Protein AF-0000000087012219 (afdb_homodimer)

Sequence (410 aa):
MEQKRIHEIPEWAFEFHGHRCPAMPLGYLAGEYALKLLGIEKEKDTNTYVFSETGDEHHQGCFDDGVQAATGCTYGKGNYKRLQYGKMAIIVYKPGKGAVRIRPKPEILDGCSKFEFFKYRKSGIPASQVPREVSDEVINYVLSKDFEELFYYEFLKDFTYSSPKKTMARIVCDDCGEPTYENYIKIFNGKKLCPRCYEIERNKRMEQKRIHEIPEWAFEFHGHRCPAMPLGYLAGEYALKLLGIEKEKDTNTYVFSETGDEHHQGCFDDGVQAATGCTYGKGNYKRLQYGKMAIIVYKPGKGAVRIRPKPEILDGCSKFEFFKYRKSGIPASQVPREVSDEVINYVLSKDFEELFYYEFLKDFTYSSPKKTMARIVCDDCGEPTYENYIKIFNGKKLCPRCYEIERNKR

pLDDT: mean 96.24, std 5.94, range [43.69, 98.94]

Solvent-accessible surface area (backbone atoms only — not comparable to full-atom values): 21608 Å² total; per-residue (Å²): 125,88,67,64,62,78,54,86,77,63,66,59,56,38,61,45,53,28,39,60,53,47,40,27,57,53,18,22,51,50,25,43,50,49,32,58,75,62,70,52,74,65,28,38,62,72,70,40,36,35,45,28,27,28,43,78,55,39,74,64,21,34,21,50,42,15,25,21,55,41,31,14,27,31,65,21,65,52,23,36,45,69,66,56,31,30,21,77,32,37,32,43,36,29,86,96,70,44,28,37,36,40,29,63,33,67,68,51,58,56,54,51,61,73,34,68,45,46,56,44,44,74,70,69,45,55,57,61,71,49,55,64,70,47,31,46,52,45,31,34,57,60,26,40,48,54,68,75,70,40,36,47,73,45,77,38,89,86,62,80,85,80,81,77,79,59,46,86,52,67,38,62,16,72,78,84,64,46,62,17,30,54,92,42,53,38,79,55,97,88,35,48,20,31,44,65,57,42,53,55,57,57,62,74,98,126,88,67,63,63,76,54,84,76,61,67,58,57,39,61,44,53,30,40,62,53,47,40,27,58,52,18,21,50,50,24,43,49,49,31,57,75,60,70,52,73,67,29,37,61,74,71,38,37,36,44,27,26,28,41,79,54,39,74,65,21,35,20,49,42,14,25,20,55,42,30,14,27,30,66,20,65,55,22,35,44,70,68,56,29,30,22,78,32,36,32,42,35,27,85,96,69,44,27,37,34,38,28,64,33,67,67,51,59,56,56,52,60,71,34,67,47,45,55,44,43,73,70,69,46,53,56,62,72,50,56,64,70,47,30,46,52,45,32,35,57,60,26,39,47,53,68,75,72,40,36,48,71,46,76,38,88,86,61,80,87,80,80,77,78,59,45,84,53,66,39,62,16,71,79,84,65,47,61,18,31,53,93,41,53,38,79,56,97,86,35,50,20,30,43,64,58,41,53,54,58,56,63,74,98

Structure (mmCIF, N/CA/C/O backbone):
data_AF-0000000087012219-model_v1
#
loop_
_entity.id
_entity.type
_entity.pdbx_description
1 polymer 'Formylmethanofuran dehydrogenase'
#
loop_
_atom_site.group_PDB
_atom_site.id
_atom_site.type_symbol
_atom_site.label_atom_id
_atom_site.label_alt_id
_atom_site.label_comp_id
_atom_site.label_asym_id
_atom_site.label_entity_id
_atom_site.label_seq_id
_atom_site.pdbx_PDB_ins_code
_atom_site.Cartn_x
_atom_site.Cartn_y
_atom_site.Cartn_z
_atom_site.occupancy
_atom_site.B_iso_or_equiv
_atom_site.auth_seq_id
_atom_site.auth_comp_id
_atom_site.auth_asym_id
_atom_site.auth_atom_id
_atom_site.pdbx_PDB_model_num
ATOM 1 N N . MET A 1 1 ? 3.199 -18.016 -31.938 1 43.69 1 MET A N 1
ATOM 2 C CA . MET A 1 1 ? 1.943 -17.375 -32.312 1 43.69 1 MET A CA 1
ATOM 3 C C . MET A 1 1 ? 1.642 -16.188 -31.422 1 43.69 1 MET A C 1
ATOM 5 O O . MET A 1 1 ? 1.841 -16.25 -30.219 1 43.69 1 MET A O 1
ATOM 9 N N . GLU A 1 2 ? 1.68 -14.969 -31.938 1 57.09 2 GLU A N 1
ATOM 10 C CA . GLU A 1 2 ? 1.457 -13.758 -31.156 1 57.09 2 GLU A CA 1
ATOM 11 C C . GLU A 1 2 ? 0.183 -13.867 -30.328 1 57.09 2 GLU A C 1
ATOM 13 O O . GLU A 1 2 ? -0.894 -14.141 -30.859 1 57.09 2 GLU A O 1
ATOM 18 N N . GLN A 1 3 ? 0.296 -14.383 -29.078 1 70 3 GLN A N 1
ATOM 19 C CA . GLN A 1 3 ? -0.884 -14.523 -28.234 1 70 3 GLN A CA 1
ATOM 20 C C . GLN A 1 3 ? -1.681 -13.219 -28.188 1 70 3 GLN A C 1
ATOM 22 O O . GLN A 1 3 ? -1.117 -12.148 -27.938 1 70 3 GLN A O 1
ATOM 27 N N . LYS A 1 4 ? -2.906 -13.281 -28.703 1 83.75 4 LYS A N 1
ATOM 28 C CA . LYS A 1 4 ? -3.795 -12.117 -28.719 1 83.75 4 LYS A CA 1
ATOM 29 C C . LYS A 1 4 ? -4.219 -11.742 -27.297 1 83.75 4 LYS A C 1
ATOM 31 O O . LYS A 1 4 ? -4.723 -12.578 -26.547 1 83.75 4 LYS A O 1
ATOM 36 N N . ARG A 1 5 ? -3.959 -10.508 -26.922 1 91.62 5 ARG A N 1
ATOM 37 C CA . ARG A 1 5 ? -4.363 -9.992 -25.609 1 91.62 5 ARG A CA 1
ATOM 38 C C . ARG A 1 5 ? -5.879 -9.82 -25.531 1 91.62 5 ARG A C 1
ATOM 40 O O . ARG A 1 5 ? -6.496 -9.297 -26.469 1 91.62 5 ARG A O 1
ATOM 47 N N . ILE A 1 6 ? -6.43 -10.312 -24.438 1 95.81 6 ILE A N 1
ATOM 48 C CA . ILE A 1 6 ? -7.859 -10.086 -24.266 1 95.81 6 ILE A CA 1
ATOM 49 C C . ILE A 1 6 ? -8.094 -9.117 -23.109 1 95.81 6 ILE A C 1
ATOM 51 O O . ILE A 1 6 ? -9.227 -8.688 -22.875 1 95.81 6 ILE A O 1
ATOM 55 N N . HIS A 1 7 ? -7.082 -8.891 -22.312 1 97.81 7 HIS A N 1
ATOM 56 C CA . HIS A 1 7 ? -7.113 -7.879 -21.266 1 97.81 7 HIS A CA 1
ATOM 57 C C . HIS A 1 7 ? -6.117 -6.758 -21.547 1 97.81 7 HIS A C 1
ATOM 59 O O . HIS A 1 7 ? -5.172 -6.941 -22.312 1 97.81 7 HIS A O 1
ATOM 65 N N . GLU A 1 8 ? -6.348 -5.625 -20.984 1 97.25 8 GLU A N 1
ATOM 66 C CA . GLU A 1 8 ? -5.426 -4.492 -21.031 1 97.25 8 GLU A CA 1
ATOM 67 C C . GLU A 1 8 ? -5.168 -3.926 -19.641 1 97.25 8 GLU A C 1
ATOM 69 O O . GLU A 1 8 ? -6.086 -3.826 -18.828 1 97.25 8 GLU A O 1
ATOM 74 N N . ILE A 1 9 ? -3.926 -3.613 -19.391 1 98.12 9 ILE A N 1
ATOM 75 C CA . ILE A 1 9 ? -3.535 -2.936 -18.156 1 98.12 9 ILE A CA 1
ATOM 76 C C . ILE A 1 9 ? -3.199 -1.477 -18.469 1 98.12 9 ILE A C 1
ATOM 78 O O . ILE A 1 9 ? -2.396 -1.188 -19.359 1 98.12 9 ILE A O 1
ATOM 82 N N . PRO A 1 10 ? -3.832 -0.59 -17.766 1 98.38 10 PRO A N 1
ATOM 83 C CA . PRO A 1 10 ? -3.459 0.803 -18.016 1 98.38 10 PRO A CA 1
ATOM 84 C C . PRO A 1 10 ? -1.983 1.081 -17.734 1 98.38 10 PRO A C 1
ATOM 86 O O . PRO A 1 10 ? -1.426 0.559 -16.766 1 98.38 10 PRO A O 1
ATOM 89 N N . GLU A 1 11 ? -1.405 1.896 -18.516 1 97.88 11 GLU A N 1
ATOM 90 C CA . GLU A 1 11 ? 0.024 2.182 -18.422 1 97.88 11 GLU A CA 1
ATOM 91 C C . GLU A 1 11 ? 0.384 2.781 -17.062 1 97.88 11 GLU A C 1
ATOM 93 O O . GLU A 1 11 ? 1.468 2.529 -16.531 1 97.88 11 GLU A O 1
ATOM 98 N N . TRP A 1 12 ? -0.512 3.549 -16.5 1 98.5 12 TRP A N 1
ATOM 99 C CA . TRP A 1 12 ? -0.206 4.211 -15.242 1 98.5 12 TRP A CA 1
ATOM 100 C C . TRP A 1 12 ? -0.005 3.189 -14.125 1 98.5 12 TRP A C 1
ATOM 102 O O . TRP A 1 12 ? 0.666 3.471 -13.133 1 98.5 12 TRP A O 1
ATOM 112 N N . ALA A 1 13 ? -0.682 1.972 -14.281 1 98.69 13 ALA A N 1
ATOM 113 C CA . ALA A 1 13 ? -0.475 0.932 -13.281 1 98.69 13 ALA A CA 1
ATOM 114 C C . ALA A 1 13 ? 0.978 0.465 -13.266 1 98.69 13 ALA A C 1
ATOM 116 O O . ALA A 1 13 ? 1.541 0.203 -12.195 1 98.69 13 ALA A O 1
ATOM 117 N N . PHE A 1 14 ? 1.592 0.393 -14.422 1 98.56 14 PHE A N 1
ATOM 118 C CA . PHE A 1 14 ? 3.006 0.052 -14.523 1 98.56 14 PHE A CA 1
ATOM 119 C C . PHE A 1 14 ? 3.875 1.188 -13.992 1 98.56 14 PHE A C 1
ATOM 121 O O . PHE A 1 14 ? 4.906 0.945 -13.359 1 98.56 14 PHE A O 1
ATOM 128 N N . GLU A 1 15 ? 3.477 2.426 -14.266 1 98.25 15 GLU A N 1
ATOM 129 C CA . GLU A 1 15 ? 4.195 3.584 -13.742 1 98.25 15 GLU A CA 1
ATOM 130 C C . GLU A 1 15 ? 4.172 3.604 -12.211 1 98.25 15 GLU A C 1
ATOM 132 O O . GLU A 1 15 ? 5.203 3.83 -11.578 1 98.25 15 GLU A O 1
ATOM 137 N N . PHE A 1 16 ? 3.031 3.328 -11.633 1 98.81 16 PHE A N 1
ATOM 138 C CA . PHE A 1 16 ? 2.895 3.238 -10.18 1 98.81 16 PHE A CA 1
ATOM 139 C C . PHE A 1 16 ? 3.816 2.164 -9.617 1 98.81 16 PHE A C 1
ATOM 141 O O . PHE A 1 16 ? 4.551 2.41 -8.656 1 98.81 16 PHE A O 1
ATOM 148 N N . HIS A 1 17 ? 3.791 1.037 -10.266 1 98.81 17 HIS A N 1
ATOM 149 C CA . HIS A 1 17 ? 4.52 -0.129 -9.781 1 98.81 17 HIS A CA 1
ATOM 150 C C . HIS A 1 17 ? 6.023 0.033 -9.984 1 98.81 17 HIS A C 1
ATOM 152 O O . HIS A 1 17 ? 6.82 -0.384 -9.141 1 98.81 17 HIS A O 1
ATOM 158 N N . GLY A 1 18 ? 6.41 0.544 -11.164 1 98.44 18 GLY A N 1
ATOM 159 C CA . GLY A 1 18 ? 7.809 0.884 -11.375 1 98.44 18 GLY A CA 1
ATOM 160 C C . GLY A 1 18 ? 8.5 -0.023 -12.375 1 98.44 18 GLY A C 1
ATOM 161 O O . GLY A 1 18 ? 9.594 0.293 -12.852 1 98.44 18 GLY A O 1
ATOM 162 N N . HIS A 1 19 ? 7.887 -1.202 -12.719 1 98.75 19 HIS A N 1
ATOM 163 C CA . HIS A 1 19 ? 8.508 -2.098 -13.688 1 98.75 19 HIS A CA 1
ATOM 164 C C . HIS A 1 19 ? 7.473 -3.006 -14.344 1 98.75 19 HIS A C 1
ATOM 166 O O . HIS A 1 19 ? 6.301 -2.992 -13.961 1 98.75 19 HIS A O 1
ATOM 172 N N . ARG A 1 20 ? 7.895 -3.643 -15.352 1 98.38 20 ARG A N 1
ATOM 173 C CA . ARG A 1 20 ? 7.062 -4.617 -16.047 1 98.38 20 ARG A CA 1
ATOM 174 C C . ARG A 1 20 ? 7.395 -6.039 -15.609 1 98.38 20 ARG A C 1
ATOM 176 O O . ARG A 1 20 ? 8.539 -6.48 -15.727 1 98.38 20 ARG A O 1
ATOM 183 N N . CYS A 1 21 ? 6.453 -6.727 -15.047 1 98.31 21 CYS A N 1
ATOM 184 C CA . CYS A 1 21 ? 6.535 -8.102 -14.562 1 98.31 21 CYS A CA 1
ATOM 185 C C . CYS A 1 21 ? 5.188 -8.805 -14.688 1 98.31 21 CYS A C 1
ATOM 187 O O . CYS A 1 21 ? 4.164 -8.156 -14.914 1 98.31 21 CYS A O 1
ATOM 189 N N . PRO A 1 22 ? 5.133 -10.07 -14.594 1 97.88 22 PRO A N 1
ATOM 190 C CA . PRO A 1 22 ? 3.846 -10.75 -14.75 1 97.88 22 PRO A CA 1
ATOM 191 C C . PRO A 1 22 ? 2.98 -10.68 -13.5 1 97.88 22 PRO A C 1
ATOM 193 O O . PRO A 1 22 ? 1.76 -10.844 -13.578 1 97.88 22 PRO A O 1
ATOM 196 N N . ALA A 1 23 ? 3.537 -10.469 -12.32 1 98.12 23 ALA A N 1
ATOM 197 C CA . ALA A 1 23 ? 2.799 -10.555 -11.062 1 98.12 23 ALA A CA 1
ATOM 198 C C . ALA A 1 23 ? 1.826 -9.391 -10.914 1 98.12 23 ALA A C 1
ATOM 200 O O . ALA A 1 23 ? 0.687 -9.57 -10.477 1 98.12 23 ALA A O 1
ATOM 201 N N . MET A 1 24 ? 2.283 -8.18 -11.281 1 98.75 24 MET A N 1
ATOM 202 C CA . MET A 1 24 ? 1.419 -7.012 -11.125 1 98.75 24 MET A CA 1
ATOM 203 C C . MET A 1 24 ? 0.188 -7.125 -12.016 1 98.75 24 MET A C 1
ATOM 205 O O . MET A 1 24 ? -0.942 -7.004 -11.547 1 98.75 24 MET A O 1
ATOM 209 N N . PRO A 1 25 ? 0.302 -7.48 -13.297 1 98.75 25 PRO A N 1
ATOM 210 C CA . PRO A 1 25 ? -0.893 -7.676 -14.125 1 98.75 25 PRO A CA 1
ATOM 211 C C . PRO A 1 25 ? -1.787 -8.805 -13.609 1 98.75 25 PRO A C 1
ATOM 213 O O . PRO A 1 25 ? -3.014 -8.711 -13.695 1 98.75 25 PRO A O 1
ATOM 216 N N . LEU A 1 26 ? -1.193 -9.875 -13.172 1 98.81 26 LEU A N 1
ATOM 217 C CA . LEU A 1 26 ? -1.979 -10.969 -12.602 1 98.81 26 LEU A CA 1
ATOM 218 C C . LEU A 1 26 ? -2.828 -10.469 -11.438 1 98.81 26 LEU A C 1
ATOM 220 O O . LEU A 1 26 ? -4.016 -10.789 -11.352 1 98.81 26 LEU A O 1
ATOM 224 N N . GLY A 1 27 ? -2.221 -9.68 -10.539 1 98.88 27 GLY A N 1
ATOM 225 C CA . GLY A 1 27 ? -2.957 -9.07 -9.445 1 98.88 27 GLY A CA 1
ATOM 226 C C . GLY A 1 27 ? -4.047 -8.125 -9.922 1 98.88 27 GLY A C 1
ATOM 227 O O . GLY A 1 27 ? -5.148 -8.109 -9.359 1 98.88 27 GLY A O 1
ATOM 228 N N . TYR A 1 28 ? -3.691 -7.316 -10.898 1 98.94 28 TYR A N 1
ATOM 229 C CA . TYR A 1 28 ? -4.668 -6.395 -11.469 1 98.94 28 TYR A CA 1
ATOM 230 C C . TYR A 1 28 ? -5.902 -7.145 -11.961 1 98.94 28 TYR A C 1
ATOM 232 O O . TYR A 1 28 ? -7.031 -6.762 -11.648 1 98.94 28 TYR A O 1
ATOM 240 N N . LEU A 1 29 ? -5.707 -8.219 -12.664 1 98.94 29 LEU A N 1
ATOM 241 C CA . LEU A 1 29 ? -6.812 -9 -13.211 1 98.94 29 LEU A CA 1
ATOM 242 C C . LEU A 1 29 ? -7.59 -9.688 -12.102 1 98.94 29 LEU A C 1
ATOM 244 O O . LEU A 1 29 ? -8.812 -9.836 -12.188 1 98.94 29 LEU A O 1
ATOM 248 N N . ALA A 1 30 ? -6.898 -10.156 -11.047 1 98.94 30 ALA A N 1
ATOM 249 C CA . ALA A 1 30 ? -7.594 -10.719 -9.891 1 98.94 30 ALA A CA 1
ATOM 250 C C . ALA A 1 30 ? -8.547 -9.695 -9.273 1 98.94 30 ALA A C 1
ATOM 252 O O . ALA A 1 30 ? -9.695 -10.023 -8.953 1 98.94 30 ALA A O 1
ATOM 253 N N . GLY A 1 31 ? -8.047 -8.5 -9.094 1 98.94 31 GLY A N 1
ATOM 254 C CA . GLY A 1 31 ? -8.883 -7.438 -8.57 1 98.94 31 GLY A CA 1
ATOM 255 C C . GLY A 1 31 ? -10.078 -7.121 -9.453 1 98.94 31 GLY A C 1
ATOM 256 O O . GLY A 1 31 ? -11.203 -6.996 -8.969 1 98.94 31 GLY A O 1
ATOM 257 N N . GLU A 1 32 ? -9.797 -6.988 -10.758 1 98.88 32 GLU A N 1
ATOM 258 C CA . GLU A 1 32 ? -10.867 -6.723 -11.711 1 98.88 32 GLU A CA 1
ATOM 259 C C . GLU A 1 32 ? -11.93 -7.816 -11.664 1 98.88 32 GLU A C 1
ATOM 261 O O . GLU A 1 32 ? -13.125 -7.523 -11.688 1 98.88 32 GLU A O 1
ATOM 266 N N . TYR A 1 33 ? -11.477 -9.031 -11.672 1 98.94 33 TYR A N 1
ATOM 267 C CA . TYR A 1 33 ? -12.398 -10.172 -11.648 1 98.94 33 TYR A CA 1
ATOM 268 C C . TYR A 1 33 ? -13.25 -10.148 -10.391 1 98.94 33 TYR A C 1
ATOM 270 O O . TYR A 1 33 ? -14.461 -10.406 -10.453 1 98.94 33 TYR A O 1
ATOM 278 N N . ALA A 1 34 ? -12.656 -9.844 -9.242 1 98.94 34 ALA A N 1
ATOM 279 C CA . ALA A 1 34 ? -13.391 -9.758 -7.98 1 98.94 34 ALA A CA 1
ATOM 280 C C . ALA A 1 34 ? -14.5 -8.711 -8.07 1 98.94 34 ALA A C 1
ATOM 282 O O . ALA A 1 34 ? -15.633 -8.961 -7.645 1 98.94 34 ALA A O 1
ATOM 283 N N . LEU A 1 35 ? -14.148 -7.52 -8.602 1 98.94 35 LEU A N 1
ATOM 284 C CA . LEU A 1 35 ? -15.141 -6.461 -8.758 1 98.94 35 LEU A CA 1
ATOM 285 C C . LEU A 1 35 ? -16.297 -6.918 -9.648 1 98.94 35 LEU A C 1
ATOM 287 O O . LEU A 1 35 ? -17.453 -6.68 -9.336 1 98.94 35 LEU A O 1
ATOM 291 N N . LYS A 1 36 ? -15.945 -7.574 -10.727 1 98.88 36 LYS A N 1
ATOM 292 C CA . LYS A 1 36 ? -16.938 -8.086 -11.656 1 98.88 36 LYS A CA 1
ATOM 293 C C . LYS A 1 36 ? -17.859 -9.102 -10.977 1 98.88 36 LYS A C 1
ATOM 295 O O . LYS A 1 36 ? -19.094 -9.016 -11.102 1 98.88 36 LYS A O 1
ATOM 300 N N . LEU A 1 37 ? -17.297 -10.031 -10.281 1 98.81 37 LEU A N 1
ATOM 301 C CA . LEU A 1 37 ? -18.062 -11.094 -9.625 1 98.81 37 LEU A CA 1
ATOM 302 C C . LEU A 1 37 ? -19.016 -10.516 -8.586 1 98.81 37 LEU A C 1
ATOM 304 O O . LEU A 1 37 ? -20.141 -11.008 -8.438 1 98.81 37 LEU A O 1
ATOM 308 N N . LEU A 1 38 ? -18.562 -9.484 -7.895 1 98.69 38 LEU A N 1
ATOM 309 C CA . LEU A 1 38 ? -19.391 -8.883 -6.852 1 98.69 38 LEU A CA 1
ATOM 310 C C . LEU A 1 38 ? -20.359 -7.867 -7.441 1 98.69 38 LEU A C 1
ATOM 312 O O . LEU A 1 38 ? -21.297 -7.426 -6.766 1 98.69 38 LEU A O 1
ATOM 316 N N . GLY A 1 39 ? -20.109 -7.461 -8.703 1 98.62 39 GLY A N 1
ATOM 317 C CA . GLY A 1 39 ? -20.953 -6.469 -9.359 1 98.62 39 GLY A CA 1
ATOM 318 C C . GLY A 1 39 ? -20.766 -5.074 -8.789 1 98.62 39 GLY A C 1
ATOM 319 O O . GLY A 1 39 ? -21.75 -4.352 -8.578 1 98.62 39 GLY A O 1
ATOM 320 N N . ILE A 1 40 ? -19.547 -4.754 -8.453 1 98.62 40 ILE A N 1
ATOM 321 C CA . ILE A 1 40 ? -19.297 -3.443 -7.871 1 98.62 40 ILE A CA 1
ATOM 322 C C . ILE A 1 40 ? -18.25 -2.701 -8.711 1 98.62 40 ILE A C 1
ATOM 324 O O . ILE A 1 40 ? -17.594 -3.303 -9.555 1 98.62 40 ILE A O 1
ATOM 328 N N . GLU A 1 41 ? -18.109 -1.389 -8.5 1 98.38 41 GLU A N 1
ATOM 329 C CA . GLU A 1 41 ? -17.156 -0.537 -9.203 1 98.38 41 GLU A CA 1
ATOM 330 C C . GLU A 1 41 ? -15.875 -0.352 -8.391 1 98.38 41 GLU A C 1
ATOM 332 O O . GLU A 1 41 ? -15.828 -0.702 -7.207 1 98.38 41 GLU A O 1
ATOM 337 N N . LYS A 1 42 ? -14.859 0.143 -9.078 1 98.69 42 LYS A N 1
ATOM 338 C CA . LYS A 1 42 ? -13.609 0.5 -8.414 1 98.69 42 LYS A CA 1
ATOM 339 C C . LYS A 1 42 ? -13.867 1.414 -7.219 1 98.69 42 LYS A C 1
ATOM 341 O O . LYS A 1 42 ? -14.664 2.35 -7.305 1 98.69 42 LYS A O 1
ATOM 346 N N . GLU A 1 43 ? -13.25 1.15 -6.098 1 98.75 43 GLU A N 1
ATOM 347 C CA . GLU A 1 43 ? -13.469 1.875 -4.848 1 98.75 43 GLU A CA 1
ATOM 348 C C . GLU A 1 43 ? -12.852 3.268 -4.902 1 98.75 43 GLU A C 1
ATOM 350 O O . GLU A 1 43 ? -11.664 3.414 -5.215 1 98.75 43 GLU A O 1
ATOM 355 N N . LYS A 1 44 ? -13.602 4.25 -4.609 1 98.5 44 LYS A N 1
ATOM 356 C CA . LYS A 1 44 ? -13.094 5.617 -4.59 1 98.5 44 LYS A CA 1
ATOM 357 C C . LYS A 1 44 ? -12.727 6.051 -3.172 1 98.5 44 LYS A C 1
ATOM 359 O O . LYS A 1 44 ? -11.852 6.898 -2.982 1 98.5 44 LYS A O 1
ATOM 364 N N . ASP A 1 45 ? -13.391 5.395 -2.186 1 97.94 45 ASP A N 1
ATOM 365 C CA . ASP A 1 45 ? -13.211 5.758 -0.784 1 97.94 45 ASP A CA 1
ATOM 366 C C . ASP A 1 45 ? -12.812 4.547 0.053 1 97.94 45 ASP A C 1
ATOM 368 O O . ASP A 1 45 ? -11.828 3.869 -0.256 1 97.94 45 ASP A O 1
ATOM 372 N N . THR A 1 46 ? -13.555 4.25 1.12 1 96.69 46 THR A N 1
ATOM 373 C CA . THR A 1 46 ? -13.094 3.201 2.021 1 96.69 46 THR A CA 1
ATOM 374 C C . THR A 1 46 ? -14.227 2.232 2.355 1 96.69 46 THR A C 1
ATOM 376 O O . THR A 1 46 ? -14.32 1.751 3.484 1 96.69 46 THR A O 1
ATOM 379 N N . ASN A 1 47 ? -15.047 1.967 1.356 1 96.38 47 ASN A N 1
ATOM 380 C CA . ASN A 1 47 ? -16.219 1.138 1.636 1 96.38 47 ASN A CA 1
ATOM 381 C C . ASN A 1 47 ? -16.078 -0.252 1.021 1 96.38 47 ASN A C 1
ATOM 383 O O . ASN A 1 47 ? -17.047 -1.012 0.967 1 96.38 47 ASN A O 1
ATOM 387 N N . THR A 1 48 ? -15.062 -0.619 0.381 1 98.62 48 THR A N 1
ATOM 388 C CA . THR A 1 48 ? -14.648 -1.936 -0.087 1 98.62 48 THR A CA 1
ATOM 389 C C . THR A 1 48 ? -13.297 -2.318 0.511 1 98.62 48 THR A C 1
ATOM 391 O O . THR A 1 48 ? -12.414 -1.471 0.658 1 98.62 48 THR A O 1
ATOM 394 N N . TYR A 1 49 ? -13.148 -3.596 0.886 1 98.81 49 TYR A N 1
ATOM 395 C CA . TYR A 1 49 ? -11.93 -4.039 1.555 1 98.81 49 TYR A CA 1
ATOM 396 C C . TYR A 1 49 ? -11.273 -5.184 0.792 1 98.81 49 TYR A C 1
ATOM 398 O O . TYR A 1 49 ? -11.961 -6.047 0.242 1 98.81 49 TYR A O 1
ATOM 406 N N . VAL A 1 50 ? -9.984 -5.164 0.792 1 98.94 50 VAL A N 1
ATOM 407 C CA . VAL A 1 50 ? -9.203 -6.277 0.262 1 98.94 50 VAL A CA 1
ATOM 408 C C . VAL A 1 50 ? -8.344 -6.879 1.371 1 98.94 50 VAL A C 1
ATOM 410 O O . VAL A 1 50 ? -7.621 -6.16 2.066 1 98.94 50 VAL A O 1
ATOM 413 N N . PHE A 1 51 ? -8.453 -8.117 1.569 1 98.81 51 PHE A N 1
ATOM 414 C CA . PHE A 1 51 ? -7.566 -8.93 2.395 1 98.81 51 PHE A CA 1
ATOM 415 C C . PHE A 1 51 ? -6.695 -9.828 1.527 1 98.81 51 PHE A C 1
ATOM 417 O O . PHE A 1 51 ? -7.176 -10.828 0.981 1 98.81 51 PHE A O 1
ATOM 424 N N . SER A 1 52 ? -5.5 -9.445 1.382 1 98.81 52 SER A N 1
ATOM 425 C CA . SER A 1 52 ? -4.559 -10.234 0.596 1 98.81 52 SER A CA 1
ATOM 426 C C . SER A 1 52 ? -3.951 -11.359 1.427 1 98.81 52 SER A C 1
ATOM 428 O O . SER A 1 52 ? -3.486 -11.133 2.545 1 98.81 52 SER A O 1
ATOM 430 N N . GLU A 1 53 ? -3.889 -12.531 0.903 1 98.56 53 GLU A N 1
ATOM 431 C CA . GLU A 1 53 ? -3.309 -13.664 1.623 1 98.56 53 GLU A CA 1
ATOM 432 C C . GLU A 1 53 ? -1.803 -13.75 1.389 1 98.56 53 GLU A C 1
ATOM 434 O O . GLU A 1 53 ? -1.151 -14.695 1.844 1 98.56 53 GLU A O 1
ATOM 439 N N . THR A 1 54 ? -1.251 -12.75 0.713 1 97.75 54 THR A N 1
ATOM 440 C CA . THR A 1 54 ? 0.194 -12.688 0.519 1 97.75 54 THR A CA 1
ATOM 441 C C . THR A 1 54 ? 0.9 -12.344 1.828 1 97.75 54 THR A C 1
ATOM 443 O O . THR A 1 54 ? 0.279 -12.344 2.893 1 97.75 54 THR A O 1
ATOM 446 N N . GLY A 1 55 ? 2.184 -12.148 1.683 1 95.25 55 GLY A N 1
ATOM 447 C CA . GLY A 1 55 ? 3.006 -11.734 2.809 1 95.25 55 GLY A CA 1
ATOM 448 C C . GLY A 1 55 ? 4.18 -10.867 2.402 1 95.25 55 GLY A C 1
ATOM 449 O O . GLY A 1 55 ? 4.309 -10.492 1.234 1 95.25 55 GLY A O 1
ATOM 450 N N . ASP A 1 56 ? 5.016 -10.547 3.355 1 93.69 56 ASP A N 1
ATOM 451 C CA . ASP A 1 56 ? 6.086 -9.578 3.15 1 93.69 56 ASP A CA 1
ATOM 452 C C . ASP A 1 56 ? 7.344 -10.258 2.617 1 93.69 56 ASP A C 1
ATOM 454 O O . ASP A 1 56 ? 8.227 -9.602 2.057 1 93.69 56 ASP A O 1
ATOM 458 N N . GLU A 1 57 ? 7.441 -11.539 2.709 1 93.44 57 GLU A N 1
ATOM 459 C CA . GLU A 1 57 ? 8.742 -12.18 2.551 1 93.44 57 GLU A CA 1
ATOM 460 C C . GLU A 1 57 ? 8.742 -13.148 1.372 1 93.44 57 GLU A C 1
ATOM 462 O O . GLU A 1 57 ? 9.328 -14.234 1.451 1 93.44 57 GLU A O 1
ATOM 467 N N . HIS A 1 58 ? 8.094 -12.688 0.289 1 92.56 58 HIS A N 1
ATOM 468 C CA . HIS A 1 58 ? 8.148 -13.484 -0.929 1 92.56 58 HIS A CA 1
ATOM 469 C C . HIS A 1 58 ? 8.266 -12.602 -2.166 1 92.56 58 HIS A C 1
ATOM 471 O O . HIS A 1 58 ? 7.945 -11.414 -2.115 1 92.56 58 HIS A O 1
ATOM 477 N N . HIS A 1 59 ? 8.734 -13.023 -3.387 1 88 59 HIS A N 1
ATOM 478 C CA . HIS A 1 59 ? 9.125 -12.258 -4.566 1 88 59 HIS A CA 1
ATOM 479 C C . HIS A 1 59 ? 7.91 -11.883 -5.402 1 88 59 HIS A C 1
ATOM 481 O O . HIS A 1 59 ? 8 -11.016 -6.281 1 88 59 HIS A O 1
ATOM 487 N N . GLN A 1 60 ? 6.781 -12.344 -5.176 1 92.06 60 GLN A N 1
ATOM 488 C CA . GLN A 1 60 ? 5.629 -12.039 -6.02 1 92.06 60 GLN A CA 1
ATOM 489 C C . GLN A 1 60 ? 4.66 -11.102 -5.305 1 92.06 60 GLN A C 1
ATOM 491 O O . GLN A 1 60 ? 3.445 -11.18 -5.512 1 92.06 60 GLN A O 1
ATOM 496 N N . GLY A 1 61 ? 5.328 -10.211 -4.52 1 96.12 61 GLY A N 1
ATOM 497 C CA . GLY A 1 61 ? 4.527 -9.211 -3.838 1 96.12 61 GLY A CA 1
ATOM 498 C C . GLY A 1 61 ? 3.943 -8.172 -4.777 1 96.12 61 GLY A C 1
ATOM 499 O O . GLY A 1 61 ? 2.959 -7.508 -4.445 1 96.12 61 GLY A O 1
ATOM 500 N N . CYS A 1 62 ? 4.469 -8.055 -6.016 1 98.31 62 CYS A N 1
ATOM 501 C CA . CYS A 1 62 ? 3.98 -7.133 -7.035 1 98.31 62 CYS A CA 1
ATOM 502 C C . CYS A 1 62 ? 2.5 -7.363 -7.316 1 98.31 62 CYS A C 1
ATOM 504 O O . CYS A 1 62 ? 1.793 -6.449 -7.738 1 98.31 62 CYS A O 1
ATOM 506 N N . PHE A 1 63 ? 2.053 -8.617 -7.051 1 98.75 63 PHE A N 1
ATOM 507 C CA . PHE A 1 63 ? 0.652 -9.008 -7.156 1 98.75 63 PHE A CA 1
ATOM 508 C C . PHE A 1 63 ? -0.243 -8.016 -6.422 1 98.75 63 PHE A C 1
ATOM 510 O O . PHE A 1 63 ? -1.267 -7.578 -6.957 1 98.75 63 PHE A O 1
ATOM 517 N N . ASP A 1 64 ? 0.176 -7.559 -5.305 1 98.88 64 ASP A N 1
ATOM 518 C CA . ASP A 1 64 ? -0.626 -6.688 -4.449 1 98.88 64 ASP A CA 1
ATOM 519 C C . ASP A 1 64 ? -0.748 -5.289 -5.051 1 98.88 64 ASP A C 1
ATOM 521 O O . ASP A 1 64 ? -1.767 -4.617 -4.871 1 98.88 64 ASP A O 1
ATOM 525 N N . ASP A 1 65 ? 0.293 -4.832 -5.734 1 98.94 65 ASP A N 1
ATOM 526 C CA . ASP A 1 65 ? 0.192 -3.523 -6.375 1 98.94 65 ASP A CA 1
ATOM 527 C C . ASP A 1 65 ? -0.847 -3.541 -7.496 1 98.94 65 ASP A C 1
ATOM 529 O O . ASP A 1 65 ? -1.552 -2.553 -7.711 1 98.94 65 ASP A O 1
ATOM 533 N N . GLY A 1 66 ? -0.917 -4.641 -8.203 1 98.94 66 GLY A N 1
ATOM 534 C CA . GLY A 1 66 ? -1.965 -4.789 -9.203 1 98.94 66 GLY A CA 1
ATOM 535 C C . GLY A 1 66 ? -3.361 -4.758 -8.609 1 98.94 66 GLY A C 1
ATOM 536 O O . GLY A 1 66 ? -4.25 -4.086 -9.133 1 98.94 66 GLY A O 1
ATOM 537 N N . VAL A 1 67 ? -3.541 -5.488 -7.52 1 98.94 67 VAL A N 1
ATOM 538 C CA . VAL A 1 67 ? -4.844 -5.547 -6.863 1 98.94 67 VAL A CA 1
ATOM 539 C C . VAL A 1 67 ? -5.25 -4.148 -6.398 1 98.94 67 VAL A C 1
ATOM 541 O O . VAL A 1 67 ? -6.391 -3.729 -6.602 1 98.94 67 VAL A O 1
ATOM 544 N N . GLN A 1 68 ? -4.301 -3.424 -5.785 1 98.94 68 GLN A N 1
ATOM 545 C CA . GLN A 1 68 ? -4.594 -2.059 -5.359 1 98.94 68 GLN A CA 1
ATOM 546 C C . GLN A 1 68 ? -5.055 -1.201 -6.531 1 98.94 68 GLN A C 1
ATOM 548 O O . GLN A 1 68 ? -6.07 -0.507 -6.441 1 98.94 68 GLN A O 1
ATOM 553 N N . ALA A 1 69 ? -4.281 -1.297 -7.621 1 98.94 69 ALA A N 1
ATOM 554 C CA . ALA A 1 69 ? -4.551 -0.464 -8.789 1 98.94 69 ALA A CA 1
ATOM 555 C C . ALA A 1 69 ? -5.918 -0.782 -9.391 1 98.94 69 ALA A C 1
ATOM 557 O O . ALA A 1 69 ? -6.641 0.121 -9.82 1 98.94 69 ALA A O 1
ATOM 558 N N . ALA A 1 70 ? -6.297 -2.02 -9.398 1 98.94 70 ALA A N 1
ATOM 559 C CA . ALA A 1 70 ? -7.531 -2.453 -10.047 1 98.94 70 ALA A CA 1
ATOM 560 C C . ALA A 1 70 ? -8.75 -2.143 -9.18 1 98.94 70 ALA A C 1
ATOM 562 O O . ALA A 1 70 ? -9.789 -1.728 -9.695 1 98.94 70 ALA A O 1
ATOM 563 N N . THR A 1 71 ? -8.625 -2.342 -7.867 1 98.94 71 THR A N 1
ATOM 564 C CA . THR A 1 71 ? -9.797 -2.318 -6.988 1 98.94 71 THR A CA 1
ATOM 565 C C . THR A 1 71 ? -10.008 -0.921 -6.414 1 98.94 71 THR A C 1
ATOM 567 O O . THR A 1 71 ? -11.109 -0.592 -5.965 1 98.94 71 THR A O 1
ATOM 570 N N . GLY A 1 72 ? -8.945 -0.147 -6.332 1 98.81 72 GLY A N 1
ATOM 571 C CA . GLY A 1 72 ? -9.023 1.132 -5.645 1 98.81 72 GLY A CA 1
ATOM 572 C C . GLY A 1 72 ? -8.938 1.005 -4.137 1 98.81 72 GLY A C 1
ATOM 573 O O . GLY A 1 72 ? -9.031 2.002 -3.418 1 98.81 72 GLY A O 1
ATOM 574 N N . CYS A 1 73 ? -8.867 -0.234 -3.67 1 98.88 73 CYS A N 1
ATOM 575 C CA . CYS A 1 73 ? -8.492 -0.456 -2.277 1 98.88 73 CYS A CA 1
ATOM 576 C C . CYS A 1 73 ? -6.984 -0.337 -2.088 1 98.88 73 CYS A C 1
ATOM 578 O O . CYS A 1 73 ? -6.219 -1.092 -2.689 1 98.88 73 CYS A O 1
ATOM 580 N N . THR A 1 74 ? -6.57 0.614 -1.278 1 98.81 74 THR A N 1
ATOM 581 C CA . THR A 1 74 ? -5.145 0.91 -1.223 1 98.81 74 THR A CA 1
ATOM 582 C C . THR A 1 74 ? -4.629 0.824 0.212 1 98.81 74 THR A C 1
ATOM 584 O O . THR A 1 74 ? -5.406 0.921 1.163 1 98.81 74 THR A O 1
ATOM 587 N N . TYR A 1 75 ? -3.352 0.61 0.313 1 98.44 75 TYR A N 1
ATOM 588 C CA . TYR A 1 75 ? -2.664 0.597 1.6 1 98.44 75 TYR A CA 1
ATOM 589 C C . TYR A 1 75 ? -2.848 1.923 2.328 1 98.44 75 TYR A C 1
ATOM 591 O O . TYR A 1 75 ? -3.113 1.944 3.533 1 98.44 75 TYR A O 1
ATOM 599 N N . GLY A 1 76 ? -2.801 3.049 1.63 1 98.25 76 GLY A N 1
ATOM 600 C CA . GLY A 1 76 ? -2.947 4.379 2.205 1 98.25 76 GLY A CA 1
ATOM 601 C C . GLY A 1 76 ? -4.32 4.621 2.803 1 98.25 76 GLY A C 1
ATOM 602 O O . GLY A 1 76 ? -4.434 5.105 3.93 1 98.25 76 GLY A O 1
ATOM 603 N N . LYS A 1 77 ? -5.359 4.223 2.107 1 97.31 77 LYS A N 1
ATOM 604 C CA . LYS A 1 77 ? -6.727 4.457 2.564 1 97.31 77 LYS A CA 1
ATOM 605 C C . LYS A 1 77 ? -7.09 3.521 3.715 1 97.31 77 LYS A C 1
ATOM 607 O O . LYS A 1 77 ? -8.117 3.709 4.375 1 97.31 77 LYS A O 1
ATOM 612 N N . GLY A 1 78 ? -6.289 2.443 3.91 1 97.06 78 GLY A N 1
ATOM 613 C CA . GLY A 1 78 ? -6.504 1.548 5.035 1 97.06 78 GLY A CA 1
ATOM 614 C C . GLY A 1 78 ? -7.484 0.429 4.73 1 97.06 78 GLY A C 1
ATOM 615 O O . GLY A 1 78 ? -7.918 -0.288 5.637 1 97.06 78 GLY A O 1
ATOM 616 N N . ASN A 1 79 ? -7.852 0.287 3.492 1 98.06 79 ASN A N 1
ATOM 617 C CA . ASN A 1 79 ? -8.797 -0.763 3.135 1 98.06 79 ASN A CA 1
ATOM 618 C C . ASN A 1 79 ? -8.133 -1.868 2.322 1 98.06 79 ASN A C 1
ATOM 620 O O . ASN A 1 79 ? -8.797 -2.584 1.573 1 98.06 79 ASN A O 1
ATOM 624 N N . TYR A 1 80 ? -6.797 -2 2.4 1 98.38 80 TYR A N 1
ATOM 625 C CA . TYR A 1 80 ? -5.973 -3.082 1.873 1 98.38 80 TYR A CA 1
ATOM 626 C C . TYR A 1 80 ? -5.062 -3.648 2.955 1 98.38 80 TYR A C 1
ATOM 628 O O . TYR A 1 80 ? -4.25 -2.922 3.537 1 98.38 80 TYR A O 1
ATOM 636 N N . LYS A 1 81 ? -5.164 -4.875 3.217 1 97.31 81 LYS A N 1
ATOM 637 C CA . LYS A 1 81 ? -4.371 -5.5 4.273 1 97.31 81 LYS A CA 1
ATOM 638 C C . LYS A 1 81 ? -3.846 -6.863 3.832 1 97.31 81 LYS A C 1
ATOM 640 O O . LYS A 1 81 ? -4.555 -7.625 3.17 1 97.31 81 LYS A O 1
ATOM 645 N N . ARG A 1 82 ? -2.645 -7.219 4.25 1 97.81 82 ARG A N 1
ATOM 646 C CA . ARG A 1 82 ? -2.086 -8.555 4.062 1 97.81 82 ARG A CA 1
ATOM 647 C C . ARG A 1 82 ? -2.389 -9.453 5.262 1 97.81 82 ARG A C 1
ATOM 649 O O . ARG A 1 82 ? -2.277 -9.016 6.41 1 97.81 82 ARG A O 1
ATOM 656 N N . LEU A 1 83 ? -2.707 -10.688 4.965 1 97.69 83 LEU A N 1
ATOM 657 C CA . LEU A 1 83 ? -3.01 -11.648 6.02 1 97.69 83 LEU A CA 1
ATOM 658 C C . LEU A 1 83 ? -1.773 -12.461 6.387 1 97.69 83 LEU A C 1
ATOM 660 O O . LEU A 1 83 ? -1.801 -13.242 7.34 1 97.69 83 LEU A O 1
ATOM 664 N N . GLN A 1 84 ? -0.716 -12.352 5.637 1 97.12 84 GLN A N 1
ATOM 665 C CA . GLN A 1 84 ? 0.577 -12.969 5.902 1 97.12 84 GLN A CA 1
ATOM 666 C C . GLN A 1 84 ? 0.49 -14.492 5.793 1 97.12 84 GLN A C 1
ATOM 668 O O . GLN A 1 84 ? 1.131 -15.211 6.562 1 97.12 84 GLN A O 1
ATOM 673 N N . TYR A 1 85 ? -0.266 -14.969 4.863 1 97.44 85 TYR A N 1
ATOM 674 C CA . TYR A 1 85 ? -0.416 -16.406 4.684 1 97.44 85 TYR A CA 1
ATOM 675 C C . TYR A 1 85 ? 0.594 -16.938 3.672 1 97.44 85 TYR A C 1
ATOM 677 O O . TYR A 1 85 ? 0.755 -18.156 3.525 1 97.44 85 TYR A O 1
ATOM 685 N N . GLY A 1 86 ? 1.28 -16.047 2.963 1 96.94 86 GLY A N 1
ATOM 686 C CA . GLY A 1 86 ? 2.229 -16.484 1.95 1 96.94 86 GLY A CA 1
ATOM 687 C C . GLY A 1 86 ? 1.563 -17.156 0.76 1 96.94 86 GLY A C 1
ATOM 688 O O . GLY A 1 86 ? 2.111 -18.094 0.184 1 96.94 86 GLY A O 1
ATOM 689 N N . LYS A 1 87 ? 0.362 -16.734 0.438 1 96.69 87 LYS A N 1
ATOM 690 C CA . LYS A 1 87 ? -0.404 -17.25 -0.694 1 96.69 87 LYS A CA 1
ATOM 691 C C . LYS A 1 87 ? -0.766 -16.141 -1.665 1 96.69 87 LYS A C 1
ATOM 693 O O . LYS A 1 87 ? -1.096 -15.023 -1.245 1 96.69 87 LYS A O 1
ATOM 698 N N . MET A 1 88 ? -0.692 -16.453 -2.92 1 96.5 88 MET A N 1
ATOM 699 C CA . MET A 1 88 ? -1.221 -15.5 -3.887 1 96.5 88 MET A CA 1
ATOM 700 C C . MET A 1 88 ? -2.736 -15.625 -4.008 1 96.5 88 MET A C 1
ATOM 702 O O . MET A 1 88 ? -3.236 -16.344 -4.867 1 96.5 88 MET A O 1
ATOM 706 N N . ALA A 1 89 ? -3.395 -14.906 -3.164 1 98.5 89 ALA A N 1
ATOM 707 C CA . ALA A 1 89 ? -4.855 -14.875 -3.143 1 98.5 89 ALA A CA 1
ATOM 708 C C . ALA A 1 89 ? -5.367 -13.609 -2.459 1 98.5 89 ALA A C 1
ATOM 710 O O . ALA A 1 89 ? -4.656 -13 -1.657 1 98.5 89 ALA A O 1
ATOM 711 N N . ILE A 1 90 ? -6.578 -13.273 -2.812 1 98.88 90 ILE A N 1
ATOM 712 C CA . ILE A 1 90 ? -7.184 -12.109 -2.178 1 98.88 90 ILE A CA 1
ATOM 713 C C . ILE A 1 90 ? -8.633 -12.414 -1.816 1 98.88 90 ILE A C 1
ATOM 715 O O . ILE A 1 90 ? -9.273 -13.258 -2.445 1 98.88 90 ILE A O 1
ATOM 719 N N . ILE A 1 91 ? -9.094 -11.758 -0.835 1 98.94 91 ILE A N 1
ATOM 720 C CA . ILE A 1 91 ? -10.508 -11.625 -0.507 1 98.94 91 ILE A CA 1
ATOM 721 C C . ILE A 1 91 ? -10.953 -10.18 -0.709 1 98.94 91 ILE A C 1
ATOM 723 O O . ILE A 1 91 ? -10.352 -9.25 -0.156 1 98.94 91 ILE A O 1
ATOM 727 N N . VAL A 1 92 ? -11.93 -10.008 -1.533 1 98.94 92 VAL A N 1
ATOM 728 C CA . VAL A 1 92 ? -12.555 -8.695 -1.683 1 98.94 92 VAL A CA 1
ATOM 729 C C . VAL A 1 92 ? -13.93 -8.703 -1.013 1 98.94 92 VAL A C 1
ATOM 731 O O . VAL A 1 92 ? -14.734 -9.609 -1.238 1 98.94 92 VAL A O 1
ATOM 734 N N . TYR A 1 93 ? -14.133 -7.711 -0.156 1 98.88 93 TYR A N 1
ATOM 735 C CA . TYR A 1 93 ? -15.367 -7.645 0.62 1 98.88 93 TYR A CA 1
ATOM 736 C C . TYR A 1 93 ? -16 -6.266 0.512 1 98.88 93 TYR A C 1
ATOM 738 O O . TYR A 1 93 ? -15.32 -5.246 0.646 1 98.88 93 TYR A O 1
ATOM 746 N N . LYS A 1 94 ? -17.25 -6.188 0.226 1 98.44 94 LYS A N 1
ATOM 747 C CA . LYS A 1 94 ? -18.078 -4.98 0.277 1 98.44 94 LYS A CA 1
ATOM 748 C C . LYS A 1 94 ? -19.328 -5.207 1.122 1 98.44 94 LYS A C 1
ATOM 750 O O . LYS A 1 94 ? -20.141 -6.062 0.803 1 98.44 94 LYS A O 1
ATOM 755 N N . PRO A 1 95 ? -19.406 -4.469 2.186 1 97.5 95 PRO A N 1
ATOM 756 C CA . PRO A 1 95 ? -20.641 -4.582 2.975 1 97.5 95 PRO A CA 1
ATOM 757 C C . PRO A 1 95 ? -21.891 -4.449 2.125 1 97.5 95 PRO A C 1
ATOM 759 O O . PRO A 1 95 ? -21.984 -3.547 1.288 1 97.5 95 PRO A O 1
ATOM 762 N N . GLY A 1 96 ? -22.812 -5.344 2.348 1 96.12 96 GLY A N 1
ATOM 763 C CA . GLY A 1 96 ? -24.062 -5.309 1.606 1 96.12 96 GLY A CA 1
ATOM 764 C C . GLY A 1 96 ? -24 -6.066 0.295 1 96.12 96 GLY A C 1
ATOM 765 O O . GLY A 1 96 ? -25.031 -6.379 -0.298 1 96.12 96 GLY A O 1
ATOM 766 N N . LYS A 1 97 ? -22.828 -6.395 -0.245 1 97.56 97 LYS A N 1
ATOM 767 C CA . LYS A 1 97 ? -22.672 -7.109 -1.51 1 97.56 97 LYS A CA 1
ATOM 768 C C . LYS A 1 97 ? -22.109 -8.508 -1.285 1 97.56 97 LYS A C 1
ATOM 770 O O . LYS A 1 97 ? -22.531 -9.469 -1.941 1 97.56 97 LYS A O 1
ATOM 775 N N . GLY A 1 98 ? -21.125 -8.57 -0.262 1 98.19 98 GLY A N 1
ATOM 776 C CA . GLY A 1 98 ? -20.547 -9.875 0.034 1 98.19 98 GLY A CA 1
ATOM 777 C C . GLY A 1 98 ? -19.047 -9.914 -0.132 1 98.19 98 GLY A C 1
ATOM 778 O O . GLY A 1 98 ? -18.391 -8.867 -0.166 1 98.19 98 GLY A O 1
ATOM 779 N N . ALA A 1 99 ? -18.531 -11.133 -0.089 1 98.88 99 ALA A N 1
ATOM 780 C CA . ALA A 1 99 ? -17.094 -11.359 -0.192 1 98.88 99 ALA A CA 1
ATOM 781 C C . ALA A 1 99 ? -16.781 -12.461 -1.198 1 98.88 99 ALA A C 1
ATOM 783 O O . ALA A 1 99 ? -17.516 -13.453 -1.289 1 98.88 99 ALA A O 1
ATOM 784 N N . VAL A 1 100 ? -15.711 -12.281 -1.937 1 98.94 100 VAL A N 1
ATOM 785 C CA . VAL A 1 100 ? -15.234 -13.297 -2.869 1 98.94 100 VAL A CA 1
ATOM 786 C C . VAL A 1 100 ? -13.727 -13.484 -2.703 1 98.94 100 VAL A C 1
ATOM 788 O O . VAL A 1 100 ? -12.992 -12.516 -2.518 1 98.94 100 VAL A O 1
ATOM 791 N N . ARG A 1 101 ? -13.297 -14.688 -2.611 1 98.88 101 ARG A N 1
ATOM 792 C CA . ARG A 1 101 ? -11.883 -15.055 -2.621 1 98.88 101 ARG A CA 1
ATOM 793 C C . ARG A 1 101 ? -11.438 -15.469 -4.016 1 98.88 101 ARG A C 1
ATOM 795 O O . ARG A 1 101 ? -12.109 -16.266 -4.676 1 98.88 101 ARG A O 1
ATOM 802 N N . ILE A 1 102 ? -10.328 -14.938 -4.492 1 98.88 102 ILE A N 1
ATOM 803 C CA . ILE A 1 102 ? -9.773 -15.227 -5.809 1 98.88 102 ILE A CA 1
ATOM 804 C C . ILE A 1 102 ? -8.312 -15.656 -5.672 1 98.88 102 ILE A C 1
ATOM 806 O O . ILE A 1 102 ? -7.555 -15.055 -4.906 1 98.88 102 ILE A O 1
ATOM 810 N N . ARG A 1 103 ? -7.914 -16.688 -6.352 1 98.44 103 ARG A N 1
ATOM 811 C CA . ARG A 1 103 ? -6.52 -17.109 -6.371 1 98.44 103 ARG A CA 1
ATOM 812 C C . ARG A 1 103 ? -6.129 -17.641 -7.746 1 98.44 103 ARG A C 1
ATOM 814 O O . ARG A 1 103 ? -6.93 -18.297 -8.422 1 98.44 103 ARG A O 1
ATOM 821 N N . PRO A 1 104 ? -4.93 -17.281 -8.195 1 98.38 104 PRO A N 1
ATOM 822 C CA . PRO A 1 104 ? -4.465 -17.828 -9.469 1 98.38 104 PRO A CA 1
ATOM 823 C C . PRO A 1 1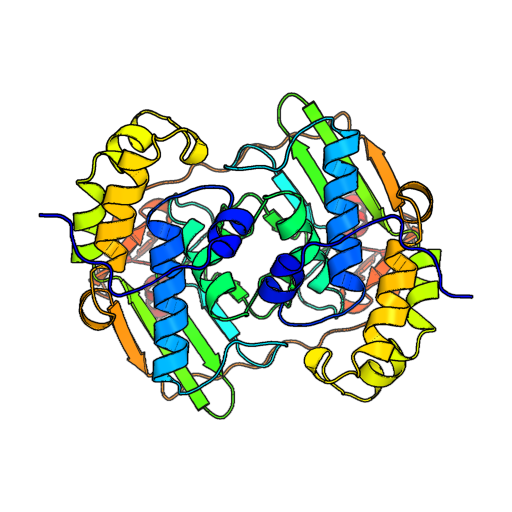04 ? -4.375 -19.359 -9.461 1 98.38 104 PRO A C 1
ATOM 825 O O . PRO A 1 104 ? -3.998 -19.953 -8.453 1 98.38 104 PRO A O 1
ATOM 828 N N . LYS A 1 105 ? -4.707 -19.938 -10.578 1 97.69 105 LYS A N 1
ATOM 829 C CA . LYS A 1 105 ? -4.512 -21.375 -10.734 1 97.69 105 LYS A CA 1
ATOM 830 C C . LYS A 1 105 ? -3.025 -21.719 -10.742 1 97.69 105 LYS A C 1
ATOM 832 O O . LYS A 1 105 ? -2.217 -21.016 -11.344 1 97.69 105 LYS A O 1
ATOM 837 N N . PRO A 1 106 ? -2.691 -22.781 -10.039 1 93.81 106 PRO A N 1
ATOM 838 C CA . PRO A 1 106 ? -1.281 -23.172 -9.984 1 93.81 106 PRO A CA 1
ATOM 839 C C . PRO A 1 106 ? -0.665 -23.344 -11.375 1 93.81 106 PRO A C 1
ATOM 841 O O . PRO A 1 106 ? 0.514 -23.047 -11.57 1 93.81 106 PRO A O 1
ATOM 844 N N . GLU A 1 107 ? -1.405 -23.797 -12.328 1 94.69 107 GLU A N 1
ATOM 845 C CA . GLU A 1 107 ? -0.926 -24.031 -13.695 1 94.69 107 GLU A CA 1
ATOM 846 C C . GLU A 1 107 ? -0.476 -22.719 -14.344 1 94.69 107 GLU A C 1
ATOM 848 O O . GLU A 1 107 ? 0.453 -22.703 -15.148 1 94.69 107 GLU A O 1
ATOM 853 N N . ILE A 1 108 ? -1.155 -21.672 -13.992 1 96.06 108 ILE A N 1
ATOM 854 C CA . ILE A 1 108 ? -0.814 -20.375 -14.539 1 96.06 108 ILE A CA 1
ATOM 855 C C . ILE A 1 108 ? 0.526 -19.906 -13.969 1 96.06 108 ILE A C 1
ATOM 857 O O . ILE A 1 108 ? 1.395 -19.438 -14.711 1 96.06 108 ILE A O 1
ATOM 861 N N . LEU A 1 109 ? 0.703 -20.031 -12.664 1 93.38 109 LEU A N 1
ATOM 862 C CA . LEU A 1 109 ? 1.952 -19.656 -12.008 1 93.38 109 LEU A CA 1
ATOM 863 C C . LEU A 1 109 ? 3.115 -20.484 -12.547 1 93.38 109 LEU A C 1
ATOM 865 O O . LEU A 1 109 ? 4.188 -19.953 -12.836 1 93.38 109 LEU A O 1
ATOM 869 N N . ASP A 1 110 ? 2.852 -21.766 -12.664 1 92.44 110 ASP A N 1
ATOM 870 C CA . ASP A 1 110 ? 3.865 -22.672 -13.211 1 92.44 110 ASP A CA 1
ATOM 871 C C . ASP A 1 110 ? 4.199 -22.297 -14.656 1 92.44 110 ASP A C 1
ATOM 873 O O . ASP A 1 110 ? 5.359 -22.359 -15.062 1 92.44 110 ASP A O 1
ATOM 877 N N . GLY A 1 111 ? 3.178 -21.984 -15.43 1 94.31 111 GLY A N 1
ATOM 878 C CA . GLY A 1 111 ? 3.379 -21.562 -16.812 1 94.31 111 GLY A CA 1
ATOM 879 C C . GLY A 1 111 ? 4.223 -20.312 -16.938 1 94.31 111 GLY A C 1
ATOM 880 O O . GLY A 1 111 ? 5.113 -20.25 -17.781 1 94.31 111 GLY A O 1
ATOM 881 N N . CYS A 1 112 ? 3.98 -19.344 -16.109 1 94.62 112 CYS A N 1
ATOM 882 C CA . CYS A 1 112 ? 4.754 -18.109 -16.109 1 94.62 112 CYS A CA 1
ATOM 883 C C . CYS A 1 112 ? 6.23 -18.391 -15.859 1 94.62 112 CYS A C 1
ATOM 885 O O . CYS A 1 112 ? 7.098 -17.781 -16.484 1 94.62 112 CYS A O 1
ATOM 887 N N . SER A 1 113 ? 6.531 -19.344 -14.992 1 92.88 113 SER A N 1
ATOM 888 C CA . SER A 1 113 ? 7.887 -19.594 -14.516 1 92.88 113 SER A CA 1
ATOM 889 C C . SER A 1 113 ? 8.766 -20.141 -15.641 1 92.88 113 SER A C 1
ATOM 891 O O . SER A 1 113 ? 9.992 -20.156 -15.508 1 92.88 113 SER A O 1
ATOM 893 N N . LYS A 1 114 ? 8.195 -20.547 -16.734 1 95.44 114 LYS A N 1
ATOM 894 C CA . LYS A 1 114 ? 8.922 -21.156 -17.844 1 95.44 114 LYS A CA 1
ATOM 895 C C . LYS A 1 114 ? 9.477 -20.109 -18.797 1 95.44 114 LYS A C 1
ATOM 897 O O . LYS A 1 114 ? 10.312 -20.406 -19.656 1 95.44 114 LYS A O 1
ATOM 902 N N . PHE A 1 115 ? 9.031 -18.875 -18.641 1 97.19 115 PHE A N 1
ATOM 903 C CA . PHE A 1 115 ? 9.438 -17.812 -19.547 1 97.19 115 PHE A CA 1
ATOM 904 C C . PHE A 1 115 ? 10.82 -17.281 -19.188 1 97.19 115 PHE A C 1
ATOM 906 O O . PHE A 1 115 ? 11.242 -17.391 -18.031 1 97.19 115 PHE A O 1
ATOM 913 N N . GLU A 1 116 ? 11.398 -16.703 -20.172 1 97.88 116 GLU A N 1
ATOM 914 C CA . GLU A 1 116 ? 12.766 -16.188 -20.047 1 97.88 116 GLU A CA 1
ATOM 915 C C . GLU A 1 116 ? 12.859 -15.141 -18.938 1 97.88 116 GLU A C 1
ATOM 917 O O . GLU A 1 116 ? 13.914 -14.984 -18.312 1 97.88 116 GLU A O 1
ATOM 922 N N . PHE A 1 117 ? 11.852 -14.461 -18.656 1 97.81 117 PHE A N 1
ATOM 923 C CA . PHE A 1 117 ? 11.789 -13.445 -17.609 1 97.81 117 PHE A CA 1
ATOM 924 C C . PHE A 1 117 ? 12.328 -13.984 -16.297 1 97.81 117 PHE A C 1
ATOM 926 O O . PHE A 1 117 ? 13.164 -13.344 -15.641 1 97.81 117 PHE A O 1
ATOM 933 N N . PHE A 1 118 ? 11.922 -15.195 -15.922 1 96.12 118 PHE A N 1
ATOM 934 C CA . PHE A 1 118 ? 12.281 -15.742 -14.625 1 96.12 118 PHE A CA 1
ATOM 935 C C . PHE A 1 118 ? 13.727 -16.219 -14.617 1 96.12 118 PHE A C 1
ATOM 937 O O . PHE A 1 118 ? 14.352 -16.328 -13.555 1 96.12 118 PHE A O 1
ATOM 944 N N . LYS A 1 119 ? 14.25 -16.531 -15.773 1 96.75 119 LYS A N 1
ATOM 945 C CA . LYS A 1 119 ? 15.688 -16.812 -15.852 1 96.75 119 LYS A CA 1
ATOM 946 C C . LYS A 1 119 ? 16.5 -15.562 -15.516 1 96.75 119 LYS A C 1
ATOM 948 O O . LYS A 1 119 ? 17.5 -15.641 -14.789 1 96.75 119 LYS A O 1
ATOM 953 N N . TYR A 1 120 ? 16.047 -14.453 -16.094 1 97.62 120 TYR A N 1
ATOM 954 C CA . TYR A 1 120 ? 16.703 -13.188 -15.773 1 97.62 120 TYR A CA 1
ATOM 955 C C . TYR A 1 120 ? 16.625 -12.898 -14.273 1 97.62 120 TYR A C 1
ATOM 957 O O . TYR A 1 120 ? 17.641 -12.578 -13.648 1 97.62 120 TYR A O 1
ATOM 965 N N . ARG A 1 121 ? 15.492 -13.102 -13.734 1 95.62 121 ARG A N 1
ATOM 966 C CA . ARG A 1 121 ? 15.289 -12.789 -12.32 1 95.62 121 ARG A CA 1
ATOM 967 C C . ARG A 1 121 ? 16.141 -13.695 -11.438 1 95.62 121 ARG A C 1
ATOM 969 O O . ARG A 1 121 ? 16.766 -13.227 -10.477 1 95.62 121 ARG A O 1
ATOM 976 N N . LYS A 1 122 ? 16.203 -14.961 -11.758 1 93.94 122 LYS A N 1
ATOM 977 C CA . LYS A 1 122 ? 16.984 -15.938 -11.008 1 93.94 122 LYS A CA 1
ATOM 978 C C . LYS A 1 122 ? 18.469 -15.609 -11.047 1 93.94 122 LYS A C 1
ATOM 980 O O . LYS A 1 122 ? 19.219 -15.953 -10.125 1 93.94 122 LYS A O 1
ATOM 985 N N . SER A 1 123 ? 18.859 -14.891 -12.055 1 96 123 SER A N 1
ATOM 986 C CA . SER A 1 123 ? 20.266 -14.523 -12.211 1 96 123 SER A CA 1
ATOM 987 C C . SER A 1 123 ? 20.578 -13.227 -11.484 1 96 123 SER A C 1
ATOM 989 O O . SER A 1 123 ? 21.688 -12.703 -11.594 1 96 123 SER A O 1
ATOM 991 N N . GLY A 1 124 ? 19.609 -12.656 -10.852 1 94.06 124 GLY A N 1
ATOM 992 C CA . GLY A 1 124 ? 19.859 -11.492 -10.016 1 94.06 124 GLY A CA 1
ATOM 993 C C . GLY A 1 124 ? 19.562 -10.18 -10.727 1 94.06 124 GLY A C 1
ATOM 994 O O . GLY A 1 124 ? 19.781 -9.102 -10.172 1 94.06 124 GLY A O 1
ATOM 995 N N . ILE A 1 125 ? 19.016 -10.281 -11.93 1 97.12 125 ILE A N 1
ATOM 996 C CA . ILE A 1 125 ? 18.688 -9.078 -12.688 1 97.12 125 ILE A CA 1
ATOM 997 C C . ILE A 1 125 ? 17.359 -8.508 -12.188 1 97.12 125 ILE A C 1
ATOM 999 O O . ILE A 1 125 ? 16.344 -9.211 -12.164 1 97.12 125 ILE A O 1
ATOM 1003 N N . PRO A 1 126 ? 17.391 -7.223 -11.734 1 97 126 PRO A N 1
ATOM 1004 C CA . PRO A 1 126 ? 16.109 -6.629 -11.312 1 97 126 PRO A CA 1
ATOM 1005 C C . PRO A 1 126 ? 15.094 -6.547 -12.445 1 97 126 PRO A C 1
ATOM 1007 O O . PRO A 1 126 ? 15.469 -6.457 -13.617 1 97 126 PRO A O 1
ATOM 1010 N N . ALA A 1 127 ? 13.859 -6.543 -12.094 1 97.88 127 ALA A N 1
ATOM 1011 C CA . ALA A 1 127 ? 12.781 -6.578 -13.078 1 97.88 127 ALA A CA 1
ATOM 1012 C C . ALA A 1 127 ? 12.875 -5.391 -14.031 1 97.88 127 ALA A C 1
ATOM 1014 O O . ALA A 1 127 ? 12.609 -5.527 -15.227 1 97.88 127 ALA A O 1
ATOM 1015 N N . SER A 1 128 ? 13.25 -4.227 -13.547 1 98.31 128 SER A N 1
ATOM 1016 C CA . SER A 1 128 ? 13.297 -3.016 -14.359 1 98.31 128 SER A CA 1
ATOM 1017 C C . SER A 1 128 ? 14.383 -3.109 -15.43 1 98.31 128 SER A C 1
ATOM 1019 O O . SER A 1 128 ? 14.398 -2.32 -16.375 1 98.31 128 SER A O 1
ATOM 1021 N N . GLN A 1 129 ? 15.258 -4.066 -15.273 1 98.31 129 GLN A N 1
ATOM 1022 C CA . GLN A 1 129 ? 16.391 -4.188 -16.188 1 98.31 129 GLN A CA 1
ATOM 1023 C C . GLN A 1 129 ? 16.203 -5.367 -17.141 1 98.31 129 GLN A C 1
ATOM 1025 O O . GLN A 1 129 ? 17.047 -5.625 -17.984 1 98.31 129 GLN A O 1
ATOM 1030 N N . VAL A 1 130 ? 15.156 -6.117 -16.969 1 98.62 130 VAL A N 1
ATOM 1031 C CA . VAL A 1 130 ? 14.82 -7.172 -17.922 1 98.62 130 VAL A CA 1
ATOM 1032 C C . VAL A 1 130 ? 14.367 -6.547 -19.25 1 98.62 130 VAL A C 1
ATOM 1034 O O . VAL A 1 130 ? 13.578 -5.602 -19.25 1 98.62 130 VAL A O 1
ATOM 1037 N N . PRO A 1 131 ? 14.883 -7.027 -20.375 1 98.5 131 PRO A N 1
ATOM 1038 C CA . PRO A 1 131 ? 14.453 -6.465 -21.656 1 98.5 131 PRO A CA 1
ATOM 1039 C C . PRO A 1 131 ? 12.938 -6.457 -21.828 1 98.5 131 PRO A C 1
ATOM 1041 O O . PRO A 1 131 ? 12.266 -7.41 -21.438 1 98.5 131 PRO A O 1
ATOM 1044 N N . ARG A 1 132 ? 12.438 -5.41 -22.391 1 97.94 132 ARG A N 1
ATOM 1045 C CA . ARG A 1 132 ? 11 -5.199 -22.531 1 97.94 132 ARG A CA 1
ATOM 1046 C C . ARG A 1 132 ? 10.344 -6.363 -23.266 1 97.94 132 ARG A C 1
ATOM 1048 O O . ARG A 1 132 ? 9.258 -6.812 -22.891 1 97.94 132 ARG A O 1
ATOM 1055 N N . GLU A 1 133 ? 10.953 -6.816 -24.297 1 97.69 133 GLU A N 1
ATOM 1056 C CA . GLU A 1 133 ? 10.398 -7.906 -25.078 1 97.69 133 GLU A CA 1
ATOM 1057 C C . GLU A 1 133 ? 10.219 -9.164 -24.234 1 97.69 133 GLU A C 1
ATOM 1059 O O . GLU A 1 133 ? 9.25 -9.906 -24.422 1 97.69 133 GLU A O 1
ATOM 1064 N N . VAL A 1 134 ? 11.18 -9.391 -23.359 1 98.19 134 VAL A N 1
ATOM 1065 C CA . VAL A 1 134 ? 11.148 -10.555 -22.484 1 98.19 134 VAL A CA 1
ATOM 1066 C C . VAL A 1 134 ? 10.031 -10.398 -21.453 1 98.19 134 VAL A C 1
ATOM 1068 O O . VAL A 1 134 ? 9.234 -11.328 -21.25 1 98.19 134 VAL A O 1
ATOM 1071 N N . SER A 1 135 ? 9.898 -9.242 -20.828 1 98.25 135 SER A N 1
ATOM 1072 C CA . SER A 1 135 ? 8.828 -8.977 -19.875 1 98.25 135 SER A CA 1
ATOM 1073 C C . SER A 1 135 ? 7.461 -9.047 -20.562 1 98.25 135 SER A C 1
ATOM 1075 O O . SER A 1 135 ? 6.523 -9.641 -20.016 1 98.25 135 SER A O 1
ATOM 1077 N N . ASP A 1 136 ? 7.371 -8.516 -21.75 1 97.44 136 ASP A N 1
ATOM 1078 C CA . ASP A 1 136 ? 6.094 -8.453 -22.453 1 97.44 136 ASP A CA 1
ATOM 1079 C C . ASP A 1 136 ? 5.609 -9.852 -22.844 1 97.44 136 ASP A C 1
ATOM 1081 O O . ASP A 1 136 ? 4.402 -10.109 -22.859 1 97.44 136 ASP A O 1
ATOM 1085 N N . GLU A 1 137 ? 6.516 -10.727 -23.125 1 97.81 137 GLU A N 1
ATOM 1086 C CA . GLU A 1 137 ? 6.129 -12.086 -23.5 1 97.81 137 GLU A CA 1
ATOM 1087 C C . GLU A 1 137 ? 5.328 -12.75 -22.375 1 97.81 137 GLU A C 1
ATOM 1089 O O . GLU A 1 137 ? 4.25 -13.297 -22.625 1 97.81 137 GLU A O 1
ATOM 1094 N N . VAL A 1 138 ? 5.832 -12.727 -21.172 1 98.06 138 VAL A N 1
ATOM 1095 C CA . VAL A 1 138 ? 5.156 -13.383 -20.047 1 98.06 138 VAL A CA 1
ATOM 1096 C C . VAL A 1 138 ? 3.92 -12.578 -19.656 1 98.06 138 VAL A C 1
ATOM 1098 O O . VAL A 1 138 ? 2.902 -13.148 -19.25 1 98.06 138 VAL A O 1
ATOM 1101 N N . ILE A 1 139 ? 3.973 -11.234 -19.734 1 98.38 139 ILE A N 1
ATOM 1102 C CA . ILE A 1 139 ? 2.811 -10.398 -19.453 1 98.38 139 ILE A CA 1
ATOM 1103 C C . ILE A 1 139 ? 1.691 -10.719 -20.438 1 98.38 139 ILE A C 1
ATOM 1105 O O . ILE A 1 139 ? 0.531 -10.867 -20.047 1 98.38 139 ILE A O 1
ATOM 1109 N N . ASN A 1 140 ? 2.055 -10.852 -21.703 1 97.94 140 ASN A N 1
ATOM 1110 C CA . ASN A 1 140 ? 1.078 -11.188 -22.734 1 97.94 140 ASN A CA 1
ATOM 1111 C C . ASN A 1 140 ? 0.443 -12.555 -22.484 1 97.94 140 ASN A C 1
ATOM 1113 O O . ASN A 1 140 ? -0.742 -12.75 -22.75 1 97.94 140 ASN A O 1
ATOM 1117 N N . TYR A 1 141 ? 1.226 -13.469 -22.031 1 97.81 141 TYR A N 1
ATOM 1118 C CA . TYR A 1 141 ? 0.693 -14.773 -21.641 1 97.81 141 TYR A CA 1
ATOM 1119 C C . TYR A 1 141 ? -0.427 -14.617 -20.625 1 97.81 141 TYR A C 1
ATOM 1121 O O . TYR A 1 141 ? -1.509 -15.18 -20.781 1 97.81 141 TYR A O 1
ATOM 1129 N N . VAL A 1 142 ? -0.235 -13.781 -19.609 1 98.25 142 VAL A N 1
ATOM 1130 C CA . VAL A 1 142 ? -1.223 -13.531 -18.562 1 98.25 142 VAL A CA 1
ATOM 1131 C C . VAL A 1 142 ? -2.439 -12.828 -19.156 1 98.25 142 VAL A C 1
ATOM 1133 O O . VAL A 1 142 ? -3.58 -13.227 -18.891 1 98.25 142 VAL A O 1
ATOM 1136 N N . LEU A 1 143 ? -2.189 -11.883 -20.047 1 98.5 143 LEU A N 1
ATOM 1137 C CA . LEU A 1 143 ? -3.244 -11.016 -20.562 1 98.5 143 LEU A CA 1
ATOM 1138 C C . LEU A 1 143 ? -4.043 -11.719 -21.641 1 98.5 143 LEU A C 1
ATOM 1140 O O . LEU A 1 143 ? -5.102 -11.242 -22.062 1 98.5 143 LEU A O 1
ATOM 1144 N N . SER A 1 144 ? -3.559 -12.867 -22.109 1 97.94 144 SER A N 1
ATOM 1145 C CA . SER A 1 144 ? -4.219 -13.602 -23.188 1 97.94 144 SER A CA 1
ATOM 1146 C C . SER A 1 144 ? -5.227 -14.602 -22.641 1 97.94 144 SER A C 1
ATOM 1148 O O . SER A 1 144 ? -5.969 -15.227 -23.391 1 97.94 144 SER A O 1
ATOM 1150 N N . LYS A 1 145 ? -5.305 -14.773 -21.391 1 97.88 145 LYS A N 1
ATOM 1151 C CA . LYS A 1 145 ? -6.176 -15.758 -20.75 1 97.88 145 LYS A CA 1
ATOM 1152 C C . LYS A 1 145 ? -7.402 -15.086 -20.141 1 97.88 145 LYS A C 1
ATOM 1154 O O . LYS A 1 145 ? -7.305 -14 -19.562 1 97.88 145 LYS A O 1
ATOM 1159 N N . ASP A 1 146 ? -8.484 -15.719 -20.25 1 97.69 146 ASP A N 1
ATOM 1160 C CA . ASP A 1 146 ? -9.656 -15.125 -19.609 1 97.69 146 ASP A CA 1
ATOM 1161 C C . ASP A 1 146 ? -9.633 -15.359 -18.094 1 97.69 146 ASP A C 1
ATOM 1163 O O . ASP A 1 146 ? -8.773 -16.078 -17.594 1 97.69 146 ASP A O 1
ATOM 1167 N N . PHE A 1 147 ? -10.523 -14.781 -17.391 1 98.62 147 PHE A N 1
ATOM 1168 C CA . PHE A 1 147 ? -10.555 -14.812 -15.93 1 98.62 147 PHE A CA 1
ATOM 1169 C C . PHE A 1 147 ? -10.648 -16.25 -15.422 1 98.62 147 PHE A C 1
ATOM 1171 O O . PHE A 1 147 ? -9.945 -16.625 -14.484 1 98.62 147 PHE A O 1
ATOM 1178 N N . GLU A 1 148 ? -11.453 -17.094 -16.062 1 98.06 148 GLU A N 1
ATOM 1179 C CA . GLU A 1 148 ? -11.688 -18.469 -15.602 1 98.06 148 GLU A CA 1
ATOM 1180 C C . GLU A 1 148 ? -10.477 -19.344 -15.859 1 98.06 148 GLU A C 1
ATOM 1182 O O . GLU A 1 148 ? -10.281 -20.359 -15.172 1 98.06 148 GLU A O 1
ATOM 1187 N N . GLU A 1 149 ? -9.727 -19 -16.859 1 98.06 149 GLU A N 1
ATOM 1188 C CA . GLU A 1 149 ? -8.469 -19.703 -17.094 1 98.06 149 GLU A CA 1
ATOM 1189 C C . GLU A 1 149 ? -7.418 -19.312 -16.062 1 98.06 149 GLU A C 1
ATOM 1191 O O . GLU A 1 149 ? -6.582 -20.141 -15.68 1 98.06 149 GLU A O 1
ATOM 1196 N N . LEU A 1 150 ? -7.531 -18.141 -15.547 1 98.69 150 LEU A N 1
ATOM 1197 C CA . LEU A 1 150 ? -6.492 -17.594 -14.688 1 98.69 150 LEU A CA 1
ATOM 1198 C C . LEU A 1 150 ? -6.75 -17.969 -13.227 1 98.69 150 LEU A C 1
ATOM 1200 O O . LEU A 1 150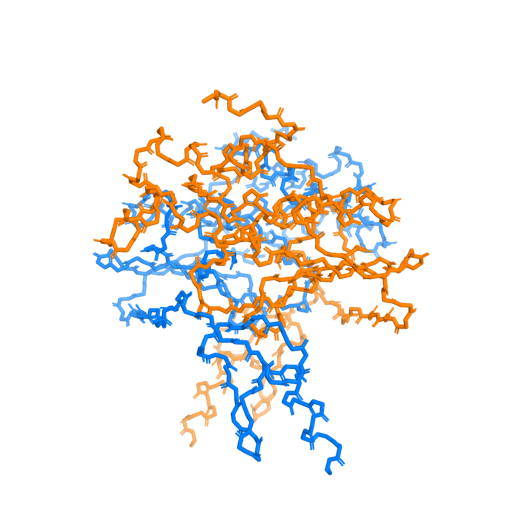 ? -5.809 -18.188 -12.461 1 98.69 150 LEU A O 1
ATOM 1204 N N . PHE A 1 151 ? -8.102 -18.031 -12.867 1 98.81 151 PHE A N 1
ATOM 1205 C CA . PHE A 1 151 ? -8.344 -17.953 -11.43 1 98.81 151 PHE A CA 1
ATOM 1206 C C . PHE A 1 151 ? -9.352 -19.016 -10.992 1 98.81 151 PHE A C 1
ATOM 1208 O O . PHE A 1 151 ? -10.242 -19.391 -11.766 1 98.81 151 PHE A O 1
ATOM 1215 N N . TYR A 1 152 ? -9.148 -19.453 -9.781 1 98.75 152 TYR A N 1
ATOM 1216 C CA . TYR A 1 152 ? -10.242 -20 -8.977 1 98.75 152 TYR A CA 1
ATOM 1217 C C . TYR A 1 152 ? -10.906 -18.906 -8.156 1 98.75 152 TYR A C 1
ATOM 1219 O O . TYR A 1 152 ? -10.266 -17.922 -7.785 1 98.75 152 TYR A O 1
ATOM 1227 N N . TYR A 1 153 ? -12.211 -19.031 -7.934 1 98.69 153 TYR A N 1
ATOM 1228 C CA . TYR A 1 153 ? -12.883 -18.109 -7.027 1 98.69 153 TYR A CA 1
ATOM 1229 C C . TYR A 1 153 ? -13.898 -18.844 -6.164 1 98.69 153 TYR A C 1
ATOM 1231 O O . TYR A 1 153 ? -14.305 -19.969 -6.484 1 98.69 153 TYR A O 1
ATOM 1239 N N . GLU A 1 154 ? -14.234 -18.281 -5.074 1 98.44 154 GLU A N 1
ATOM 1240 C CA . GLU A 1 154 ? -15.266 -18.766 -4.156 1 98.44 154 GLU A CA 1
ATOM 1241 C C . GLU A 1 154 ? -15.914 -17.609 -3.402 1 98.44 154 GLU A C 1
ATOM 1243 O O . GLU A 1 154 ? -15.219 -16.75 -2.852 1 98.44 154 GLU A O 1
ATOM 1248 N N . PHE A 1 155 ? -17.25 -17.578 -3.449 1 98.62 155 PHE A N 1
ATOM 1249 C CA . PHE A 1 155 ? -17.969 -16.625 -2.615 1 98.62 155 PHE A CA 1
ATOM 1250 C C . PHE A 1 155 ? -17.938 -17.047 -1.152 1 98.62 155 PHE A C 1
ATOM 1252 O O . PHE A 1 155 ? -18.109 -18.234 -0.842 1 98.62 155 PHE A O 1
ATOM 1259 N N . LEU A 1 156 ? -17.672 -16.062 -0.323 1 98.25 156 LEU A N 1
ATOM 1260 C CA . LEU A 1 156 ? -17.625 -16.328 1.108 1 98.25 156 LEU A CA 1
ATOM 1261 C C . LEU A 1 156 ? -18.906 -15.867 1.795 1 98.25 156 LEU A C 1
ATOM 1263 O O . LEU A 1 156 ? -19.047 -14.68 2.111 1 98.25 156 LEU A O 1
ATOM 1267 N N . LYS A 1 157 ? -19.891 -16.609 2.078 1 94.88 157 LYS A N 1
ATOM 1268 C CA . LYS A 1 157 ? -21.234 -16.281 2.535 1 94.88 157 LYS A CA 1
ATOM 1269 C C . LYS A 1 157 ? -21.219 -15.664 3.932 1 94.88 157 LYS A C 1
ATOM 1271 O O . LYS A 1 157 ? -21.969 -14.734 4.215 1 94.88 157 LYS A O 1
ATOM 1276 N N . ASP A 1 158 ? -20.328 -16.125 4.828 1 93.62 158 ASP A N 1
ATOM 1277 C CA . ASP A 1 158 ? -20.391 -15.672 6.215 1 93.62 158 ASP A CA 1
ATOM 1278 C C . ASP A 1 158 ? -19.25 -14.719 6.535 1 93.62 158 ASP A C 1
ATOM 1280 O O . ASP A 1 158 ? -18.969 -14.438 7.703 1 93.62 158 ASP A O 1
ATOM 1284 N N . PHE A 1 159 ? -18.781 -14.203 5.504 1 96.38 159 PHE A N 1
ATOM 1285 C CA . PHE A 1 159 ? -17.656 -13.297 5.734 1 96.38 159 PHE A CA 1
ATOM 1286 C C . PHE A 1 159 ? -18.156 -11.898 6.078 1 96.38 159 PHE A C 1
ATOM 1288 O O . PHE A 1 159 ? -18.984 -11.328 5.355 1 96.38 159 PHE A O 1
ATOM 1295 N N . THR A 1 160 ? -17.766 -11.297 7.211 1 95.44 160 THR A N 1
ATOM 1296 C CA . THR A 1 160 ? -18.078 -9.922 7.605 1 95.44 160 THR A CA 1
ATOM 1297 C C . THR A 1 160 ? -16.844 -9.25 8.195 1 95.44 160 THR A C 1
ATOM 1299 O O . THR A 1 160 ? -15.961 -9.914 8.75 1 95.44 160 THR A O 1
ATOM 1302 N N . TYR A 1 161 ? -16.812 -7.961 7.938 1 96.56 161 TYR A N 1
ATOM 1303 C CA . TYR A 1 161 ? -15.719 -7.172 8.469 1 96.56 161 TYR A CA 1
ATOM 1304 C C . TYR A 1 161 ? -16.172 -5.754 8.805 1 96.56 161 TYR A C 1
ATOM 1306 O O . TYR A 1 161 ? -16.969 -5.164 8.07 1 96.56 161 TYR A O 1
ATOM 1314 N N . SER A 1 162 ? -15.711 -5.289 9.969 1 93.06 162 SER A N 1
ATOM 1315 C CA . SER A 1 162 ? -15.875 -3.893 10.352 1 93.06 162 SER A CA 1
ATOM 1316 C C . SER A 1 162 ? -14.531 -3.227 10.609 1 93.06 162 SER A C 1
ATOM 1318 O O . SER A 1 162 ? -13.703 -3.76 11.352 1 93.06 162 SER A O 1
ATOM 1320 N N . SER A 1 163 ? -14.344 -2.109 9.961 1 90.75 163 SER A N 1
ATOM 1321 C CA . SER A 1 163 ? -13.086 -1.395 10.117 1 90.75 163 SER A CA 1
ATOM 1322 C C . SER A 1 163 ? -13.008 -0.693 11.469 1 90.75 163 SER A C 1
ATOM 1324 O O . SER A 1 163 ? -14.023 -0.203 11.977 1 90.75 163 SER A O 1
ATOM 1326 N N . PRO A 1 164 ? -11.789 -0.614 12.008 1 88.44 164 PRO A N 1
ATOM 1327 C CA . PRO A 1 164 ? -11.648 0.16 13.242 1 88.44 164 PRO A CA 1
ATOM 1328 C C . PRO A 1 164 ? -11.953 1.643 13.055 1 88.44 164 PRO A C 1
ATOM 1330 O O . PRO A 1 164 ? -11.812 2.168 11.945 1 88.44 164 PRO A O 1
ATOM 1333 N N . LYS A 1 165 ? -12.352 2.232 14.164 1 88.75 165 LYS A N 1
ATOM 1334 C CA . LYS A 1 165 ? -12.625 3.666 14.141 1 88.75 165 LYS A CA 1
ATOM 1335 C C . LYS A 1 165 ? -11.336 4.461 13.922 1 88.75 165 LYS A C 1
ATOM 1337 O O . LYS A 1 165 ? -10.297 4.137 14.5 1 88.75 165 LYS A O 1
ATOM 1342 N N . LYS A 1 166 ? -11.445 5.441 13.109 1 92.38 166 LYS A N 1
ATOM 1343 C CA . LYS A 1 166 ? -10.328 6.34 12.836 1 92.38 166 LYS A CA 1
ATOM 1344 C C . LYS A 1 166 ? -10.508 7.676 13.547 1 92.38 166 LYS A C 1
ATOM 1346 O O . LYS A 1 166 ? -11.633 8.078 13.852 1 92.38 166 LYS A O 1
ATOM 1351 N N . THR A 1 167 ? -9.398 8.289 13.852 1 90.94 167 THR A N 1
ATOM 1352 C CA . THR A 1 167 ? -9.453 9.578 14.531 1 90.94 167 THR A CA 1
ATOM 1353 C C . THR A 1 167 ? -8.758 10.656 13.703 1 90.94 167 THR A C 1
ATOM 1355 O O . THR A 1 167 ? -7.98 10.352 12.805 1 90.94 167 THR A O 1
ATOM 1358 N N . MET A 1 168 ? -9.141 11.93 13.938 1 89.81 168 MET A N 1
ATOM 1359 C CA . MET A 1 168 ? -8.477 13.078 13.344 1 89.81 168 MET A CA 1
ATOM 1360 C C . MET A 1 168 ? -7.793 13.93 14.414 1 89.81 168 MET A C 1
ATOM 1362 O O . MET A 1 168 ? -7.047 14.859 14.094 1 89.81 168 MET A O 1
ATOM 1366 N N . ALA A 1 169 ? -8.031 13.586 15.609 1 91.81 169 ALA A N 1
ATOM 1367 C CA . ALA A 1 169 ? -7.5 14.375 16.719 1 91.81 169 ALA A CA 1
ATOM 1368 C C . ALA A 1 169 ? -6.016 14.086 16.922 1 91.81 169 ALA A C 1
ATOM 1370 O O . ALA A 1 169 ? -5.598 12.93 16.938 1 91.81 169 ALA A O 1
ATOM 1371 N N . ARG A 1 170 ? -5.258 15.156 17.125 1 93.62 170 ARG A N 1
ATOM 1372 C CA . ARG A 1 170 ? -3.824 15.039 17.359 1 93.62 170 ARG A CA 1
ATOM 1373 C C . ARG A 1 170 ? -3.463 15.539 18.766 1 93.62 170 ARG A C 1
ATOM 1375 O O . ARG A 1 170 ? -4.055 16.5 19.25 1 93.62 170 ARG A O 1
ATOM 1382 N N . ILE A 1 171 ? -2.59 14.828 19.359 1 96.56 171 ILE A N 1
ATOM 1383 C CA . ILE A 1 171 ? -2.033 15.203 20.656 1 96.56 171 ILE A CA 1
ATOM 1384 C C . ILE A 1 171 ? -0.516 15.328 20.547 1 96.56 171 ILE A C 1
ATOM 1386 O O . ILE A 1 171 ? 0.139 14.5 19.922 1 96.56 171 ILE A O 1
ATOM 1390 N N . VAL A 1 172 ? 0.029 16.375 21.156 1 97 172 VAL A N 1
ATOM 1391 C CA . VAL A 1 172 ? 1.47 16.594 21.109 1 97 172 VAL A CA 1
ATOM 1392 C C . VAL A 1 172 ? 2.16 15.68 22.125 1 97 172 VAL A C 1
ATOM 1394 O O . VAL A 1 172 ? 1.759 15.609 23.281 1 97 172 VAL A O 1
ATOM 1397 N N . CYS A 1 173 ? 3.086 14.93 21.703 1 97.81 173 CYS A N 1
ATOM 1398 C CA . CYS A 1 173 ? 3.895 14.078 22.578 1 97.81 173 CYS A CA 1
ATOM 1399 C C . CYS A 1 173 ? 4.691 14.914 23.562 1 97.81 173 CYS A C 1
ATOM 1401 O O . CYS A 1 173 ? 5.363 15.867 23.188 1 97.81 173 CYS A O 1
ATOM 1403 N N . ASP A 1 174 ? 4.746 14.539 24.75 1 98.25 174 ASP A N 1
ATOM 1404 C CA . ASP A 1 174 ? 5.387 15.305 25.812 1 98.25 174 ASP A CA 1
ATOM 1405 C C . ASP A 1 174 ? 6.91 15.227 25.703 1 98.25 174 ASP A C 1
ATOM 1407 O O . ASP A 1 174 ? 7.621 16.047 26.297 1 98.25 174 ASP A O 1
ATOM 1411 N N . ASP A 1 175 ? 7.434 14.305 24.953 1 97.44 175 ASP A N 1
ATOM 1412 C CA . ASP A 1 175 ? 8.875 14.117 24.875 1 97.44 175 ASP A CA 1
ATOM 1413 C C . ASP A 1 175 ? 9.445 14.75 23.609 1 97.44 175 ASP A C 1
ATOM 1415 O O . ASP A 1 175 ? 10.227 15.703 23.672 1 97.44 175 ASP A O 1
ATOM 1419 N N . CYS A 1 176 ? 8.961 14.406 22.453 1 96.88 176 CYS A N 1
ATOM 1420 C CA . CYS A 1 176 ? 9.578 14.867 21.203 1 96.88 176 CYS A CA 1
ATOM 1421 C C . CYS A 1 176 ? 8.914 16.141 20.719 1 96.88 176 CYS A C 1
ATOM 1423 O O . CYS A 1 176 ? 9.43 16.812 19.828 1 96.88 176 CYS A O 1
ATOM 1425 N N . GLY A 1 177 ? 7.668 16.484 21.219 1 96.94 177 GLY A N 1
ATOM 1426 C CA . GLY A 1 177 ? 6.984 17.703 20.859 1 96.94 177 GLY A CA 1
ATOM 1427 C C . GLY A 1 177 ? 6.258 17.625 19.531 1 96.94 177 GLY A C 1
ATOM 1428 O O . GLY A 1 177 ? 5.781 18.641 19.016 1 96.94 177 GLY A O 1
ATOM 1429 N N . GLU A 1 178 ? 6.176 16.469 18.953 1 96.75 178 GLU A N 1
ATOM 1430 C CA . GLU A 1 178 ? 5.508 16.297 17.656 1 96.75 178 GLU A CA 1
ATOM 1431 C C . GLU A 1 178 ? 4.074 15.812 17.844 1 96.75 178 GLU A C 1
ATOM 1433 O O . GLU A 1 178 ? 3.77 15.102 18.812 1 96.75 178 GLU A O 1
ATOM 1438 N N . PRO A 1 179 ? 3.248 16.203 16.938 1 95.75 179 PRO A N 1
ATOM 1439 C CA . PRO A 1 179 ? 1.87 15.719 17.016 1 95.75 179 PRO A CA 1
ATOM 1440 C C . PRO A 1 179 ? 1.744 14.242 16.641 1 95.75 179 PRO A C 1
ATOM 1442 O O . PRO A 1 179 ? 2.443 13.766 15.75 1 95.75 179 PRO A O 1
ATOM 1445 N N . THR A 1 180 ? 0.905 13.523 17.359 1 96.38 180 THR A N 1
ATOM 1446 C CA . THR A 1 180 ? 0.503 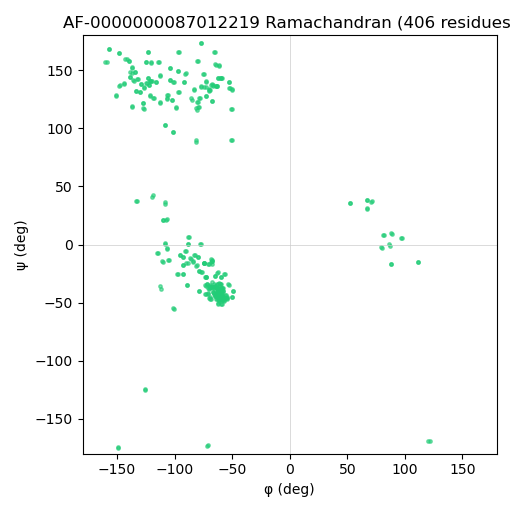12.141 17.125 1 96.38 180 THR A CA 1
ATOM 1447 C C . THR A 1 180 ? -1.005 11.977 17.297 1 96.38 180 THR A C 1
ATOM 1449 O O . THR A 1 180 ? -1.613 12.625 18.156 1 96.38 180 THR A O 1
ATOM 1452 N N . TYR A 1 181 ? -1.579 11.172 16.453 1 96.31 181 TYR A N 1
ATOM 1453 C CA . TYR A 1 181 ? -3.016 10.961 16.594 1 96.31 181 TYR A CA 1
ATOM 1454 C C . TYR A 1 181 ? -3.348 10.328 17.938 1 96.31 181 TYR A C 1
ATOM 1456 O O . TYR A 1 181 ? -2.623 9.453 18.406 1 96.31 181 TYR A O 1
ATOM 1464 N N . GLU A 1 182 ? -4.438 10.734 18.5 1 96.81 182 GLU A N 1
ATOM 1465 C CA . GLU A 1 182 ? -4.77 10.523 19.906 1 96.81 182 GLU A CA 1
ATOM 1466 C C . GLU A 1 182 ? -4.824 9.031 20.234 1 96.81 182 GLU A C 1
ATOM 1468 O O . GLU A 1 182 ? -4.434 8.625 21.328 1 96.81 182 GLU A O 1
ATOM 1473 N N . ASN A 1 183 ? -5.262 8.18 19.312 1 96.5 183 ASN A N 1
ATOM 1474 C CA . ASN A 1 183 ? -5.453 6.762 19.594 1 96.5 183 ASN A CA 1
ATOM 1475 C C . ASN A 1 183 ? -4.129 6.012 19.609 1 96.5 183 ASN A C 1
ATOM 1477 O O . ASN A 1 183 ? -4.082 4.832 19.984 1 96.5 183 ASN A O 1
ATOM 1481 N N . TYR A 1 184 ? -3.02 6.715 19.375 1 97.25 184 TYR A N 1
ATOM 1482 C CA . TYR A 1 184 ? -1.699 6.094 19.406 1 97.25 184 TYR A CA 1
ATOM 1483 C C . TYR A 1 184 ? -0.943 6.496 20.672 1 97.25 184 TYR A C 1
ATOM 1485 O O . TYR A 1 184 ? 0.099 5.918 20.984 1 97.25 184 TYR A O 1
ATOM 1493 N N . ILE A 1 185 ? -1.438 7.496 21.359 1 97.75 185 ILE A N 1
ATOM 1494 C CA . ILE A 1 185 ? -0.745 8.023 22.531 1 97.75 185 ILE A CA 1
ATOM 1495 C C . ILE A 1 185 ? -0.689 6.957 23.609 1 97.75 185 ILE A C 1
ATOM 1497 O O . ILE A 1 185 ? -1.672 6.25 23.844 1 97.75 185 ILE A O 1
ATOM 1501 N N . LYS A 1 186 ? 0.438 6.867 24.188 1 97.5 186 LYS A N 1
ATOM 1502 C CA . LYS A 1 186 ? 0.664 6.039 25.375 1 97.5 186 LYS A CA 1
ATOM 1503 C C . LYS A 1 186 ? 0.959 6.898 26.594 1 97.5 186 LYS A C 1
ATOM 1505 O O . LYS A 1 186 ? 1.548 7.977 26.484 1 97.5 186 LYS A O 1
ATOM 1510 N N . ILE A 1 187 ? 0.475 6.383 27.703 1 97.31 187 ILE A N 1
ATOM 1511 C CA . ILE A 1 187 ? 0.793 7.066 28.953 1 97.31 187 ILE A CA 1
ATOM 1512 C C . ILE A 1 187 ? 1.899 6.312 29.688 1 97.31 187 ILE A C 1
ATOM 1514 O O . ILE A 1 187 ? 1.801 5.102 29.906 1 97.31 187 ILE A O 1
ATOM 1518 N N . PHE A 1 188 ? 2.932 7 29.984 1 96.44 188 PHE A N 1
ATOM 1519 C CA . PHE A 1 188 ? 4.051 6.438 30.734 1 96.44 188 PHE A CA 1
ATOM 1520 C C . PHE A 1 188 ? 4.543 7.422 31.781 1 96.44 188 PHE A C 1
ATOM 1522 O O . PHE A 1 188 ? 4.949 8.539 31.453 1 96.44 188 PHE A O 1
ATOM 1529 N N . ASN A 1 189 ? 4.48 6.996 33.125 1 95.75 189 ASN A N 1
ATOM 1530 C CA . ASN A 1 189 ? 4.891 7.844 34.219 1 95.75 189 ASN A CA 1
ATOM 1531 C C . ASN A 1 189 ? 4.207 9.211 34.156 1 95.75 189 ASN A C 1
ATOM 1533 O O . ASN A 1 189 ? 4.871 10.242 34.281 1 95.75 189 ASN A O 1
ATOM 1537 N N . GLY A 1 190 ? 2.963 9.227 33.719 1 96.69 190 GLY A N 1
ATOM 1538 C CA . GLY A 1 190 ? 2.143 10.43 33.719 1 96.69 190 GLY A CA 1
ATOM 1539 C C . GLY A 1 190 ? 2.316 11.273 32.469 1 96.69 190 GLY A C 1
ATOM 1540 O O . GLY A 1 190 ? 1.658 12.305 32.312 1 96.69 190 GLY A O 1
ATOM 1541 N N . LYS A 1 191 ? 3.146 10.875 31.609 1 97.75 191 LYS A N 1
ATOM 1542 C CA . LYS A 1 191 ? 3.398 11.617 30.375 1 97.75 191 LYS A CA 1
ATOM 1543 C C . LYS A 1 191 ? 2.66 11 29.188 1 97.75 191 LYS A C 1
ATOM 1545 O O . LYS A 1 191 ? 2.578 9.773 29.078 1 97.75 191 LYS A O 1
ATOM 1550 N N . LYS A 1 192 ? 2.092 11.844 28.312 1 98.38 192 LYS A N 1
ATOM 1551 C CA . LYS A 1 192 ? 1.562 11.414 27.016 1 98.38 192 LYS A CA 1
ATOM 1552 C C . LYS A 1 192 ? 2.678 11.266 25.984 1 98.38 192 LYS A C 1
ATOM 1554 O O . LYS A 1 192 ? 3.285 12.25 25.578 1 98.38 192 LYS A O 1
ATOM 1559 N N . LEU A 1 193 ? 2.877 10.055 25.531 1 98.44 193 LEU A N 1
ATOM 1560 C CA . LEU A 1 193 ? 4 9.773 24.641 1 98.44 193 LEU A CA 1
ATOM 1561 C C . LEU A 1 193 ? 3.523 9.133 23.344 1 98.44 193 LEU A C 1
ATOM 1563 O O . LEU A 1 193 ? 2.613 8.297 23.344 1 98.44 193 LEU A O 1
ATOM 1567 N N . CYS A 1 194 ? 4.16 9.602 22.281 1 98.06 194 CYS A N 1
ATOM 1568 C CA . CYS A 1 194 ? 3.979 8.836 21.047 1 98.06 194 CYS A CA 1
ATOM 1569 C C . CYS A 1 194 ? 4.594 7.445 21.172 1 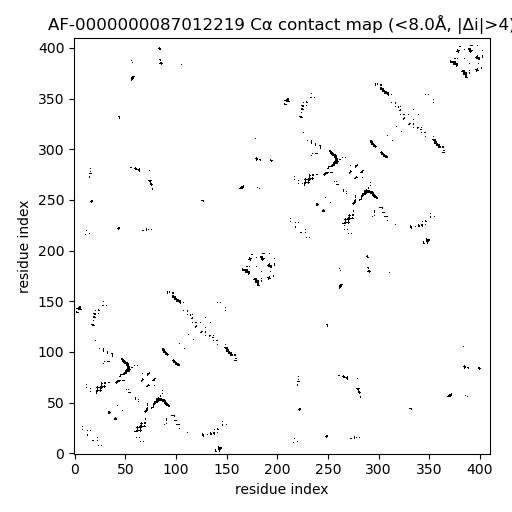98.06 194 CYS A C 1
ATOM 1571 O O . CYS A 1 194 ? 5.422 7.207 22.062 1 98.06 194 CYS A O 1
ATOM 1573 N N . PRO A 1 195 ? 4.289 6.543 20.297 1 97.75 195 PRO A N 1
ATOM 1574 C CA . PRO A 1 195 ? 4.793 5.172 20.406 1 97.75 195 PRO A CA 1
ATOM 1575 C C . PRO A 1 195 ? 6.316 5.098 20.344 1 97.75 195 PRO A C 1
ATOM 1577 O O . PRO A 1 195 ? 6.93 4.312 21.078 1 97.75 195 PRO A O 1
ATOM 1580 N N . ARG A 1 196 ? 6.922 5.875 19.547 1 96.38 196 ARG A N 1
ATOM 1581 C CA . ARG A 1 196 ? 8.375 5.875 19.422 1 96.38 196 ARG A CA 1
ATOM 1582 C C . ARG A 1 196 ? 9.031 6.281 20.75 1 96.38 196 ARG A C 1
ATOM 1584 O O . ARG A 1 196 ? 9.922 5.59 21.234 1 96.38 196 ARG A O 1
ATOM 1591 N N . CYS A 1 197 ? 8.562 7.426 21.297 1 97.62 197 CYS A N 1
ATOM 1592 C CA . CYS A 1 197 ? 9.109 7.922 22.562 1 97.62 197 CYS A CA 1
ATOM 1593 C C . CYS A 1 197 ? 8.805 6.965 23.703 1 97.62 197 CYS A C 1
ATOM 1595 O O . CYS A 1 197 ? 9.617 6.805 24.609 1 97.62 197 CYS A O 1
ATOM 1597 N N . TYR A 1 198 ? 7.605 6.355 23.625 1 97.81 198 TYR A N 1
ATOM 1598 C CA . TYR A 1 198 ? 7.227 5.363 24.625 1 97.81 198 TYR A CA 1
ATOM 1599 C C . TYR A 1 198 ? 8.219 4.207 24.656 1 97.81 198 TYR A C 1
ATOM 1601 O O . TYR A 1 198 ? 8.656 3.783 25.719 1 97.81 198 TYR A O 1
ATOM 1609 N N . GLU A 1 199 ? 8.539 3.682 23.453 1 96 199 GLU A N 1
ATOM 1610 C CA . GLU A 1 199 ? 9.477 2.568 23.359 1 96 199 GLU A CA 1
ATOM 1611 C C . GLU A 1 199 ? 10.852 2.953 23.891 1 96 199 GLU A C 1
ATOM 1613 O O . GLU A 1 199 ? 11.508 2.156 24.562 1 96 199 GLU A O 1
ATOM 1618 N N . ILE A 1 200 ? 11.305 4.156 23.562 1 94.75 200 ILE A N 1
ATOM 1619 C CA . ILE A 1 200 ? 12.609 4.641 24.016 1 94.75 200 ILE A CA 1
ATOM 1620 C C . ILE A 1 200 ? 12.633 4.73 25.531 1 94.75 200 ILE A C 1
ATOM 1622 O O . ILE A 1 200 ? 13.578 4.258 26.172 1 94.75 200 ILE A O 1
ATOM 1626 N N . GLU A 1 201 ? 11.57 5.297 26.156 1 93.81 201 GLU A N 1
ATOM 1627 C CA . GLU A 1 201 ? 11.508 5.496 27.609 1 93.81 201 GLU A CA 1
ATOM 1628 C C . GLU A 1 201 ? 11.375 4.164 28.344 1 93.81 201 GLU A C 1
ATOM 1630 O O . GLU A 1 201 ? 11.984 3.967 29.391 1 93.81 201 GLU A O 1
ATOM 1635 N N . ARG A 1 202 ? 10.641 3.303 27.734 1 92.31 202 ARG A N 1
ATOM 1636 C CA . ARG A 1 202 ? 10.422 1.999 28.344 1 92.31 202 ARG A CA 1
ATOM 1637 C C . ARG A 1 202 ? 11.703 1.173 28.344 1 92.31 202 ARG A C 1
ATOM 1639 O O . ARG A 1 202 ? 11.953 0.399 29.281 1 92.31 202 ARG A O 1
ATOM 1646 N N . ASN A 1 203 ? 12.461 1.333 27.312 1 90.31 203 ASN A N 1
ATOM 1647 C CA . ASN A 1 203 ? 13.68 0.542 27.188 1 90.31 203 ASN A CA 1
ATOM 1648 C C . ASN A 1 203 ? 14.82 1.124 28.031 1 90.31 203 ASN A C 1
ATOM 1650 O O . ASN A 1 203 ? 15.859 0.487 28.203 1 90.31 203 ASN A O 1
ATOM 1654 N N . LYS A 1 204 ? 14.734 2.395 28.453 1 84.19 204 LYS A N 1
ATOM 1655 C CA . LYS A 1 204 ? 15.695 2.957 29.391 1 84.19 204 LYS A CA 1
ATOM 1656 C C . LYS A 1 204 ? 15.547 2.322 30.781 1 84.19 204 LYS A C 1
ATOM 1658 O O . LYS A 1 204 ? 16.438 2.445 31.625 1 84.19 204 LYS A O 1
ATOM 1663 N N . ARG A 1 205 ? 14.484 1.698 30.938 1 68.88 205 ARG A N 1
ATOM 1664 C CA . ARG A 1 205 ? 14.289 1.021 32.219 1 68.88 205 ARG A CA 1
ATOM 1665 C C . ARG A 1 205 ? 14.789 -0.419 32.156 1 68.88 205 ARG A C 1
ATOM 1667 O O . ARG A 1 205 ? 14.586 -1.107 31.156 1 68.88 205 ARG A O 1
ATOM 1674 N N . MET B 1 1 ? -7.414 35.25 -4.098 1 43.81 1 MET B N 1
ATOM 1675 C CA . MET B 1 1 ? -6.332 35.312 -5.078 1 43.81 1 MET B CA 1
ATOM 1676 C C . MET B 1 1 ? -5.965 33.906 -5.555 1 43.81 1 MET B C 1
ATOM 1678 O O . MET B 1 1 ? -5.895 32.969 -4.75 1 43.81 1 MET B O 1
ATOM 1682 N N . GLU B 1 2 ? -6.219 33.562 -6.793 1 57.09 2 GLU B N 1
ATOM 1683 C CA . GLU B 1 2 ? -5.957 32.219 -7.328 1 57.09 2 GLU B CA 1
ATOM 1684 C C . GLU B 1 2 ? -4.531 31.766 -7.023 1 57.09 2 GLU B C 1
ATOM 1686 O O . GLU B 1 2 ? -3.572 32.469 -7.352 1 57.09 2 GLU B O 1
ATOM 1691 N N . GLN B 1 3 ? -4.324 31.094 -5.875 1 69.81 3 GLN B N 1
ATOM 1692 C CA . GLN B 1 3 ? -2.984 30.656 -5.516 1 69.81 3 GLN B CA 1
ATOM 1693 C C . GLN B 1 3 ? -2.33 29.891 -6.668 1 69.81 3 GLN B C 1
ATOM 1695 O O . GLN B 1 3 ? -2.938 28.984 -7.25 1 69.81 3 GLN B O 1
ATOM 1700 N N . LYS B 1 4 ? -1.244 30.469 -7.164 1 83.94 4 LYS B N 1
ATOM 1701 C CA . LYS B 1 4 ? -0.499 29.859 -8.266 1 83.94 4 LYS B CA 1
ATOM 1702 C C . LYS B 1 4 ? 0.165 28.562 -7.82 1 83.94 4 LYS B C 1
ATOM 1704 O O . LYS B 1 4 ? 0.896 28.531 -6.828 1 83.94 4 LYS B O 1
ATOM 1709 N N . ARG B 1 5 ? -0.125 27.484 -8.508 1 91.62 5 ARG B N 1
ATOM 1710 C CA . ARG B 1 5 ? 0.485 26.188 -8.234 1 91.62 5 ARG B CA 1
ATOM 1711 C C . ARG B 1 5 ? 1.956 26.172 -8.633 1 91.62 5 ARG B C 1
ATOM 1713 O O . ARG B 1 5 ? 2.314 26.656 -9.711 1 91.62 5 ARG B O 1
ATOM 1720 N N . ILE B 1 6 ? 2.773 25.672 -7.719 1 95.94 6 ILE B N 1
ATOM 1721 C CA . ILE B 1 6 ? 4.18 25.531 -8.086 1 95.94 6 ILE B CA 1
ATOM 1722 C C . ILE B 1 6 ? 4.547 24.062 -8.227 1 95.94 6 ILE B C 1
ATOM 1724 O O . ILE B 1 6 ? 5.648 23.734 -8.672 1 95.94 6 ILE B O 1
ATOM 1728 N N . HIS B 1 7 ? 3.691 23.188 -7.719 1 97.88 7 HIS B N 1
ATOM 1729 C CA . HIS B 1 7 ? 3.832 21.75 -7.914 1 97.88 7 HIS B CA 1
ATOM 1730 C C . HIS B 1 7 ? 2.693 21.203 -8.766 1 97.88 7 HIS B C 1
ATOM 1732 O O . HIS B 1 7 ? 1.633 21.812 -8.867 1 97.88 7 HIS B O 1
ATOM 1738 N N . GLU B 1 8 ? 2.918 20.094 -9.383 1 97.31 8 GLU B N 1
ATOM 1739 C CA . GLU B 1 8 ? 1.896 19.344 -10.117 1 97.31 8 GLU B CA 1
ATOM 1740 C C . GLU B 1 8 ? 1.871 17.891 -9.703 1 97.31 8 GLU B C 1
ATOM 1742 O O . GLU B 1 8 ? 2.922 17.266 -9.492 1 97.31 8 GLU B O 1
ATOM 1747 N N . ILE B 1 9 ? 0.671 17.375 -9.555 1 98.12 9 ILE B N 1
ATOM 1748 C CA . ILE B 1 9 ? 0.472 15.945 -9.289 1 98.12 9 ILE B CA 1
ATOM 1749 C C . ILE B 1 9 ? -0.066 15.258 -10.539 1 98.12 9 ILE B C 1
ATOM 1751 O O . ILE B 1 9 ? -1.059 15.703 -11.125 1 98.12 9 ILE B O 1
ATOM 1755 N N . PRO B 1 10 ? 0.614 14.242 -10.961 1 98.38 10 PRO B N 1
ATOM 1756 C CA . PRO B 1 10 ? 0.056 13.555 -12.125 1 98.38 10 PRO B CA 1
ATOM 1757 C C . PRO B 1 10 ? -1.351 13.016 -11.883 1 98.38 10 PRO B C 1
ATOM 1759 O O . PRO B 1 10 ? -1.64 12.516 -10.789 1 98.38 10 PRO B O 1
ATOM 1762 N N . GLU B 1 11 ? -2.158 13.07 -12.859 1 97.88 11 GLU B N 1
ATOM 1763 C CA . GLU B 1 11 ? -3.561 12.68 -12.734 1 97.88 11 GLU B CA 1
ATOM 1764 C C . GLU B 1 11 ? -3.693 11.211 -12.352 1 97.88 11 GLU B C 1
ATOM 1766 O O . GLU B 1 11 ? -4.617 10.836 -11.625 1 97.88 11 GLU B O 1
ATOM 1771 N N . TRP B 1 12 ? -2.783 10.391 -12.805 1 98.5 12 TRP B N 1
ATOM 1772 C CA . TRP B 1 12 ? -2.889 8.961 -12.531 1 98.5 12 TRP B CA 1
ATOM 1773 C C . TRP B 1 12 ? -2.752 8.688 -11.039 1 98.5 12 TRP B C 1
ATOM 1775 O O . TRP B 1 12 ? -3.23 7.66 -10.539 1 98.5 12 TRP B O 1
ATOM 1785 N N . ALA B 1 13 ? -2.006 9.609 -10.312 1 98.69 13 ALA B N 1
ATOM 1786 C CA . ALA B 1 13 ? -1.896 9.43 -8.867 1 98.69 13 ALA B CA 1
ATOM 1787 C C . ALA B 1 13 ? -3.26 9.555 -8.195 1 98.69 13 ALA B C 1
ATOM 1789 O O . ALA B 1 13 ? -3.564 8.812 -7.254 1 98.69 13 ALA B O 1
ATOM 1790 N N . PHE B 1 14 ? -4.09 10.453 -8.688 1 98.56 14 PHE B N 1
ATOM 1791 C CA . PHE B 1 14 ? -5.449 10.586 -8.18 1 98.56 14 PHE B CA 1
ATOM 1792 C C . PHE B 1 14 ? -6.301 9.391 -8.594 1 98.56 14 PHE B C 1
ATOM 1794 O O . PHE B 1 14 ? -7.152 8.938 -7.824 1 98.56 14 PHE B O 1
ATOM 1801 N N . GLU B 1 15 ? -6.094 8.898 -9.797 1 98.25 15 GLU B N 1
ATOM 1802 C CA . GLU B 1 15 ? -6.801 7.711 -10.266 1 98.25 15 GLU B CA 1
ATOM 1803 C C . GLU B 1 15 ? -6.469 6.5 -9.398 1 98.25 15 GLU B C 1
ATOM 1805 O O . GLU B 1 15 ? -7.367 5.754 -8.992 1 98.25 15 GLU B O 1
ATOM 1810 N N . PHE B 1 16 ? -5.215 6.32 -9.07 1 98.81 16 PHE B N 1
ATOM 1811 C CA . PHE B 1 16 ? -4.773 5.25 -8.188 1 98.81 16 PHE B CA 1
ATOM 1812 C C . PHE B 1 16 ? -5.449 5.363 -6.82 1 98.81 16 PHE B C 1
ATOM 1814 O O . PHE B 1 16 ? -5.988 4.383 -6.309 1 98.81 16 PHE B O 1
ATOM 1821 N N . HIS B 1 17 ? -5.441 6.566 -6.32 1 98.81 17 HIS B N 1
ATOM 1822 C CA . HIS B 1 17 ? -5.934 6.812 -4.969 1 98.81 17 HIS B CA 1
ATOM 1823 C C . HIS B 1 17 ? -7.453 6.723 -4.91 1 98.81 17 HIS B C 1
ATOM 1825 O O . HIS B 1 17 ? -8.016 6.23 -3.928 1 98.81 17 HIS B O 1
ATOM 1831 N N . GLY B 1 18 ? -8.133 7.297 -5.922 1 98.44 18 GLY B N 1
ATOM 1832 C CA . GLY B 1 18 ? -9.57 7.109 -6.02 1 98.44 18 GLY B CA 1
ATOM 1833 C C . GLY B 1 18 ? -10.359 8.375 -5.746 1 98.44 18 GLY B C 1
ATOM 1834 O O . GLY B 1 18 ? -11.555 8.453 -6.047 1 98.44 18 GLY B O 1
ATOM 1835 N N . HIS B 1 19 ? -9.703 9.438 -5.145 1 98.75 19 HIS B N 1
ATOM 1836 C CA . HIS B 1 19 ? -10.422 10.68 -4.879 1 98.75 19 HIS B CA 1
ATOM 1837 C C . HIS B 1 19 ? -9.453 11.852 -4.758 1 98.75 19 HIS B C 1
ATOM 1839 O O . HIS B 1 19 ? -8.234 11.664 -4.789 1 98.75 19 HIS B O 1
ATOM 1845 N N . ARG B 1 20 ? -10 13 -4.762 1 98.38 20 ARG B N 1
ATOM 1846 C CA . ARG B 1 20 ? -9.234 14.227 -4.57 1 98.38 20 ARG B CA 1
ATOM 1847 C C . ARG B 1 20 ? -9.32 14.711 -3.127 1 98.38 20 ARG B C 1
ATOM 1849 O O . ARG B 1 20 ? -10.414 14.953 -2.613 1 98.38 20 ARG B O 1
ATOM 1856 N N . CYS B 1 21 ? -8.227 14.773 -2.445 1 98.38 21 CYS B N 1
ATOM 1857 C CA . CYS B 1 21 ? -8.07 15.219 -1.065 1 98.38 21 CYS B CA 1
ATOM 1858 C C . CYS B 1 21 ? -6.711 15.883 -0.859 1 98.38 21 CYS B C 1
ATOM 1860 O O . CYS B 1 21 ? -5.824 15.773 -1.709 1 98.38 21 CYS B O 1
ATOM 1862 N N . PRO B 1 22 ? -6.508 16.594 0.181 1 97.88 22 PRO B N 1
ATOM 1863 C CA . PRO B 1 22 ? -5.219 17.266 0.363 1 97.88 22 PRO B CA 1
ATOM 1864 C C . PRO B 1 22 ? -4.125 16.328 0.858 1 97.88 22 PRO B C 1
ATOM 1866 O O . PRO B 1 22 ? -2.938 16.609 0.692 1 97.88 22 PRO B O 1
ATOM 1869 N N . ALA B 1 23 ? -4.449 15.211 1.496 1 98.12 23 ALA B N 1
ATOM 1870 C CA . ALA B 1 23 ? -3.463 14.352 2.143 1 98.12 23 ALA B CA 1
ATOM 1871 C C . ALA B 1 23 ? -2.605 13.625 1.11 1 98.12 23 ALA B C 1
ATOM 1873 O O . ALA B 1 23 ? -1.388 13.516 1.273 1 98.12 23 ALA B O 1
ATOM 1874 N N . MET B 1 24 ? -3.252 13.125 0.04 1 98.75 24 MET B N 1
ATOM 1875 C CA . MET B 1 24 ? -2.5 12.383 -0.969 1 98.75 24 MET B CA 1
ATOM 1876 C C . MET B 1 24 ? -1.47 13.281 -1.649 1 98.75 24 MET B C 1
ATOM 1878 O O . MET B 1 24 ? -0.285 12.945 -1.698 1 98.75 24 MET B O 1
ATOM 1882 N N . PRO B 1 25 ? -1.803 14.5 -2.092 1 98.75 25 PRO B N 1
ATOM 1883 C CA . PRO B 1 25 ? -0.786 15.383 -2.662 1 98.75 25 PRO B CA 1
ATOM 1884 C C . PRO B 1 25 ? 0.303 15.758 -1.659 1 98.75 25 PRO B C 1
ATOM 1886 O O . PRO B 1 25 ? 1.472 15.891 -2.031 1 98.75 25 PRO B O 1
ATOM 1889 N N . LEU B 1 26 ? -0.067 16 -0.438 1 98.81 26 LEU B N 1
ATOM 1890 C CA . LEU B 1 26 ? 0.924 16.297 0.592 1 98.81 26 LEU B CA 1
ATOM 1891 C C . LEU B 1 26 ? 1.94 15.164 0.708 1 98.81 26 LEU B C 1
ATOM 1893 O O . LEU B 1 26 ? 3.146 15.406 0.769 1 98.81 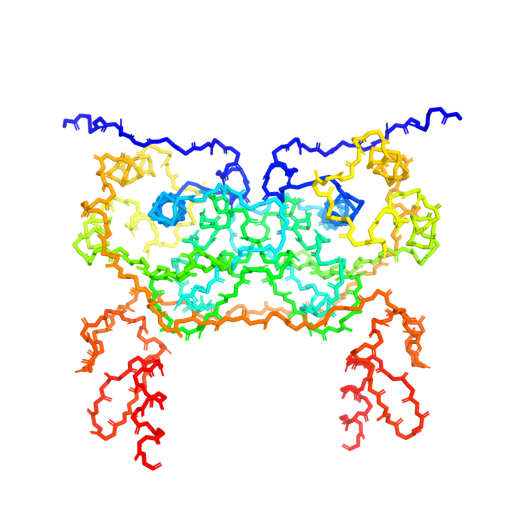26 LEU B O 1
ATOM 1897 N N . GLY B 1 27 ? 1.45 13.914 0.73 1 98.88 27 GLY B N 1
ATOM 1898 C CA . GLY B 1 27 ? 2.328 12.758 0.734 1 98.88 27 GLY B CA 1
ATOM 1899 C C . GLY B 1 27 ? 3.199 12.664 -0.504 1 98.88 27 GLY B C 1
ATOM 1900 O O . GLY B 1 27 ? 4.383 12.328 -0.414 1 98.88 27 GLY B O 1
ATOM 1901 N N . TYR B 1 28 ? 2.564 12.898 -1.645 1 98.94 28 TYR B N 1
ATOM 1902 C CA . TYR B 1 28 ? 3.309 12.891 -2.9 1 98.94 28 TYR B CA 1
ATOM 1903 C C . TYR B 1 28 ? 4.484 13.852 -2.846 1 98.94 28 TYR B C 1
ATOM 1905 O O . TYR B 1 28 ? 5.609 13.492 -3.193 1 98.94 28 TYR B O 1
ATOM 1913 N N . LEU B 1 29 ? 4.262 15.055 -2.371 1 98.94 29 LEU B N 1
ATOM 1914 C CA . LEU B 1 29 ? 5.305 16.078 -2.301 1 98.94 29 LEU B CA 1
ATOM 1915 C C . LEU B 1 29 ? 6.363 15.695 -1.268 1 98.94 29 LEU B C 1
ATOM 1917 O O . LEU B 1 29 ? 7.547 15.984 -1.453 1 98.94 29 LEU B O 1
ATOM 1921 N N . ALA B 1 30 ? 5.949 15.078 -0.149 1 98.94 30 ALA B N 1
ATOM 1922 C CA . ALA B 1 30 ? 6.918 14.586 0.825 1 98.94 30 ALA B CA 1
ATOM 1923 C C . ALA B 1 30 ? 7.871 13.57 0.189 1 98.94 30 ALA B C 1
ATOM 1925 O O . ALA B 1 30 ? 9.086 13.641 0.393 1 98.94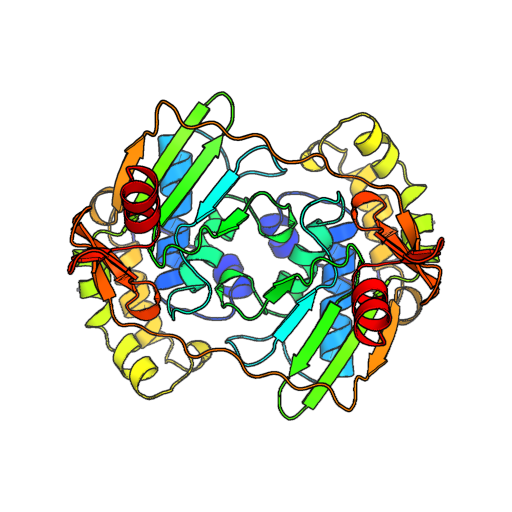 30 ALA B O 1
ATOM 1926 N N . GLY B 1 31 ? 7.297 12.656 -0.552 1 98.94 31 GLY B N 1
ATOM 1927 C CA . GLY B 1 31 ? 8.109 11.68 -1.256 1 98.94 31 GLY B CA 1
ATOM 1928 C C . GLY B 1 31 ? 9.055 12.305 -2.264 1 98.94 31 GLY B C 1
ATOM 1929 O O . GLY B 1 31 ? 10.242 11.961 -2.307 1 98.94 31 GLY B O 1
ATOM 1930 N N . GLU B 1 32 ? 8.508 13.219 -3.055 1 98.88 32 GLU B N 1
ATOM 1931 C CA . GLU B 1 32 ? 9.32 13.922 -4.043 1 98.88 32 GLU B CA 1
ATOM 1932 C C . GLU B 1 32 ? 10.477 14.664 -3.377 1 98.88 32 GLU B C 1
ATOM 1934 O O . GLU B 1 32 ? 11.609 14.625 -3.867 1 98.88 32 GLU B O 1
ATOM 1939 N N . TYR B 1 33 ? 10.156 15.359 -2.328 1 98.94 33 TYR B N 1
ATOM 1940 C CA . TYR B 1 33 ? 11.172 16.125 -1.611 1 98.94 33 TYR B CA 1
ATOM 1941 C C . TYR B 1 33 ? 12.266 15.219 -1.069 1 98.94 33 TYR B C 1
ATOM 1943 O O . TYR B 1 33 ? 13.453 15.547 -1.15 1 98.94 33 TYR B O 1
ATOM 1951 N N . ALA B 1 34 ? 11.883 14.055 -0.525 1 98.94 34 ALA B N 1
ATOM 1952 C CA . ALA B 1 34 ? 12.852 13.094 -0.011 1 98.94 34 ALA B CA 1
ATOM 1953 C C . ALA B 1 34 ? 13.812 12.641 -1.109 1 98.94 34 ALA B C 1
ATOM 1955 O O . ALA B 1 34 ? 15.023 12.57 -0.898 1 98.94 34 ALA B O 1
ATOM 1956 N N . LEU B 1 35 ? 13.242 12.289 -2.283 1 98.94 35 LEU B N 1
ATOM 1957 C CA . LEU B 1 35 ? 14.062 11.867 -3.41 1 98.94 35 LEU B CA 1
ATOM 1958 C C . LEU B 1 35 ? 15.047 12.969 -3.809 1 98.94 35 LEU B C 1
ATOM 1960 O O . LEU B 1 35 ? 16.219 12.695 -4.055 1 98.94 35 LEU B O 1
ATOM 1964 N N . LYS B 1 36 ? 14.555 14.172 -3.846 1 98.88 36 LYS B N 1
ATOM 1965 C CA . LYS B 1 36 ? 15.391 15.328 -4.188 1 98.88 36 LYS B CA 1
ATOM 1966 C C . LYS B 1 36 ? 16.531 15.5 -3.184 1 98.88 36 LYS B C 1
ATOM 1968 O O . LYS B 1 36 ? 17.688 15.672 -3.572 1 98.88 36 LYS B O 1
ATOM 1973 N N . LEU B 1 37 ? 16.203 15.461 -1.936 1 98.81 37 LEU B N 1
ATOM 1974 C CA . LEU B 1 37 ? 17.188 15.672 -0.877 1 98.81 37 LEU B CA 1
ATOM 1975 C C . LEU B 1 37 ? 18.281 14.609 -0.925 1 98.81 37 LEU B C 1
ATOM 1977 O O . LEU B 1 37 ? 19.453 14.898 -0.679 1 98.81 37 LEU B O 1
ATOM 1981 N N . LEU B 1 38 ? 17.875 13.391 -1.24 1 98.69 38 LEU B N 1
ATOM 1982 C CA . LEU B 1 38 ? 18.828 12.281 -1.277 1 98.69 38 LEU B CA 1
ATOM 1983 C C . LEU B 1 38 ? 19.547 12.227 -2.619 1 98.69 38 LEU B C 1
ATOM 1985 O O . LEU B 1 38 ? 20.547 11.523 -2.764 1 98.69 38 LEU B O 1
ATOM 1989 N N . GLY B 1 39 ? 19.016 12.953 -3.623 1 98.62 39 GLY B N 1
ATOM 1990 C CA . GLY B 1 39 ? 19.609 12.945 -4.957 1 98.62 39 GLY B CA 1
ATOM 1991 C C . GLY B 1 39 ? 19.406 11.633 -5.688 1 98.62 39 GLY B C 1
ATOM 1992 O O . GLY B 1 39 ? 20.328 11.133 -6.336 1 98.62 39 GLY B O 1
ATOM 1993 N N . ILE B 1 40 ? 18.25 11.047 -5.484 1 98.62 40 ILE B N 1
ATOM 1994 C CA . ILE B 1 40 ? 17.984 9.766 -6.121 1 98.62 40 ILE B CA 1
ATOM 1995 C C . ILE B 1 40 ? 16.719 9.867 -6.98 1 98.62 40 ILE B C 1
ATOM 1997 O O . ILE B 1 40 ? 15.961 10.836 -6.859 1 98.62 40 ILE B O 1
ATOM 2001 N N . GLU B 1 41 ? 16.484 8.891 -7.859 1 98.38 41 GLU B N 1
ATOM 2002 C CA . GLU B 1 41 ? 15.328 8.836 -8.742 1 98.38 41 GLU B CA 1
ATOM 2003 C C . GLU B 1 41 ? 14.234 7.949 -8.148 1 98.38 41 GLU B C 1
ATOM 2005 O O . GLU B 1 41 ? 14.469 7.223 -7.184 1 98.38 41 GLU B O 1
ATOM 2010 N N . LYS B 1 42 ? 13.055 8.086 -8.742 1 98.69 42 LYS B N 1
ATOM 2011 C CA . LYS B 1 42 ? 11.938 7.219 -8.375 1 98.69 42 LYS B CA 1
ATOM 2012 C C . LYS B 1 42 ? 12.336 5.746 -8.453 1 98.69 42 LYS B C 1
ATOM 2014 O O . LYS B 1 42 ? 13.008 5.328 -9.406 1 98.69 42 LYS B O 1
ATOM 2019 N N . GLU B 1 43 ? 12 4.965 -7.473 1 98.75 43 GLU B N 1
ATOM 2020 C CA . GLU B 1 43 ? 12.391 3.564 -7.363 1 98.75 43 GLU B CA 1
ATOM 2021 C C . GLU B 1 43 ? 11.633 2.699 -8.367 1 98.75 43 GLU B C 1
ATOM 2023 O O . GLU B 1 43 ? 10.398 2.742 -8.422 1 98.75 43 GLU B O 1
ATOM 2028 N N . LYS B 1 44 ? 12.32 1.938 -9.117 1 98.5 44 LYS B N 1
ATOM 2029 C CA . LYS B 1 44 ? 11.688 1.041 -10.078 1 98.5 44 LYS B CA 1
ATOM 2030 C C . LYS B 1 44 ? 11.578 -0.375 -9.523 1 98.5 44 LYS B C 1
ATOM 2032 O O . LYS B 1 44 ? 10.672 -1.127 -9.898 1 98.5 44 LYS B O 1
ATOM 2037 N N . ASP B 1 45 ? 12.492 -0.683 -8.578 1 97.88 45 ASP B N 1
ATOM 2038 C CA . ASP B 1 45 ? 12.57 -2.029 -8.016 1 97.88 45 ASP B CA 1
ATOM 2039 C C . ASP B 1 45 ? 12.469 -1.996 -6.492 1 97.88 45 ASP B C 1
ATOM 2041 O O . ASP B 1 45 ? 11.516 -1.45 -5.938 1 97.88 45 ASP B O 1
ATOM 2045 N N . THR B 1 46 ? 13.461 -2.574 -5.789 1 96.62 46 THR B N 1
ATOM 2046 C CA . THR B 1 46 ? 13.305 -2.701 -4.348 1 96.62 46 THR B CA 1
ATOM 2047 C C . THR B 1 46 ? 14.57 -2.26 -3.619 1 96.62 46 THR B C 1
ATOM 2049 O O . THR B 1 46 ? 14.945 -2.846 -2.602 1 96.62 46 THR B O 1
ATOM 2052 N N . ASN B 1 47 ? 15.195 -1.224 -4.152 1 96.31 47 ASN B N 1
ATOM 2053 C CA . ASN B 1 47 ? 16.469 -0.82 -3.576 1 96.31 47 ASN B CA 1
ATOM 2054 C C . ASN B 1 47 ? 16.344 0.494 -2.811 1 96.31 47 ASN B C 1
ATOM 2056 O O . ASN B 1 47 ? 17.359 1.092 -2.432 1 96.31 47 ASN B O 1
ATOM 2060 N N . THR B 1 48 ? 15.266 1.122 -2.691 1 98.62 48 THR B N 1
ATOM 2061 C CA . THR B 1 48 ? 14.898 2.248 -1.843 1 98.62 48 THR B CA 1
ATOM 2062 C C . THR B 1 48 ? 13.742 1.871 -0.917 1 98.62 48 THR B C 1
ATOM 2064 O O . THR B 1 48 ? 12.828 1.15 -1.32 1 98.62 48 THR B O 1
ATOM 2067 N N . TYR B 1 49 ? 13.797 2.338 0.341 1 98.81 49 TYR B N 1
ATOM 2068 C CA . TYR B 1 49 ? 12.797 1.956 1.328 1 98.81 49 TYR B CA 1
ATOM 2069 C C . TYR B 1 49 ? 12.117 3.186 1.92 1 98.81 49 TYR B C 1
ATOM 2071 O O . TYR B 1 49 ? 12.766 4.215 2.139 1 98.81 49 TYR B O 1
ATOM 2079 N N . VAL B 1 50 ? 10.859 3.035 2.164 1 98.94 50 VAL B N 1
ATOM 2080 C CA . VAL B 1 50 ? 10.109 4.047 2.895 1 98.94 50 VAL B CA 1
ATOM 2081 C C . VAL B 1 50 ? 9.555 3.451 4.188 1 98.94 50 VAL B C 1
ATOM 2083 O O . VAL B 1 50 ? 8.93 2.393 4.172 1 98.94 50 VAL B O 1
ATOM 2086 N N . PHE B 1 51 ? 9.836 4.062 5.254 1 98.81 51 PHE B N 1
ATOM 2087 C CA . PHE B 1 51 ? 9.219 3.814 6.555 1 98.81 51 PHE B CA 1
ATOM 2088 C C . PHE B 1 51 ? 8.289 4.957 6.941 1 98.81 51 PHE B C 1
ATOM 2090 O O . PHE B 1 51 ? 8.742 6.043 7.309 1 98.81 51 PHE B O 1
ATOM 2097 N N . SER B 1 52 ? 7.055 4.711 6.797 1 98.81 52 SER B N 1
ATOM 2098 C CA . SER B 1 52 ? 6.055 5.715 7.152 1 98.81 52 SER B CA 1
ATOM 2099 C C . SER B 1 52 ? 5.746 5.684 8.648 1 98.81 52 SER B C 1
ATOM 2101 O O . SER B 1 52 ? 5.496 4.617 9.211 1 98.81 52 SER B O 1
ATOM 2103 N N . GLU B 1 53 ? 5.715 6.809 9.273 1 98.56 53 GLU B N 1
ATOM 2104 C CA . GLU B 1 53 ? 5.414 6.867 10.703 1 98.56 53 GLU B CA 1
ATOM 2105 C C . GLU B 1 53 ? 3.912 6.953 10.953 1 98.56 53 GLU B C 1
ATOM 2107 O O . GLU B 1 53 ? 3.471 7.102 12.094 1 98.56 53 GLU B O 1
ATOM 2112 N N . THR B 1 54 ? 3.129 6.824 9.891 1 97.81 54 THR B N 1
ATOM 2113 C CA . THR B 1 54 ? 1.676 6.801 10.023 1 97.81 54 THR B CA 1
ATOM 2114 C C . THR B 1 54 ? 1.215 5.492 10.664 1 97.81 54 THR B C 1
ATOM 2116 O O . THR B 1 54 ? 2.031 4.727 11.172 1 97.81 54 THR B O 1
ATOM 2119 N N . GLY B 1 55 ? -0.088 5.344 10.664 1 95.25 55 GLY B N 1
ATOM 2120 C CA . GLY B 1 55 ? -0.706 4.125 11.148 1 95.25 55 GLY B CA 1
ATOM 2121 C C . GLY B 1 55 ? -2.016 3.797 10.453 1 95.25 55 GLY B C 1
ATOM 2122 O O . GLY B 1 55 ? -2.396 4.465 9.492 1 95.25 55 GLY B O 1
ATOM 2123 N N . ASP B 1 56 ? -2.688 2.771 10.93 1 93.62 56 ASP B N 1
ATOM 2124 C CA . ASP B 1 56 ? -3.871 2.24 10.258 1 93.62 56 ASP B CA 1
ATOM 2125 C C . ASP B 1 56 ? -5.137 2.932 10.758 1 93.62 56 ASP B C 1
ATOM 2127 O O . ASP B 1 56 ? -6.176 2.889 10.086 1 93.62 56 ASP B O 1
ATOM 2131 N N . GLU B 1 57 ? -5.074 3.615 11.859 1 93.44 57 GLU B N 1
ATOM 2132 C CA . GLU B 1 57 ? -6.305 3.998 12.547 1 93.44 57 GLU B CA 1
ATOM 2133 C C . GLU B 1 57 ? -6.438 5.516 12.633 1 93.44 57 GLU B C 1
ATOM 2135 O O . GLU B 1 57 ? -6.844 6.047 13.672 1 93.44 57 GLU B O 1
ATOM 2140 N N . HIS B 1 58 ? -6.094 6.16 11.492 1 92.69 58 HIS B N 1
ATOM 2141 C CA . HIS B 1 58 ? -6.316 7.602 11.43 1 92.69 58 HIS B CA 1
ATOM 2142 C C . HIS B 1 58 ? -6.77 8.031 10.039 1 92.69 58 HIS B C 1
ATOM 2144 O O . HIS B 1 58 ? -6.578 7.297 9.07 1 92.69 58 HIS B O 1
ATOM 2150 N N . HIS B 1 59 ? -7.414 9.195 9.773 1 88.25 59 HIS B N 1
ATOM 2151 C CA . HIS B 1 59 ? -8.117 9.625 8.57 1 88.25 59 HIS B CA 1
ATOM 2152 C C . HIS B 1 59 ? -7.145 10.18 7.531 1 88.25 59 HIS B C 1
ATOM 2154 O O . HIS B 1 59 ? -7.508 10.344 6.363 1 88.25 59 HIS B O 1
ATOM 2160 N N . GLN B 1 60 ? -5.953 10.391 7.805 1 92.19 60 GLN B N 1
ATOM 2161 C CA . GLN B 1 60 ? -5.039 10.984 6.828 1 92.19 60 GLN B CA 1
ATOM 2162 C C . GLN B 1 60 ? -4.047 9.953 6.305 1 92.19 60 GLN B C 1
ATOM 2164 O O . GLN B 1 60 ? -2.9 10.289 6 1 92.19 60 GLN B O 1
ATOM 2169 N N . GLY B 1 61 ? -4.637 8.734 6.184 1 96.19 61 GLY B N 1
ATOM 2170 C CA . GLY B 1 61 ? -3.82 7.664 5.625 1 96.19 61 GLY B CA 1
ATOM 2171 C C . GLY B 1 61 ? -3.547 7.836 4.145 1 96.19 61 GLY B C 1
ATOM 2172 O O . GLY B 1 61 ? -2.588 7.27 3.615 1 96.19 61 GLY B O 1
ATOM 2173 N N . CYS B 1 62 ? -4.316 8.688 3.438 1 98.31 62 CYS B N 1
ATOM 2174 C CA . CYS B 1 62 ? -4.141 8.977 2.02 1 98.31 62 CYS B CA 1
ATOM 2175 C C . CYS B 1 62 ? -2.734 9.492 1.74 1 98.31 62 CYS B C 1
ATOM 2177 O O . CYS B 1 62 ? -2.225 9.344 0.627 1 98.31 62 CYS B O 1
ATOM 2179 N N . PHE B 1 63 ? -2.115 10.094 2.785 1 98.75 63 PHE B N 1
ATOM 2180 C CA . PHE B 1 63 ? -0.731 10.555 2.748 1 98.75 63 PHE B CA 1
ATOM 2181 C C . PHE B 1 63 ? 0.188 9.461 2.211 1 98.75 63 PHE B C 1
ATOM 2183 O O . PHE B 1 63 ? 1.03 9.727 1.349 1 98.75 63 PHE B O 1
ATOM 2190 N N . ASP B 1 64 ? -0.042 8.258 2.59 1 98.88 64 ASP B N 1
ATOM 2191 C CA . ASP B 1 64 ? 0.825 7.137 2.238 1 98.88 64 ASP B CA 1
ATOM 2192 C C . ASP B 1 64 ? 0.678 6.77 0.763 1 98.88 64 ASP B C 1
ATOM 2194 O O . ASP B 1 64 ? 1.639 6.328 0.128 1 98.88 64 ASP B O 1
ATOM 2198 N N . ASP B 1 65 ? -0.518 6.918 0.216 1 98.94 65 ASP B N 1
ATOM 2199 C CA . ASP B 1 65 ? -0.685 6.641 -1.207 1 98.94 65 ASP B CA 1
ATOM 2200 C C . ASP B 1 65 ? 0.102 7.637 -2.057 1 98.94 65 ASP B C 1
ATOM 2202 O O . ASP B 1 65 ? 0.645 7.273 -3.104 1 98.94 65 ASP B O 1
ATOM 2206 N N . GLY B 1 66 ? 0.138 8.875 -1.61 1 98.94 66 GLY B N 1
ATOM 2207 C CA . GLY B 1 66 ? 0.97 9.859 -2.289 1 98.94 66 GLY B CA 1
ATOM 2208 C C . GLY B 1 66 ? 2.447 9.516 -2.256 1 98.94 66 GLY B C 1
ATOM 2209 O O . GLY B 1 66 ? 3.135 9.609 -3.273 1 98.94 66 GLY B O 1
ATOM 2210 N N . VAL B 1 67 ? 2.918 9.117 -1.088 1 98.94 67 VAL B N 1
ATOM 2211 C CA . VAL B 1 67 ? 4.328 8.773 -0.926 1 98.94 67 VAL B CA 1
ATOM 2212 C C . VAL B 1 67 ? 4.676 7.598 -1.838 1 98.94 67 VAL B C 1
ATOM 2214 O O . VAL B 1 67 ? 5.703 7.617 -2.52 1 98.94 67 VAL B O 1
ATOM 2217 N N . GLN B 1 68 ? 3.799 6.578 -1.862 1 98.94 68 GLN B N 1
ATOM 2218 C CA . GLN B 1 68 ? 4.027 5.441 -2.746 1 98.94 68 GLN B CA 1
ATOM 2219 C C . GLN B 1 68 ? 4.152 5.891 -4.199 1 98.94 68 GLN B C 1
ATOM 2221 O O . GLN B 1 68 ? 5.09 5.496 -4.898 1 98.94 68 GLN B O 1
ATOM 2226 N N . ALA B 1 69 ? 3.188 6.727 -4.605 1 98.94 69 ALA B N 1
ATOM 2227 C CA . ALA B 1 69 ? 3.127 7.168 -5.996 1 98.94 69 ALA B CA 1
ATOM 2228 C C . ALA B 1 69 ? 4.367 7.973 -6.371 1 98.94 69 ALA B C 1
ATOM 2230 O O . ALA B 1 69 ? 4.891 7.836 -7.48 1 98.94 69 ALA B O 1
ATOM 2231 N N . ALA B 1 70 ? 4.863 8.773 -5.477 1 98.94 70 ALA B N 1
ATOM 2232 C CA . ALA B 1 70 ? 5.977 9.672 -5.766 1 98.94 70 ALA B CA 1
ATOM 2233 C C . ALA B 1 70 ? 7.305 8.922 -5.754 1 98.94 70 ALA B C 1
ATOM 2235 O O . ALA B 1 70 ? 8.18 9.18 -6.59 1 98.94 70 ALA B O 1
ATOM 2236 N N . THR B 1 71 ? 7.48 8 -4.805 1 98.94 71 THR B N 1
ATOM 2237 C CA . THR B 1 71 ? 8.789 7.414 -4.555 1 98.94 71 THR B CA 1
ATOM 2238 C C . THR B 1 71 ? 8.977 6.133 -5.363 1 98.94 71 THR B C 1
ATOM 2240 O O . THR B 1 71 ? 10.102 5.688 -5.582 1 98.94 71 THR B O 1
ATOM 2243 N N . GLY B 1 72 ? 7.883 5.488 -5.715 1 98.81 72 GLY B N 1
ATOM 2244 C CA . GLY B 1 72 ? 7.973 4.176 -6.34 1 98.81 72 GLY B CA 1
ATOM 2245 C C . GLY B 1 72 ? 8.211 3.059 -5.344 1 98.81 72 GLY B C 1
ATOM 2246 O O . GLY B 1 72 ? 8.359 1.896 -5.73 1 98.81 72 GLY B O 1
ATOM 2247 N N . CYS B 1 73 ? 8.352 3.441 -4.082 1 98.88 73 CYS B N 1
ATOM 2248 C CA . CYS B 1 73 ? 8.297 2.443 -3.02 1 98.88 73 CYS B CA 1
ATOM 2249 C C . CYS B 1 73 ? 6.859 2.068 -2.695 1 98.88 73 CYS B C 1
ATOM 2251 O O . CYS B 1 73 ? 6.066 2.918 -2.283 1 98.88 73 CYS B O 1
ATOM 2253 N N . THR B 1 74 ? 6.523 0.806 -2.895 1 98.81 74 THR B N 1
ATOM 2254 C CA . THR B 1 74 ? 5.117 0.432 -2.801 1 98.81 74 THR B CA 1
ATOM 2255 C C . THR B 1 74 ? 4.926 -0.697 -1.793 1 98.81 74 THR B C 1
ATOM 2257 O O . THR B 1 74 ? 5.871 -1.42 -1.474 1 98.81 74 THR B O 1
ATOM 2260 N N . TYR B 1 75 ? 3.725 -0.77 -1.301 1 98.44 75 TYR B N 1
ATOM 2261 C CA . TYR B 1 75 ? 3.328 -1.845 -0.399 1 98.44 75 TYR B CA 1
ATOM 2262 C C . TYR B 1 75 ? 3.52 -3.207 -1.057 1 98.44 75 TYR B C 1
ATOM 2264 O O . TYR B 1 75 ? 4.027 -4.141 -0.43 1 98.44 75 TYR B O 1
ATOM 2272 N N . GLY B 1 76 ? 3.209 -3.354 -2.334 1 98.25 76 GLY B N 1
ATOM 2273 C CA . GLY B 1 76 ? 3.334 -4.598 -3.072 1 98.25 76 GLY B CA 1
ATOM 2274 C C . GLY B 1 76 ? 4.77 -5.074 -3.201 1 98.25 76 GLY B C 1
ATOM 2275 O O . GLY B 1 76 ? 5.062 -6.25 -2.967 1 98.25 76 GLY B O 1
ATOM 2276 N N . LYS B 1 77 ? 5.676 -4.18 -3.506 1 97.25 77 LYS B N 1
ATOM 2277 C CA . LYS B 1 77 ? 7.078 -4.539 -3.705 1 97.25 77 LYS B CA 1
ATOM 2278 C C . LYS B 1 77 ? 7.762 -4.836 -2.375 1 97.25 77 LYS B C 1
ATOM 2280 O O . LYS B 1 77 ? 8.875 -5.363 -2.35 1 97.25 77 LYS B O 1
ATOM 2285 N N . GLY B 1 78 ? 7.133 -4.414 -1.253 1 97.06 78 GLY B N 1
ATOM 2286 C CA . GLY B 1 78 ? 7.664 -4.734 0.062 1 97.06 78 GLY B CA 1
ATOM 2287 C C . GLY B 1 78 ? 8.664 -3.713 0.565 1 97.06 78 GLY B C 1
ATOM 2288 O O . GLY B 1 78 ? 9.344 -3.941 1.569 1 97.06 78 GLY B O 1
ATOM 2289 N N . ASN B 1 79 ? 8.789 -2.607 -0.122 1 98 79 ASN B N 1
ATOM 2290 C CA . ASN B 1 79 ? 9.742 -1.59 0.302 1 98 79 ASN B CA 1
ATOM 2291 C C . ASN B 1 79 ? 9.039 -0.347 0.837 1 98 79 ASN B C 1
ATOM 2293 O O . ASN B 1 79 ? 9.602 0.746 0.831 1 98 79 ASN B O 1
ATOM 2297 N N . TYR B 1 80 ? 7.766 -0.465 1.258 1 98.38 80 TYR B N 1
ATOM 2298 C CA . TYR B 1 80 ? 6.965 0.52 1.973 1 98.38 80 TYR B CA 1
ATOM 2299 C C . TYR B 1 80 ? 6.355 -0.083 3.232 1 98.38 80 TYR B C 1
ATOM 2301 O O . TYR B 1 80 ? 5.613 -1.065 3.162 1 98.38 80 TYR B O 1
ATOM 2309 N N . LYS B 1 81 ? 6.633 0.464 4.332 1 97.31 81 LYS B N 1
ATOM 2310 C CA . LYS B 1 81 ? 6.141 -0.071 5.602 1 97.31 81 LYS B CA 1
ATOM 2311 C C . LYS B 1 81 ? 5.68 1.049 6.527 1 97.31 81 LYS B C 1
ATOM 2313 O O . LYS B 1 81 ? 6.316 2.102 6.605 1 97.31 81 LYS B O 1
ATOM 2318 N N . ARG B 1 82 ? 4.633 0.809 7.293 1 97.81 82 ARG B N 1
ATOM 2319 C CA . ARG B 1 82 ? 4.188 1.71 8.352 1 97.81 82 ARG B CA 1
ATOM 2320 C C . ARG B 1 82 ? 4.824 1.34 9.688 1 97.81 82 ARG B C 1
ATOM 2322 O O . ARG B 1 82 ? 4.902 0.161 10.039 1 97.81 82 ARG B O 1
ATOM 2329 N N . LEU B 1 83 ? 5.199 2.367 10.422 1 97.69 83 LEU B N 1
ATOM 2330 C CA . LEU B 1 83 ? 5.805 2.145 11.734 1 97.69 83 LEU B CA 1
ATOM 2331 C C . LEU B 1 83 ? 4.758 2.227 12.836 1 97.69 83 LEU B C 1
ATOM 2333 O O . LEU B 1 83 ? 5.059 1.948 14 1 97.69 83 LEU B O 1
ATOM 2337 N N . GLN B 1 84 ? 3.566 2.645 12.531 1 97.12 84 GLN B N 1
ATOM 2338 C CA . GLN B 1 84 ? 2.422 2.682 13.438 1 97.12 84 GLN B CA 1
ATOM 2339 C C . GLN B 1 84 ? 2.641 3.693 14.555 1 97.12 84 GLN B C 1
ATOM 2341 O O . GLN B 1 84 ? 2.246 3.457 15.703 1 97.12 84 GLN B O 1
ATOM 2346 N N . TYR B 1 85 ? 3.238 4.797 14.242 1 97.44 85 TYR B N 1
ATOM 2347 C CA . TYR B 1 85 ? 3.49 5.824 15.242 1 97.44 85 TYR B CA 1
ATOM 2348 C C . TYR B 1 85 ? 2.354 6.84 15.281 1 97.44 85 TYR B C 1
ATOM 2350 O O . TYR B 1 85 ? 2.291 7.676 16.188 1 97.44 85 TYR B O 1
ATOM 2358 N N . GLY B 1 86 ? 1.446 6.785 14.305 1 96.94 86 GLY B N 1
ATOM 2359 C CA . GLY B 1 86 ? 0.361 7.75 14.258 1 96.94 86 GLY B CA 1
ATOM 2360 C C . GLY B 1 86 ? 0.832 9.164 13.961 1 96.94 86 GLY B C 1
ATOM 2361 O O . GLY B 1 86 ? 0.279 10.133 14.484 1 96.94 86 GLY B O 1
ATOM 2362 N N . LYS B 1 87 ? 1.903 9.297 13.203 1 96.75 87 LYS B N 1
ATOM 2363 C CA . LYS B 1 87 ? 2.471 10.586 12.805 1 96.75 87 LYS B CA 1
ATOM 2364 C C . LYS B 1 87 ? 2.514 10.711 11.281 1 96.75 87 LYS B C 1
ATOM 2366 O O . LYS B 1 87 ? 2.812 9.742 10.578 1 96.75 87 LYS B O 1
ATOM 2371 N N . MET B 1 88 ? 2.219 11.883 10.836 1 96.56 88 MET B N 1
ATOM 2372 C CA . MET B 1 88 ? 2.443 12.117 9.414 1 96.56 88 MET B CA 1
ATOM 2373 C C . MET B 1 88 ? 3.908 12.445 9.141 1 96.56 88 MET B C 1
ATOM 2375 O O . MET B 1 88 ? 4.301 13.617 9.148 1 96.56 88 MET B O 1
ATOM 2379 N N . ALA B 1 89 ? 4.645 11.414 8.898 1 98.5 89 ALA B N 1
ATOM 2380 C CA . ALA B 1 89 ? 6.066 11.531 8.578 1 98.5 89 ALA B CA 1
ATOM 2381 C C . ALA B 1 89 ? 6.574 10.273 7.875 1 98.5 89 ALA B C 1
ATOM 2383 O O . ALA B 1 89 ? 5.984 9.203 8 1 98.5 89 ALA B O 1
ATOM 2384 N N . ILE B 1 90 ? 7.641 10.469 7.156 1 98.88 90 ILE B N 1
ATOM 2385 C CA . ILE B 1 90 ? 8.234 9.32 6.48 1 98.88 90 ILE B CA 1
ATOM 2386 C C . ILE B 1 90 ? 9.758 9.367 6.629 1 98.88 90 ILE B C 1
ATOM 2388 O O . ILE B 1 90 ? 10.336 10.438 6.801 1 98.88 90 ILE B O 1
ATOM 2392 N N . ILE B 1 91 ? 10.336 8.242 6.598 1 98.94 91 ILE B N 1
ATOM 2393 C CA . ILE B 1 91 ? 11.766 8.047 6.395 1 98.94 91 ILE B CA 1
ATOM 2394 C C . ILE B 1 91 ? 12.016 7.371 5.047 1 98.94 91 ILE B C 1
ATOM 2396 O O . ILE B 1 91 ? 11.445 6.312 4.766 1 98.94 91 ILE B O 1
ATOM 2400 N N . VAL B 1 92 ? 12.766 8.016 4.23 1 98.94 92 VAL B N 1
ATOM 2401 C CA . VAL B 1 92 ? 13.211 7.402 2.982 1 98.94 92 VAL B CA 1
ATOM 2402 C C . VAL B 1 92 ? 14.688 7.02 3.094 1 98.94 92 VAL B C 1
ATOM 2404 O O . VAL B 1 92 ? 15.516 7.832 3.512 1 98.94 92 VAL B O 1
ATOM 2407 N N . TYR B 1 93 ? 14.961 5.773 2.766 1 98.88 93 TYR B N 1
ATOM 2408 C CA . TYR B 1 93 ? 16.312 5.25 2.912 1 98.88 93 TYR B CA 1
ATOM 2409 C C . TYR B 1 93 ? 16.781 4.555 1.635 1 98.88 93 TYR B C 1
ATOM 2411 O O . TYR B 1 93 ? 16.031 3.764 1.051 1 98.88 93 TYR B O 1
ATOM 2419 N N . LYS B 1 94 ? 17.922 4.848 1.16 1 98.38 94 LYS B N 1
ATOM 2420 C CA . LYS B 1 94 ? 18.609 4.152 0.077 1 98.38 94 LYS B CA 1
ATOM 2421 C C . LYS B 1 94 ? 20.016 3.752 0.489 1 98.38 94 LYS B C 1
ATOM 2423 O O . LYS B 1 94 ? 20.844 4.609 0.808 1 98.38 94 LYS B O 1
ATOM 2428 N N . PRO B 1 95 ? 20.25 2.482 0.507 1 97.44 95 PRO B N 1
ATOM 2429 C CA . PRO B 1 95 ? 21.625 2.059 0.802 1 97.44 95 PRO B CA 1
ATOM 2430 C C . PRO B 1 95 ? 22.656 2.777 -0.056 1 97.44 95 PRO B C 1
ATOM 2432 O O . PRO B 1 95 ? 22.484 2.896 -1.271 1 97.44 95 PRO B O 1
ATOM 2435 N N . GLY B 1 96 ? 23.688 3.246 0.589 1 96.12 96 GLY B N 1
ATOM 2436 C CA . GLY B 1 96 ? 24.75 3.936 -0.126 1 96.12 96 GLY B CA 1
ATOM 2437 C C . GLY B 1 96 ? 24.484 5.422 -0.282 1 96.12 96 GLY B C 1
ATOM 2438 O O . GLY B 1 96 ? 25.406 6.188 -0.595 1 96.12 96 GLY B O 1
ATOM 2439 N N . LYS B 1 97 ? 23.266 5.918 -0.1 1 97.56 97 LYS B N 1
ATOM 2440 C CA . LYS B 1 97 ? 22.938 7.328 -0.249 1 97.56 97 LYS B CA 1
ATOM 2441 C C . LYS B 1 97 ? 22.562 7.953 1.096 1 97.56 97 LYS B C 1
ATOM 2443 O O . LYS B 1 97 ? 22.906 9.109 1.361 1 97.56 97 LYS B O 1
ATOM 2448 N N . GLY B 1 98 ? 21.844 7.078 1.957 1 98.19 98 GLY B N 1
ATOM 2449 C CA . GLY B 1 98 ? 21.484 7.578 3.271 1 98.19 98 GLY B CA 1
ATOM 2450 C C . GLY B 1 98 ? 19.984 7.582 3.51 1 98.19 98 GLY B C 1
ATOM 2451 O O . GLY B 1 98 ? 19.234 6.91 2.795 1 98.19 98 GLY B O 1
ATOM 2452 N N . ALA B 1 99 ? 19.609 8.234 4.605 1 98.88 99 ALA B N 1
ATOM 2453 C CA . ALA B 1 99 ? 18.219 8.305 5.016 1 98.88 99 ALA B CA 1
ATOM 2454 C C . ALA B 1 99 ? 17.812 9.734 5.363 1 98.88 99 ALA B C 1
ATOM 2456 O O . ALA B 1 99 ? 18.609 10.484 5.945 1 98.88 99 ALA B O 1
ATOM 2457 N N . VAL B 1 100 ? 16.609 10.102 5.016 1 98.94 100 VAL B N 1
ATOM 2458 C CA . VAL B 1 100 ? 16.062 11.406 5.371 1 98.94 100 VAL B CA 1
ATOM 2459 C C . VAL B 1 100 ? 14.648 11.234 5.922 1 98.94 100 VAL B C 1
ATOM 2461 O O . VAL B 1 100 ? 13.867 10.422 5.414 1 98.94 100 VAL B O 1
ATOM 2464 N N . ARG B 1 101 ? 14.359 11.844 7.004 1 98.88 101 ARG B N 1
ATOM 2465 C CA . ARG B 1 101 ? 13.023 11.93 7.574 1 98.88 101 ARG B CA 1
ATOM 2466 C C . ARG B 1 101 ? 12.344 13.234 7.184 1 98.88 101 ARG B C 1
ATOM 2468 O O . ARG B 1 101 ? 12.945 14.312 7.285 1 98.88 101 ARG B O 1
ATOM 2475 N N . ILE B 1 102 ? 11.117 13.18 6.719 1 98.88 102 ILE B N 1
ATOM 2476 C CA . ILE B 1 102 ? 10.336 14.336 6.297 1 98.88 102 ILE B CA 1
ATOM 2477 C C . ILE B 1 102 ? 8.984 14.344 7.012 1 98.88 102 ILE B C 1
ATOM 2479 O O . ILE B 1 102 ? 8.344 13.297 7.141 1 98.88 102 ILE B O 1
ATOM 2483 N N . ARG B 1 103 ? 8.562 15.461 7.504 1 98.44 103 ARG B N 1
ATOM 2484 C CA . ARG B 1 103 ? 7.246 15.594 8.125 1 98.44 103 ARG B CA 1
ATOM 2485 C C . ARG B 1 103 ? 6.637 16.953 7.816 1 98.44 103 ARG B C 1
ATOM 2487 O O . ARG B 1 103 ? 7.344 17.969 7.77 1 98.44 103 ARG B O 1
ATOM 2494 N N . PRO B 1 104 ? 5.344 16.969 7.523 1 98.38 104 PRO B N 1
ATOM 2495 C CA . PRO B 1 104 ? 4.688 18.266 7.305 1 98.38 104 PRO B CA 1
ATOM 2496 C C . PRO B 1 104 ? 4.754 19.172 8.523 1 98.38 104 PRO B C 1
ATOM 2498 O O . PRO B 1 104 ? 4.656 18.703 9.664 1 98.38 104 PRO B O 1
ATOM 2501 N N . LYS B 1 105 ? 4.91 20.438 8.258 1 97.69 105 LYS B N 1
ATOM 2502 C CA . LYS B 1 105 ? 4.836 21.422 9.336 1 97.69 105 LYS B CA 1
ATOM 2503 C C . LYS B 1 105 ? 3.426 21.5 9.914 1 97.69 105 LYS B C 1
ATOM 2505 O O . LYS B 1 105 ? 2.443 21.453 9.172 1 97.69 105 LYS B O 1
ATOM 2510 N N . PRO B 1 106 ? 3.344 21.547 11.242 1 93.62 106 PRO B N 1
ATOM 2511 C CA . PRO B 1 106 ? 2.023 21.609 11.867 1 93.62 106 PRO B CA 1
ATOM 2512 C C . PRO B 1 106 ? 1.156 22.734 11.32 1 93.62 106 PRO B C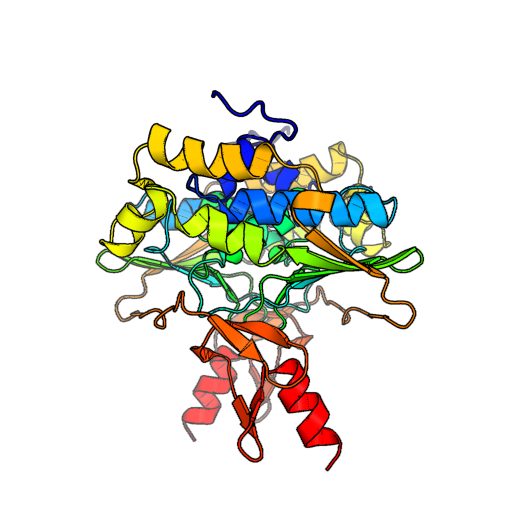 1
ATOM 2514 O O . PRO B 1 106 ? -0.063 22.594 11.211 1 93.62 106 PRO B O 1
ATOM 2517 N N . GLU B 1 107 ? 1.732 23.859 10.969 1 94.69 107 GLU B N 1
ATOM 2518 C CA . GLU B 1 107 ? 1.006 25.016 10.453 1 94.69 107 GLU B CA 1
ATOM 2519 C C . GLU B 1 107 ? 0.304 24.672 9.141 1 94.69 107 GLU B C 1
ATOM 2521 O O . GLU B 1 107 ? -0.768 25.219 8.852 1 94.69 107 GLU B O 1
ATOM 2526 N N . ILE B 1 108 ? 0.929 23.828 8.375 1 96 108 ILE B N 1
ATOM 2527 C CA . ILE B 1 108 ? 0.351 23.422 7.098 1 96 108 ILE B CA 1
ATOM 2528 C C . ILE B 1 108 ? -0.882 22.562 7.344 1 96 108 ILE B C 1
ATOM 2530 O O . ILE B 1 108 ? -1.928 22.766 6.723 1 96 108 ILE B O 1
ATOM 2534 N N . LEU B 1 109 ? -0.77 21.594 8.234 1 93.25 109 LEU B N 1
ATOM 2535 C CA . LEU B 1 109 ? -1.89 20.719 8.578 1 93.25 109 LEU B CA 1
ATOM 2536 C C . LEU B 1 109 ? -3.049 21.531 9.156 1 93.25 109 LEU B C 1
ATOM 2538 O O . LEU B 1 109 ? -4.203 21.312 8.781 1 93.25 109 LEU B O 1
ATOM 2542 N N . ASP B 1 110 ? -2.688 22.438 10.055 1 92.38 110 ASP B N 1
ATOM 2543 C CA . ASP B 1 110 ? -3.693 23.312 10.641 1 92.38 110 ASP B CA 1
ATOM 2544 C C . ASP B 1 110 ? -4.352 24.188 9.586 1 92.38 110 ASP B C 1
ATOM 2546 O O . ASP B 1 110 ? -5.562 24.422 9.625 1 92.38 110 ASP B O 1
ATOM 2550 N N . GLY B 1 111 ? -3.541 24.703 8.664 1 94.38 111 GLY B N 1
ATOM 2551 C CA . GLY B 1 111 ? -4.062 25.516 7.574 1 94.38 111 GLY B CA 1
ATOM 2552 C C . GLY B 1 111 ? -5.039 24.766 6.688 1 94.38 111 GLY B C 1
ATOM 2553 O O . GLY B 1 111 ? -6.09 25.297 6.32 1 94.38 111 GLY B O 1
ATOM 2554 N N . CYS B 1 112 ? -4.734 23.547 6.359 1 94.62 112 CYS B N 1
ATOM 2555 C CA . CYS B 1 112 ? -5.613 22.719 5.547 1 94.62 112 CYS B CA 1
ATOM 2556 C C . CYS B 1 112 ? -6.969 22.531 6.219 1 94.62 112 CYS B C 1
ATOM 2558 O O . CYS B 1 112 ? -8.008 22.562 5.551 1 94.62 112 CYS B O 1
ATOM 2560 N N . SER B 1 113 ? -6.988 22.391 7.531 1 92.88 113 SER B N 1
ATOM 2561 C CA . SER B 1 113 ? -8.188 22.047 8.289 1 92.88 113 SER B CA 1
ATOM 2562 C C . SER B 1 113 ? -9.219 23.172 8.242 1 92.88 113 SER B C 1
ATOM 2564 O O . SER B 1 113 ? -10.383 22.953 8.594 1 92.88 113 SER B O 1
ATOM 2566 N N . LYS B 1 114 ? -8.844 24.344 7.801 1 95.44 114 LYS B N 1
ATOM 2567 C CA . LYS B 1 114 ? -9.711 25.516 7.793 1 95.44 114 LYS B CA 1
ATOM 2568 C C . LYS B 1 114 ? -10.555 25.562 6.52 1 95.44 114 LYS B C 1
ATOM 2570 O O . LYS B 1 114 ? -11.508 26.328 6.43 1 95.44 114 LYS B O 1
ATOM 2575 N N . PHE B 1 115 ? -10.227 24.734 5.562 1 97.25 115 PHE B N 1
ATOM 2576 C CA . PHE B 1 115 ? -10.914 24.766 4.277 1 97.25 115 PHE B CA 1
ATOM 2577 C C . PHE B 1 115 ? -12.242 24.016 4.355 1 97.25 115 PHE B C 1
ATOM 2579 O O . PHE B 1 115 ? -12.406 23.125 5.188 1 97.25 115 PHE B O 1
ATOM 2586 N N . GLU B 1 116 ? -13.062 24.375 3.443 1 97.94 116 GLU B N 1
ATOM 2587 C CA . GLU B 1 116 ? -14.414 23.828 3.391 1 97.94 116 GLU B CA 1
ATOM 2588 C C . GLU B 1 116 ? -14.391 22.312 3.227 1 97.94 116 GLU B C 1
ATOM 2590 O O . GLU B 1 116 ? -15.305 21.609 3.678 1 97.94 116 GLU B O 1
ATOM 2595 N N . PHE B 1 117 ? -13.422 21.766 2.648 1 97.81 117 PHE B N 1
ATOM 2596 C CA . PHE B 1 117 ? -13.258 20.344 2.445 1 97.81 117 PHE B CA 1
ATOM 2597 C C . PHE B 1 117 ? -13.453 19.578 3.752 1 97.81 117 PHE B C 1
ATOM 2599 O O . PHE B 1 117 ? -14.188 18.594 3.797 1 97.81 117 PHE B O 1
ATOM 2606 N N . PHE B 1 118 ? -12.852 20.078 4.828 1 96.12 118 PHE B N 1
ATOM 2607 C CA . PHE B 1 118 ? -12.875 19.344 6.094 1 96.12 118 PHE B CA 1
ATOM 2608 C C . PHE B 1 118 ? -14.234 19.484 6.773 1 96.12 118 PHE B C 1
ATOM 2610 O O . PHE B 1 118 ? -14.609 18.656 7.602 1 96.12 118 PHE B O 1
ATOM 2617 N N . LYS B 1 119 ? -14.953 20.531 6.449 1 96.81 119 LYS B N 1
ATOM 2618 C CA . LYS B 1 119 ? -16.328 20.609 6.918 1 96.81 119 LYS B CA 1
ATOM 2619 C C . LYS B 1 119 ? -17.188 19.516 6.305 1 96.81 119 LYS B C 1
ATOM 2621 O O . LYS B 1 119 ? -18 18.891 7 1 96.81 119 LYS B O 1
ATOM 2626 N N . TYR B 1 120 ? -16.969 19.328 5 1 97.62 120 TYR B N 1
ATOM 2627 C CA . TYR B 1 120 ? -17.672 18.234 4.328 1 97.62 120 TYR B CA 1
ATOM 2628 C C . TYR B 1 120 ? -17.328 16.906 4.957 1 97.62 120 TYR B C 1
ATOM 2630 O O . TYR B 1 120 ? -18.203 16.109 5.281 1 97.62 120 TYR B O 1
ATOM 2638 N N . ARG B 1 121 ? -16.078 16.719 5.199 1 95.62 121 ARG B N 1
ATOM 2639 C CA . ARG B 1 121 ? -15.633 15.43 5.738 1 95.62 121 ARG B CA 1
ATOM 2640 C C . ARG B 1 121 ? -16.188 15.203 7.141 1 95.62 121 ARG B C 1
ATOM 2642 O O . ARG B 1 121 ? -16.641 14.102 7.465 1 95.62 121 ARG B O 1
ATOM 2649 N N . LYS B 1 122 ? -16.188 16.219 7.953 1 93.88 122 LYS B N 1
ATOM 2650 C CA . LYS B 1 122 ? -16.688 16.156 9.328 1 93.88 122 LYS B CA 1
ATOM 2651 C C . LYS B 1 122 ? -18.172 15.828 9.344 1 93.88 122 LYS B C 1
ATOM 2653 O O . LYS B 1 122 ? -18.672 15.242 10.305 1 93.88 122 LYS B O 1
ATOM 2658 N N . SER B 1 123 ? -18.844 16.141 8.273 1 95.94 123 SER B N 1
ATOM 2659 C CA . SER B 1 123 ? -20.266 15.906 8.195 1 95.94 123 SER B CA 1
ATOM 2660 C C . SER B 1 123 ? -20.562 14.5 7.668 1 95.94 123 SER B C 1
ATOM 2662 O O . SER B 1 123 ? -21.734 14.156 7.426 1 95.94 123 SER B O 1
ATOM 2664 N N . GLY B 1 124 ? -19.547 13.75 7.383 1 94 124 GLY B N 1
ATOM 2665 C CA . GLY B 1 124 ? -19.734 12.367 7 1 94 124 GLY B CA 1
ATOM 2666 C C . GLY B 1 124 ? -19.734 12.156 5.496 1 94 124 GLY B C 1
ATOM 2667 O O . GLY B 1 124 ? -19.953 11.039 5.02 1 94 124 GLY B O 1
ATOM 2668 N N . ILE B 1 125 ? -19.453 13.219 4.766 1 97.06 125 ILE B N 1
ATOM 2669 C CA . ILE B 1 125 ? -19.406 13.117 3.309 1 97.06 125 ILE B CA 1
ATOM 2670 C C . ILE B 1 125 ? -18.078 12.508 2.877 1 97.06 125 ILE B C 1
ATOM 2672 O O . ILE B 1 125 ? -17 13.023 3.229 1 97.06 125 ILE B O 1
ATOM 2676 N N . PRO B 1 126 ? -18.141 11.375 2.131 1 97 126 PRO B N 1
ATOM 2677 C CA . PRO B 1 126 ? -16.891 10.805 1.65 1 97 126 PRO B CA 1
ATOM 2678 C C . PRO B 1 126 ? -16.125 11.75 0.717 1 97 126 PRO B C 1
ATOM 2680 O O . PRO B 1 126 ? -16.75 12.578 0.042 1 97 126 PRO B O 1
ATOM 2683 N N . ALA B 1 127 ? -14.852 11.594 0.668 1 97.81 127 ALA B N 1
ATOM 2684 C CA . ALA B 1 127 ? -14 12.5 -0.1 1 97.81 127 ALA B CA 1
ATOM 2685 C C . ALA B 1 127 ? -14.406 12.523 -1.57 1 97.81 127 ALA B C 1
ATOM 2687 O O . ALA B 1 127 ? -14.391 13.57 -2.213 1 97.81 127 ALA B O 1
ATOM 2688 N N . SER B 1 128 ? -14.805 11.391 -2.125 1 98.31 128 SER B N 1
ATOM 2689 C CA . SER B 1 128 ? -15.141 11.289 -3.543 1 98.31 128 SER B CA 1
ATOM 2690 C C . SER B 1 128 ? -16.406 12.078 -3.869 1 98.31 128 SER B C 1
ATOM 2692 O O . SER B 1 128 ? -16.688 12.344 -5.039 1 98.31 128 SER B O 1
ATOM 2694 N N . GLN B 1 129 ? -17.125 12.445 -2.85 1 98.31 129 GLN B N 1
ATOM 2695 C CA . GLN B 1 129 ? -18.391 13.125 -3.055 1 98.31 129 GLN B CA 1
ATOM 2696 C C . GLN B 1 129 ? -18.297 14.609 -2.721 1 98.31 129 GLN B C 1
ATOM 2698 O O . GLN B 1 129 ? -19.266 15.352 -2.844 1 98.31 129 GLN B O 1
ATOM 2703 N N . VAL B 1 130 ? -17.156 15.047 -2.248 1 98.62 130 VAL B N 1
ATOM 2704 C CA . VAL B 1 130 ? -16.922 16.469 -2.045 1 98.62 130 VAL B CA 1
ATOM 2705 C C . VAL B 1 130 ? -16.812 17.172 -3.395 1 98.62 130 VAL B C 1
ATOM 2707 O O . VAL B 1 130 ? -16.141 16.688 -4.309 1 98.62 130 VAL B O 1
ATOM 2710 N N . PRO B 1 131 ? -17.484 18.297 -3.57 1 98.5 131 PRO B N 1
ATOM 2711 C CA . PRO B 1 131 ? -17.391 19.016 -4.848 1 98.5 131 PRO B CA 1
ATOM 2712 C C . PRO B 1 131 ? -15.953 19.297 -5.262 1 98.5 131 PRO B C 1
ATOM 2714 O O . PRO B 1 131 ? -15.117 19.625 -4.418 1 98.5 131 PRO B O 1
ATOM 2717 N N . ARG B 1 132 ? -15.688 19.141 -6.523 1 97.88 132 ARG B N 1
ATOM 2718 C CA . ARG B 1 132 ? -14.344 19.266 -7.066 1 97.88 132 ARG B CA 1
ATOM 2719 C C . ARG B 1 132 ? -13.734 20.625 -6.711 1 97.88 132 ARG B C 1
ATOM 2721 O O . ARG B 1 132 ? -12.555 20.703 -6.359 1 97.88 132 ARG B O 1
ATOM 2728 N N . GLU B 1 133 ? -14.492 21.641 -6.828 1 97.69 133 GLU B N 1
ATOM 2729 C CA . GLU B 1 133 ? -14 23 -6.547 1 97.69 133 GLU B CA 1
ATOM 2730 C C . GLU B 1 133 ? -13.523 23.109 -5.102 1 97.69 133 GLU B C 1
ATOM 2732 O O . GLU B 1 133 ? -12.539 23.812 -4.82 1 97.69 133 GLU B O 1
ATOM 2737 N N . VAL B 1 134 ? -14.25 22.469 -4.207 1 98.19 134 VAL B N 1
ATOM 2738 C CA . VAL B 1 134 ? -13.922 22.484 -2.783 1 98.19 134 VAL B CA 1
ATOM 2739 C C . VAL B 1 134 ? -12.633 21.703 -2.537 1 98.19 134 VAL B C 1
ATOM 2741 O O . VAL B 1 134 ? -11.727 22.188 -1.853 1 98.19 134 VAL B O 1
ATOM 2744 N N . SER B 1 135 ? -12.508 20.516 -3.115 1 98.25 135 SER B N 1
ATOM 2745 C CA . SER B 1 135 ? -11.289 19.719 -2.992 1 98.25 135 SER B CA 1
ATOM 2746 C C . SER B 1 135 ? -10.094 20.438 -3.613 1 98.25 135 SER B C 1
ATOM 2748 O O . SER B 1 135 ? -9.008 20.469 -3.027 1 98.25 135 SER B O 1
ATOM 2750 N N . ASP B 1 136 ? -10.297 21.047 -4.75 1 97.44 136 ASP B N 1
ATOM 2751 C CA . ASP B 1 136 ? -9.211 21.703 -5.473 1 97.44 136 ASP B CA 1
ATOM 2752 C C . ASP B 1 136 ? -8.672 22.906 -4.695 1 97.44 136 ASP B C 1
ATOM 2754 O O . ASP B 1 136 ? -7.477 23.203 -4.754 1 97.44 136 ASP B O 1
ATOM 2758 N N . GLU B 1 137 ? -9.516 23.578 -3.988 1 97.88 137 GLU B N 1
ATOM 2759 C CA . GLU B 1 137 ? -9.07 24.734 -3.211 1 97.88 137 GLU B CA 1
ATOM 2760 C C . GLU B 1 137 ? -8 24.344 -2.201 1 97.88 137 GLU B C 1
ATOM 2762 O O . GLU B 1 137 ? -6.941 24.969 -2.133 1 97.88 137 GLU B O 1
ATOM 2767 N N . VAL B 1 138 ? -8.25 23.328 -1.412 1 98.06 138 VAL B N 1
ATOM 2768 C CA . VAL B 1 138 ? -7.297 22.922 -0.387 1 98.06 138 VAL B CA 1
ATOM 2769 C C . VAL B 1 138 ? -6.098 22.234 -1.04 1 98.06 138 VAL B C 1
ATOM 2771 O O . VAL B 1 138 ? -4.965 22.375 -0.569 1 98.06 138 VAL B O 1
ATOM 2774 N N . ILE B 1 139 ? -6.305 21.469 -2.145 1 98.38 139 ILE B N 1
ATOM 2775 C CA . ILE B 1 139 ? -5.199 20.859 -2.877 1 98.38 139 ILE B CA 1
ATOM 2776 C C . ILE B 1 139 ? -4.281 21.953 -3.426 1 98.38 139 ILE B C 1
ATOM 2778 O O . ILE B 1 139 ? -3.057 21.844 -3.324 1 98.38 139 ILE B O 1
ATOM 2782 N N . ASN B 1 140 ? -4.875 22.984 -3.975 1 97.94 140 ASN B N 1
ATOM 2783 C CA . ASN B 1 140 ? -4.102 24.094 -4.508 1 97.94 140 ASN B CA 1
ATOM 2784 C C . ASN B 1 140 ? -3.293 24.797 -3.418 1 97.94 140 ASN B C 1
ATOM 2786 O O . ASN B 1 140 ? -2.174 25.25 -3.664 1 97.94 140 ASN B O 1
ATOM 2790 N N . TYR B 1 141 ? -3.867 24.922 -2.271 1 97.81 141 TYR B N 1
ATOM 2791 C CA . TYR B 1 141 ? -3.135 25.469 -1.13 1 97.81 141 TYR B CA 1
ATOM 2792 C C . TYR B 1 141 ? -1.852 24.688 -0.889 1 97.81 141 TYR B C 1
ATOM 2794 O O . TYR B 1 141 ? -0.773 25.266 -0.76 1 97.81 141 TYR B O 1
ATOM 2802 N N . VAL B 1 142 ? -1.915 23.344 -0.917 1 98.19 142 VAL B N 1
ATOM 2803 C CA . VAL B 1 142 ? -0.765 22.484 -0.707 1 98.19 142 VAL B CA 1
ATOM 2804 C C . VAL B 1 142 ? 0.226 22.641 -1.856 1 98.19 142 VAL B C 1
ATOM 2806 O O . VAL B 1 142 ? 1.429 22.797 -1.631 1 98.19 142 VAL B O 1
ATOM 2809 N N . LEU B 1 143 ? -0.297 22.734 -3.064 1 98.5 143 LEU B N 1
ATOM 2810 C CA . LEU B 1 143 ? 0.532 22.719 -4.266 1 98.5 143 LEU B CA 1
ATOM 2811 C C . LEU B 1 143 ? 1.162 24.094 -4.504 1 98.5 143 LEU B C 1
ATOM 2813 O O . LEU B 1 143 ? 2.062 24.234 -5.336 1 98.5 143 LEU B O 1
ATOM 2817 N N . SER B 1 144 ? 0.716 25.094 -3.779 1 98 144 SER B N 1
ATOM 2818 C CA . SER B 1 144 ? 1.212 26.453 -3.963 1 98 144 SER B CA 1
ATOM 2819 C C . SER B 1 144 ? 2.41 26.734 -3.062 1 98 144 SER B C 1
ATOM 2821 O O . SER B 1 144 ? 3.037 27.797 -3.162 1 98 144 SER B O 1
ATOM 2823 N N . LYS B 1 145 ? 2.76 25.875 -2.219 1 97.88 145 LYS B N 1
ATOM 2824 C CA . LYS B 1 145 ? 3.84 26.062 -1.251 1 97.88 145 LYS B CA 1
ATOM 2825 C C . LYS B 1 145 ? 5.09 25.297 -1.671 1 97.88 145 LYS B C 1
ATOM 2827 O O . LYS B 1 145 ? 5 24.172 -2.172 1 97.88 145 LYS B O 1
ATOM 2832 N N . ASP B 1 146 ? 6.184 25.875 -1.465 1 97.69 146 ASP B N 1
ATOM 2833 C CA . ASP B 1 146 ? 7.395 25.125 -1.795 1 97.69 146 ASP B CA 1
ATOM 2834 C C . ASP B 1 146 ? 7.703 24.078 -0.729 1 97.69 146 ASP B C 1
ATOM 2836 O O . ASP B 1 146 ? 7.047 24.031 0.311 1 97.69 146 ASP B O 1
ATOM 2840 N N . PHE B 1 147 ? 8.656 23.266 -0.959 1 98.62 147 PHE B N 1
ATOM 2841 C CA . PHE B 1 147 ? 8.977 22.141 -0.092 1 98.62 147 PHE B CA 1
ATOM 2842 C C . PHE B 1 147 ? 9.328 22.625 1.312 1 98.62 147 PHE B C 1
ATOM 2844 O O . PHE B 1 147 ? 8.867 22.047 2.301 1 98.62 147 PHE B O 1
ATOM 2851 N N . GLU B 1 148 ? 10.07 23.719 1.453 1 98.12 148 GLU B N 1
ATOM 2852 C CA . GLU B 1 148 ? 10.531 24.219 2.744 1 98.12 148 GLU B CA 1
ATOM 2853 C C . GLU B 1 148 ? 9.391 24.828 3.543 1 98.12 148 GLU B C 1
ATOM 2855 O O . GLU B 1 148 ? 9.445 24.891 4.773 1 98.12 148 GLU B O 1
ATOM 2860 N N . GLU B 1 149 ? 8.414 25.328 2.84 1 98.06 149 GLU B N 1
ATOM 2861 C CA . GLU B 1 149 ? 7.215 25.812 3.512 1 98.06 149 GLU B CA 1
ATOM 2862 C C . GLU B 1 149 ? 6.363 24.656 4.027 1 98.06 149 GLU B C 1
ATOM 2864 O O . GLU B 1 149 ? 5.711 24.781 5.066 1 98.06 149 GLU B O 1
ATOM 2869 N N . LEU B 1 150 ? 6.461 23.562 3.385 1 98.69 150 LEU B N 1
ATOM 2870 C CA . LEU B 1 150 ? 5.57 22.438 3.67 1 98.69 150 LEU B CA 1
ATOM 2871 C C . LEU B 1 150 ? 6.156 21.547 4.758 1 98.69 150 LEU B C 1
ATOM 2873 O O . LEU B 1 150 ? 5.418 20.984 5.57 1 98.69 150 LEU B O 1
ATOM 2877 N N . PHE B 1 151 ? 7.547 21.438 4.742 1 98.81 151 PHE B N 1
ATOM 2878 C CA . PHE B 1 151 ? 8.07 20.281 5.465 1 98.81 151 PHE B CA 1
ATOM 2879 C C . PHE B 1 151 ? 9.25 20.688 6.344 1 98.81 151 PHE B C 1
ATOM 2881 O O . PHE B 1 151 ? 9.992 21.609 6.008 1 98.81 151 PHE B O 1
ATOM 2888 N N . TYR B 1 152 ? 9.352 19.984 7.441 1 98.75 152 TYR B N 1
ATOM 2889 C CA . TYR B 1 152 ? 10.633 19.797 8.109 1 98.75 152 TYR B CA 1
ATOM 2890 C C . TYR B 1 152 ? 11.344 18.547 7.59 1 98.75 152 TYR B C 1
ATOM 2892 O O . TYR B 1 152 ? 10.695 17.594 7.156 1 98.75 152 TYR B O 1
ATOM 2900 N N . TYR B 1 153 ? 12.656 18.562 7.551 1 98.69 153 TYR B N 1
ATOM 2901 C CA . TYR B 1 153 ? 13.406 17.359 7.219 1 98.69 153 TYR B CA 1
ATOM 2902 C C . TYR B 1 153 ? 14.648 17.234 8.094 1 98.69 153 TYR B C 1
ATOM 2904 O O . TYR B 1 153 ? 15.086 18.203 8.711 1 98.69 153 TYR B O 1
ATOM 2912 N N . GLU B 1 154 ? 15.133 16.078 8.211 1 98.44 154 GLU B N 1
ATOM 2913 C CA . GLU B 1 154 ? 16.375 15.742 8.914 1 98.44 154 GLU B CA 1
ATOM 2914 C C . GLU B 1 154 ? 17.047 14.516 8.312 1 98.44 154 GLU B C 1
ATOM 2916 O O . GLU B 1 154 ? 16.391 13.484 8.102 1 98.44 154 GLU B O 1
ATOM 2921 N N . PHE B 1 155 ? 18.344 14.672 8 1 98.62 155 PHE B N 1
ATOM 2922 C CA . PHE B 1 155 ? 19.109 13.508 7.578 1 98.62 155 PHE B CA 1
ATOM 2923 C C . PHE B 1 155 ? 19.422 12.609 8.766 1 98.62 155 PHE B C 1
ATOM 2925 O O . PHE B 1 155 ? 19.766 13.094 9.844 1 98.62 155 PHE B O 1
ATOM 2932 N N . LEU B 1 156 ? 19.219 11.328 8.516 1 98.25 156 LEU B N 1
ATOM 2933 C CA . LEU B 1 156 ? 19.5 10.359 9.57 1 98.25 156 LEU B CA 1
ATOM 2934 C C . LEU B 1 156 ? 20.844 9.664 9.336 1 98.25 156 LEU B C 1
ATOM 2936 O O . LEU B 1 156 ? 20.922 8.703 8.57 1 98.25 156 LEU B O 1
ATOM 2940 N N . LYS B 1 157 ? 21.938 10.008 9.875 1 94.94 157 LYS B N 1
ATOM 2941 C CA . LYS B 1 157 ? 23.312 9.594 9.602 1 94.94 157 LYS B CA 1
ATOM 2942 C C . LYS B 1 157 ? 23.5 8.117 9.938 1 94.94 157 LYS B C 1
ATOM 2944 O O . LYS B 1 157 ? 24.203 7.398 9.203 1 94.94 157 LYS B O 1
ATOM 2949 N N . ASP B 1 158 ? 22.906 7.586 11 1 93.62 158 ASP B N 1
ATOM 2950 C CA . ASP B 1 158 ? 23.203 6.227 11.438 1 93.62 158 ASP B CA 1
ATOM 2951 C C . ASP B 1 158 ? 22.047 5.277 11.117 1 93.62 158 ASP B C 1
ATOM 2953 O O . ASP B 1 158 ? 22 4.16 11.625 1 93.62 158 ASP B O 1
ATOM 2957 N N . PHE B 1 159 ? 21.328 5.711 10.203 1 96.44 159 PHE B N 1
ATOM 2958 C CA . PHE B 1 159 ? 20.188 4.863 9.859 1 96.44 159 PHE B CA 1
ATOM 2959 C C . PHE B 1 159 ? 20.609 3.793 8.859 1 96.44 159 PHE B C 1
ATOM 2961 O O . PHE B 1 159 ? 21.203 4.098 7.824 1 96.44 159 PHE B O 1
ATOM 2968 N N . THR B 1 160 ? 20.375 2.506 9.125 1 95.44 160 THR B N 1
ATOM 2969 C CA . THR B 1 160 ? 20.609 1.392 8.211 1 95.44 160 THR B CA 1
ATOM 2970 C C . THR B 1 160 ? 19.469 0.392 8.273 1 95.44 160 THR B C 1
ATOM 2972 O O . THR B 1 160 ? 18.781 0.284 9.297 1 95.44 160 THR B O 1
ATOM 2975 N N . TYR B 1 161 ? 19.266 -0.206 7.121 1 96.56 161 TYR B N 1
ATOM 2976 C CA . TYR B 1 161 ? 18.219 -1.218 7.031 1 96.56 161 TYR B CA 1
ATOM 2977 C C . TYR B 1 161 ? 18.578 -2.291 6.012 1 96.56 161 TYR B C 1
ATOM 2979 O O . TYR B 1 161 ? 19.156 -1.988 4.965 1 96.56 161 TYR B O 1
ATOM 2987 N N . SER B 1 162 ? 18.328 -3.531 6.414 1 92.88 162 SER B N 1
ATOM 2988 C CA . SER B 1 162 ? 18.422 -4.664 5.5 1 92.88 162 SER B CA 1
ATOM 2989 C C . SER B 1 162 ? 17.094 -5.41 5.402 1 92.88 162 SER B C 1
ATOM 2991 O O . SER B 1 162 ? 16.5 -5.754 6.422 1 92.88 162 SER B O 1
ATOM 2993 N N . SER B 1 163 ? 16.672 -5.602 4.176 1 90.69 163 SER B N 1
ATOM 2994 C CA . SER B 1 163 ? 15.406 -6.289 3.967 1 90.69 163 SER B CA 1
ATOM 2995 C C . SER B 1 163 ? 15.547 -7.789 4.211 1 90.69 163 SER B C 1
ATOM 2997 O O . SER B 1 163 ? 16.578 -8.383 3.904 1 90.69 163 SER B O 1
ATOM 2999 N N . PRO B 1 164 ? 14.469 -8.391 4.715 1 88.06 164 PRO B N 1
ATOM 3000 C CA . PRO B 1 164 ? 14.516 -9.844 4.855 1 88.06 164 PRO B CA 1
ATOM 3001 C C . PRO B 1 164 ? 14.617 -10.562 3.51 1 88.06 164 PRO B C 1
ATOM 3003 O O . PRO B 1 164 ? 14.211 -10.016 2.48 1 88.06 164 PRO B O 1
ATOM 3006 N N . LYS B 1 165 ? 15.164 -11.758 3.605 1 88.56 165 LYS B N 1
ATOM 3007 C CA . LYS B 1 165 ? 15.273 -12.586 2.406 1 88.56 165 LYS B CA 1
ATOM 3008 C C . LYS B 1 165 ? 13.891 -13.039 1.929 1 88.56 165 LYS B C 1
ATOM 3010 O O . LYS B 1 165 ? 13.039 -13.406 2.738 1 88.56 165 LYS B O 1
ATOM 3015 N N . LYS B 1 166 ? 13.727 -12.969 0.657 1 92.5 166 LYS B N 1
ATOM 3016 C CA . LYS B 1 166 ? 12.484 -13.414 0.03 1 92.5 166 LYS B CA 1
ATOM 3017 C C . LYS B 1 166 ? 12.664 -14.766 -0.655 1 92.5 166 LYS B C 1
ATOM 3019 O O . LYS B 1 166 ? 13.773 -15.125 -1.045 1 92.5 166 LYS B O 1
ATOM 3024 N N . THR B 1 167 ? 11.586 -15.477 -0.729 1 90.88 167 THR B N 1
ATOM 3025 C CA . THR B 1 167 ? 11.648 -16.781 -1.366 1 90.88 167 THR B CA 1
ATOM 3026 C C . THR B 1 167 ? 10.695 -16.844 -2.559 1 90.88 167 THR B C 1
ATOM 3028 O O . THR B 1 167 ? 9.797 -16.016 -2.686 1 90.88 167 THR B O 1
ATOM 3031 N N . MET B 1 168 ? 10.984 -17.781 -3.502 1 89.94 168 MET B N 1
ATOM 3032 C CA . MET B 1 168 ? 10.102 -18.078 -4.629 1 89.94 168 MET B CA 1
ATOM 3033 C C . MET B 1 168 ? 9.562 -19.5 -4.547 1 89.94 168 MET B C 1
ATOM 3035 O O . MET B 1 168 ? 8.68 -19.875 -5.32 1 89.94 168 MET B O 1
ATOM 3039 N N . ALA B 1 169 ? 10.07 -20.203 -3.635 1 91.88 169 ALA B N 1
ATOM 3040 C CA . ALA B 1 169 ? 9.695 -21.609 -3.51 1 91.88 169 ALA B CA 1
ATOM 3041 C C . ALA B 1 169 ? 8.32 -21.75 -2.852 1 91.88 169 ALA B C 1
ATOM 3043 O O . ALA B 1 169 ? 8.039 -21.094 -1.849 1 91.88 169 ALA B O 1
ATOM 3044 N N . ARG B 1 170 ? 7.516 -22.625 -3.426 1 93.69 170 ARG B N 1
ATOM 3045 C CA . ARG B 1 170 ? 6.184 -22.891 -2.889 1 93.69 170 ARG B CA 1
ATOM 3046 C C . ARG B 1 170 ? 6.066 -24.328 -2.402 1 93.69 170 ARG B C 1
ATOM 3048 O O . ARG B 1 170 ? 6.641 -25.25 -3.004 1 93.69 170 ARG B O 1
ATOM 3055 N N . ILE B 1 171 ? 5.418 -24.469 -1.31 1 96.56 171 ILE B N 1
ATOM 3056 C CA . ILE B 1 171 ? 5.109 -25.781 -0.744 1 96.56 171 ILE B CA 1
ATOM 3057 C C . ILE B 1 171 ? 3.596 -25.922 -0.584 1 96.56 171 ILE B C 1
ATOM 3059 O O . ILE B 1 171 ? 2.916 -25 -0.157 1 96.56 171 ILE B O 1
ATOM 3063 N N . VAL B 1 172 ? 3.082 -27.094 -0.941 1 97 172 VAL B N 1
ATOM 3064 C CA . VAL B 1 172 ? 1.649 -27.359 -0.835 1 97 172 VAL B CA 1
ATOM 3065 C C . VAL B 1 172 ? 1.284 -27.656 0.616 1 97 172 VAL B C 1
ATOM 3067 O O . VAL B 1 172 ? 1.925 -28.5 1.261 1 97 172 VAL B O 1
ATOM 3070 N N . CYS B 1 173 ? 0.366 -26.969 1.15 1 97.81 173 CYS B N 1
ATOM 3071 C CA . CYS B 1 173 ? -0.15 -27.219 2.492 1 97.81 173 CYS B CA 1
ATOM 3072 C C . CYS B 1 173 ? -0.804 -28.594 2.582 1 97.81 173 CYS B C 1
ATOM 3074 O O . CYS B 1 173 ? -1.642 -28.938 1.749 1 97.81 173 CYS B O 1
ATOM 3076 N N . ASP B 1 174 ? -0.564 -29.297 3.578 1 98.25 174 ASP B N 1
ATOM 3077 C CA . ASP B 1 174 ? -1.046 -30.672 3.73 1 98.25 174 ASP B CA 1
ATOM 3078 C C . ASP B 1 174 ? -2.539 -30.688 4.043 1 98.25 174 ASP B C 1
ATOM 3080 O O . ASP B 1 174 ? -3.193 -31.719 3.895 1 98.25 174 ASP B O 1
ATOM 3084 N N . ASP B 1 175 ? -3.107 -29.578 4.441 1 97.44 175 ASP B N 1
ATOM 3085 C CA . ASP B 1 175 ? -4.512 -29.562 4.84 1 97.44 175 ASP B CA 1
ATOM 3086 C C . ASP B 1 175 ? -5.391 -29 3.725 1 97.44 175 ASP B C 1
ATOM 3088 O O . ASP B 1 175 ? -6.227 -29.719 3.172 1 97.44 175 ASP B O 1
ATOM 3092 N N . CYS B 1 176 ? -5.121 -27.828 3.227 1 96.88 176 CYS B N 1
ATOM 3093 C CA . CYS B 1 176 ? -6.02 -27.203 2.27 1 96.88 176 CYS B CA 1
ATOM 3094 C C . CYS B 1 176 ? -5.609 -27.531 0.839 1 96.88 176 CYS B C 1
ATOM 3096 O O . CYS B 1 176 ? -6.367 -27.281 -0.1 1 96.88 176 CYS B O 1
ATOM 3098 N N . GLY B 1 177 ? -4.34 -28 0.614 1 96.94 177 GLY B N 1
ATOM 3099 C CA . GLY B 1 177 ? -3.877 -28.406 -0.707 1 96.94 177 GLY B CA 1
ATOM 3100 C C . GLY B 1 177 ? -3.441 -27.219 -1.562 1 96.94 177 GLY B C 1
ATOM 3101 O O . GLY B 1 177 ? -3.188 -27.391 -2.758 1 96.94 177 GLY B O 1
ATOM 3102 N N . GLU B 1 178 ? -3.365 -26.062 -1.006 1 96.81 178 GLU B N 1
ATOM 3103 C CA . GLU B 1 178 ? -2.969 -24.875 -1.754 1 96.81 178 GLU B CA 1
ATOM 3104 C C . GLU B 1 178 ? -1.484 -24.578 -1.563 1 96.81 178 GLU B C 1
ATOM 3106 O O . GLU B 1 178 ? -0.915 -24.875 -0.512 1 96.81 178 GLU B O 1
ATOM 3111 N N . PRO B 1 179 ? -0.905 -24 -2.572 1 95.81 179 PRO B N 1
ATOM 3112 C CA . PRO B 1 179 ? 0.504 -23.625 -2.426 1 95.81 179 PRO B CA 1
ATOM 3113 C C . PRO B 1 179 ? 0.705 -22.422 -1.503 1 95.81 179 PRO B C 1
ATOM 3115 O O . PRO B 1 179 ? -0.113 -21.5 -1.499 1 95.81 179 PRO B O 1
ATOM 3118 N N . THR B 1 180 ? 1.73 -22.469 -0.69 1 96.44 180 THR B N 1
ATOM 3119 C CA . THR B 1 180 ? 2.221 -21.406 0.181 1 96.44 180 THR B CA 1
ATOM 3120 C C . THR B 1 180 ? 3.738 -21.297 0.084 1 96.44 180 THR B C 1
ATOM 3122 O O . THR B 1 180 ? 4.438 -22.297 -0.058 1 96.44 180 THR B O 1
ATOM 3125 N N . TYR B 1 181 ? 4.211 -20.078 0.1 1 96.25 181 TYR B N 1
ATOM 3126 C CA . TYR B 1 181 ? 5.66 -19.906 0.041 1 96.25 181 TYR B CA 1
ATOM 3127 C C . TYR B 1 181 ? 6.332 -20.547 1.255 1 96.25 181 TYR B C 1
ATOM 3129 O O . TYR B 1 181 ? 5.816 -20.453 2.373 1 96.25 181 TYR B O 1
ATOM 3137 N N . GLU B 1 182 ? 7.465 -21.109 1.036 1 96.75 182 GLU B N 1
ATOM 3138 C CA . GLU B 1 182 ? 8.102 -22.062 1.946 1 96.75 182 GLU B CA 1
ATOM 3139 C C . GLU B 1 182 ? 8.383 -21.422 3.303 1 96.75 182 GLU B C 1
ATOM 3141 O O . GLU B 1 182 ? 8.273 -22.078 4.34 1 96.75 182 GLU B O 1
ATOM 3146 N N . ASN B 1 183 ? 8.703 -20.125 3.346 1 96.38 183 ASN B N 1
ATOM 3147 C CA . ASN B 1 183 ? 9.102 -19.484 4.59 1 96.38 183 ASN B CA 1
ATOM 3148 C C . ASN B 1 183 ? 7.895 -19.172 5.469 1 96.38 183 ASN B C 1
ATOM 3150 O O . ASN B 1 183 ? 8.047 -18.734 6.613 1 96.38 183 ASN B O 1
ATOM 3154 N N . TYR B 1 184 ? 6.695 -19.516 5.008 1 97.19 184 TYR B N 1
ATOM 3155 C CA . TYR B 1 184 ? 5.484 -19.312 5.793 1 97.19 184 TYR B CA 1
ATOM 3156 C C . TYR B 1 184 ? 4.969 -20.625 6.363 1 97.19 184 TYR B C 1
ATOM 3158 O O . TYR B 1 184 ? 4.078 -20.625 7.219 1 97.19 184 TYR B O 1
ATOM 3166 N N . ILE B 1 185 ? 5.48 -21.703 5.871 1 97.75 185 ILE B N 1
ATOM 3167 C CA . ILE B 1 185 ? 4.992 -23.016 6.277 1 97.75 185 ILE B CA 1
ATOM 3168 C C . ILE B 1 185 ? 5.273 -23.234 7.766 1 97.75 185 ILE B C 1
ATOM 3170 O O . ILE B 1 185 ? 6.352 -22.891 8.258 1 97.75 185 ILE B O 1
ATOM 3174 N N . LYS B 1 186 ? 4.301 -23.75 8.398 1 97.44 186 LYS B N 1
ATOM 3175 C CA . LYS B 1 186 ? 4.41 -24.203 9.781 1 97.44 186 LYS B CA 1
ATOM 3176 C C . LYS B 1 186 ? 4.293 -25.719 9.875 1 97.44 186 LYS B C 1
ATOM 3178 O O . LYS B 1 186 ? 3.584 -26.344 9.086 1 97.44 186 LYS B O 1
ATOM 3183 N N . ILE B 1 187 ? 5.055 -26.219 10.82 1 97.31 187 ILE B N 1
ATOM 3184 C CA . ILE B 1 187 ? 4.941 -27.656 11.07 1 97.31 187 ILE B CA 1
ATOM 3185 C C . ILE B 1 187 ? 4.098 -27.906 12.32 1 97.31 187 ILE B C 1
ATOM 3187 O O . ILE B 1 187 ? 4.359 -27.312 13.375 1 97.31 187 ILE B O 1
ATOM 3191 N N . PHE B 1 188 ? 3.086 -28.656 12.18 1 96.44 188 PHE B N 1
ATOM 3192 C CA . PHE B 1 188 ? 2.211 -29.031 13.281 1 96.44 188 PHE B CA 1
ATOM 3193 C C . PHE B 1 188 ? 1.849 -30.5 13.219 1 96.44 188 PHE B C 1
ATOM 3195 O O . PHE B 1 188 ? 1.267 -30.969 12.234 1 96.44 188 PHE B O 1
ATOM 3202 N N . ASN B 1 189 ? 2.242 -31.281 14.297 1 95.81 189 ASN B N 1
ATOM 3203 C CA . ASN B 1 189 ? 1.986 -32.719 14.359 1 95.81 189 ASN B CA 1
ATOM 3204 C C . ASN B 1 189 ? 2.486 -33.438 13.109 1 95.81 189 ASN B C 1
ATOM 3206 O O . ASN B 1 189 ? 1.748 -34.188 12.492 1 95.81 189 ASN B O 1
ATOM 3210 N N . GLY B 1 190 ? 3.594 -32.969 12.57 1 96.69 190 GLY B N 1
ATOM 3211 C CA . GLY B 1 190 ? 4.262 -33.594 11.445 1 96.69 190 GLY B CA 1
ATOM 3212 C C . GLY B 1 190 ? 3.74 -33.156 10.102 1 96.69 190 GLY B C 1
ATOM 3213 O O . GLY B 1 190 ? 4.234 -33.594 9.055 1 96.69 190 GLY B O 1
ATOM 3214 N N . LYS B 1 191 ? 2.801 -32.312 10.102 1 97.69 191 LYS B N 1
ATOM 3215 C CA . LYS B 1 191 ? 2.221 -31.812 8.852 1 97.69 191 LYS B CA 1
ATOM 3216 C C . LYS B 1 191 ? 2.762 -30.422 8.508 1 97.69 191 LYS B C 1
ATOM 3218 O O . LYS B 1 191 ? 2.953 -29.594 9.391 1 97.69 191 LYS B O 1
ATOM 3223 N N . LYS B 1 192 ? 3.033 -30.203 7.203 1 98.38 192 LYS B N 1
ATOM 3224 C CA . LYS B 1 192 ? 3.328 -28.859 6.688 1 98.38 192 LYS B CA 1
ATOM 3225 C C . LYS B 1 192 ? 2.045 -28.078 6.441 1 98.38 192 LYS B C 1
ATOM 3227 O O . LYS B 1 192 ? 1.264 -28.406 5.547 1 98.38 192 LYS B O 1
ATOM 3232 N N . LEU B 1 193 ? 1.887 -26.984 7.172 1 98.44 193 LEU B N 1
ATOM 3233 C CA . LEU B 1 193 ? 0.638 -26.234 7.117 1 98.44 193 LEU B CA 1
ATOM 3234 C C . LEU B 1 193 ? 0.9 -24.781 6.77 1 98.44 193 LEU B C 1
ATOM 3236 O O . LEU B 1 193 ? 1.875 -24.188 7.238 1 98.44 193 LEU B O 1
ATOM 3240 N N . CYS B 1 194 ? 0.011 -24.297 5.91 1 98.06 194 CYS B N 1
ATOM 3241 C CA . CYS B 1 194 ? 0.011 -22.844 5.766 1 98.06 194 CYS B CA 1
ATOM 3242 C C . CYS B 1 194 ? -0.416 -22.172 7.066 1 98.06 194 CYS B C 1
ATOM 3244 O O . CYS B 1 194 ? -1.01 -22.812 7.938 1 98.06 194 CYS B O 1
ATOM 3246 N N . PRO B 1 195 ? -0.204 -20.891 7.211 1 97.69 195 PRO B N 1
ATOM 3247 C CA . PRO B 1 195 ? -0.527 -20.188 8.461 1 97.69 195 PRO B CA 1
ATOM 3248 C C . PRO B 1 195 ? -2.014 -20.266 8.805 1 97.69 195 PRO B C 1
ATOM 3250 O O . PRO B 1 195 ? -2.375 -20.422 9.977 1 97.69 195 PRO B O 1
ATOM 3253 N N . ARG B 1 196 ? -2.855 -20.156 7.848 1 96.38 196 ARG B N 1
ATOM 3254 C CA . ARG B 1 196 ? -4.293 -20.219 8.086 1 96.38 196 ARG B CA 1
ATOM 3255 C C . ARG B 1 196 ? -4.699 -21.578 8.664 1 96.38 196 ARG B C 1
ATOM 3257 O O . ARG B 1 196 ? -5.387 -21.641 9.68 1 96.38 196 ARG B O 1
ATOM 3264 N N . CYS B 1 197 ? -4.242 -22.656 7.984 1 97.56 197 CYS B N 1
ATOM 3265 C CA . CYS B 1 197 ? -4.566 -24 8.438 1 97.56 197 CYS B CA 1
ATOM 3266 C C . CYS B 1 197 ? -3.93 -24.281 9.789 1 97.56 197 CYS B C 1
ATOM 3268 O O . CYS B 1 197 ? -4.516 -24.984 10.617 1 97.56 197 CYS B O 1
ATOM 3270 N N . TYR B 1 198 ? -2.713 -23.734 9.977 1 97.81 198 TYR B N 1
ATOM 3271 C CA . TYR B 1 198 ? -2.033 -23.891 11.266 1 97.81 198 TYR B CA 1
ATOM 3272 C C . TYR B 1 198 ? -2.871 -23.312 12.391 1 97.81 198 TYR B C 1
ATOM 3274 O O . TYR B 1 198 ? -3.035 -23.938 13.445 1 97.81 198 TYR B O 1
ATOM 3282 N N . GLU B 1 199 ? -3.385 -22.078 12.18 1 96 199 GLU B N 1
ATOM 3283 C CA . GLU B 1 199 ? -4.199 -21.422 13.188 1 96 199 GLU B CA 1
ATOM 3284 C C . GLU B 1 199 ? -5.469 -22.219 13.484 1 96 199 GLU B C 1
ATOM 3286 O O . GLU B 1 199 ? -5.887 -22.328 14.641 1 96 199 GLU B O 1
ATOM 3291 N N . ILE B 1 200 ? -6.102 -22.734 12.453 1 94.75 200 ILE B N 1
ATOM 3292 C CA . ILE B 1 200 ? -7.328 -23.516 12.602 1 94.75 200 ILE B CA 1
ATOM 3293 C C . ILE B 1 200 ? -7.043 -24.766 13.422 1 94.75 200 ILE B C 1
ATOM 3295 O O . ILE B 1 200 ? -7.773 -25.078 14.367 1 94.75 200 ILE B O 1
ATOM 3299 N N . GLU B 1 201 ? -5.938 -25.5 13.117 1 93.81 201 GLU B N 1
ATOM 3300 C CA . GLU B 1 201 ? -5.59 -26.75 13.781 1 93.81 201 GLU B CA 1
ATOM 3301 C C . GLU B 1 201 ? -5.172 -26.5 15.234 1 93.81 201 GLU B C 1
ATOM 3303 O O . GLU B 1 201 ? -5.527 -27.281 16.125 1 93.81 201 GLU B O 1
ATOM 3308 N N . ARG B 1 202 ? -4.488 -25.422 15.406 1 92.31 202 ARG B N 1
ATOM 3309 C CA . ARG B 1 202 ? -4.012 -25.094 16.75 1 92.31 202 ARG B CA 1
ATOM 3310 C C . ARG B 1 202 ? -5.172 -24.719 17.656 1 92.31 202 ARG B C 1
ATOM 3312 O O . ARG B 1 202 ? -5.133 -25 18.859 1 92.31 202 ARG B O 1
ATOM 3319 N N . ASN B 1 203 ? -6.137 -24.094 17.078 1 90.31 203 ASN B N 1
ATOM 3320 C CA . ASN B 1 203 ? -7.266 -23.641 17.891 1 90.31 203 ASN B CA 1
ATOM 3321 C C . ASN B 1 203 ? -8.258 -24.766 18.156 1 90.31 203 ASN B C 1
ATOM 3323 O O . ASN B 1 203 ? -9.172 -24.625 18.969 1 90.31 203 ASN B O 1
ATOM 3327 N N . LYS B 1 204 ? -8.211 -25.859 17.359 1 83.62 204 LYS B N 1
ATOM 3328 C CA . LYS B 1 204 ? -9.008 -27.047 17.672 1 83.62 204 LYS B CA 1
ATOM 3329 C C . LYS B 1 204 ? -8.516 -27.734 18.938 1 83.62 204 LYS B C 1
ATOM 3331 O O . LYS B 1 204 ? -9.219 -28.578 19.516 1 83.62 204 LYS B O 1
ATOM 3336 N N . ARG B 1 205 ? -7.367 -27.391 19.297 1 67.5 205 ARG B N 1
ATOM 3337 C CA . ARG B 1 205 ? -6.848 -27.969 20.531 1 67.5 205 ARG B CA 1
ATOM 3338 C C . ARG B 1 205 ? -7.211 -27.109 21.734 1 67.5 205 ARG B C 1
ATOM 3340 O O . ARG B 1 205 ? -7.148 -25.875 21.656 1 67.5 205 ARG B O 1
#

Nearest PDB structures (foldseek):
  2gvi-assembly1_A  TM=9.600E-01  e=2.751E-26  Thermoplasma acidophilum
  2glz-assembly1_B  TM=7.570E-01  e=1.704E-09  Desulfitobacterium hafniense DCB-2
  2yxz-assembly2_D  TM=3.285E-01  e=8.865E-01  Thermus thermophilus HB8
  2zod-assembly1_A  TM=3.343E-01  e=2.319E+00  Aquifex aeolicus
  2zod-assembly1_B  TM=2.956E-01  e=7.356E+00  Aquifex aeolicus

Organism: Acidianus infernus (NCBI:txid12915)

InterPro domains:
  IPR003814 Formylmethanofuran dehydrogenase, subunit E domain [PF02663] (16-151)
  IPR023288 Pa2218-like domain superfamily [G3DSA:1.10.3320.10] (13-145)
  IPR037103 Tubulin/FtsZ-like, C-terminal domain [G3DSA:3.30.1330.20] (23-154)
  IPR053194 S-adenosyl-L-methionine-binding protein AF_0433 [PTHR39418] (12-199)

Radius of gyration: 21.63 Å; Cα contacts (8 Å, |Δi|>4): 846; chains: 2; bounding box: 49×69×66 Å

Secondary structure (DSSP, 8-state):
--PPP-----HHHHHHH-S--SHHHHHHHHHHHHHHHHT-PPPSSSSSEEEE---SSBGGGHHHHHHHHHH---TTTT-EEE-----S-EEEEETTTEEEEEEE-HHHHHHHTTSHHHHHHHTT--GGGS-HHHHHHHHHHHHTS-HHHHEEEEE-TT----PPP-B--EEE-TTT--EEEGGG-EEETTEEE-HHHHHHHHHT-/--PPP-----HHHHHHH-S--SHHHHHHHHHHHHHHHHT-PPPSSSSSEEEE---SSBTTTHHHHHHHHHH---TTTT-EEE-----S-EEEEETTTEEEEEEE-HHHHHHHTTSHHHHHHHTT--GGGS-HHHHHHHHHHHHTS-HHHHEEEEE-TT----PPP-B--EEE-TTT--EEEGGG-EEETTEEE-HHHHHHHHHT-

Foldseek 3Di:
DQQDFPDDDDPVLCVVLVFFAQLLQLLLLQLQVFCVVLVHAADPAQQKAKEFQAADPDDSPSSQSNNCVNRVQDVVRPRYYYPHNNFGKMWMQGPPRFIKIKHFDPVLVVVLCPFVQVVCVVVVHDRRRPDPVRSVVSNSVSRSDDRVNTIDMDTDHPDDDDDDDDFDDWDQFPPPRDTDTPVQWDADPRTTHGPVVVVVVVVVD/DQQDFPDDDDPVLCVVLVFFAQLLQLLLLQLQVFCVVLVHAADPAQQKAKEFQAADPDDSPSSQSNNCVNRVQDVVRPRYYYPHNNFGKMWMQ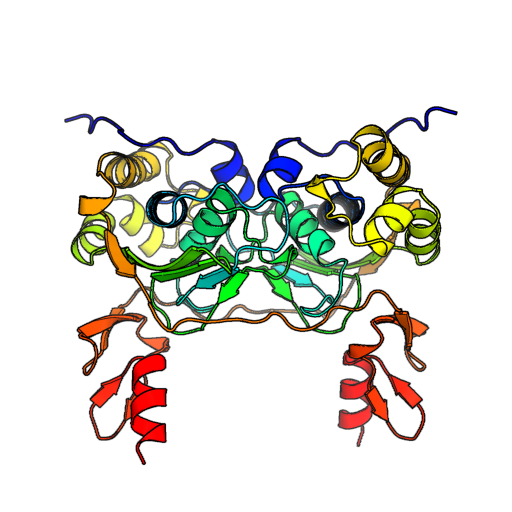GPPRFIKIKHFDPVLVVVLCPFCQVVCVVVVHDRRRPDPVRSVVSNSVSRSDDRVNTIDMDTDHPDDDDDDDDFDDWDQFPPPRDTDTPVQWDADPRTTHGPVVVVVVVVVD